Protein AF-A0A956ZBW5-F1 (afdb_monomer_lite)

Structure (mmCIF, N/CA/C/O backbone):
data_AF-A0A956ZBW5-F1
#
_entry.id   AF-A0A956ZBW5-F1
#
loop_
_atom_site.group_PDB
_atom_site.id
_atom_site.type_symbol
_atom_site.label_atom_id
_atom_site.label_alt_id
_atom_site.label_comp_id
_atom_site.label_asym_id
_atom_site.label_entity_id
_atom_site.label_seq_id
_atom_site.pdbx_PDB_ins_code
_atom_site.Cartn_x
_atom_site.Cartn_y
_atom_site.Cartn_z
_atom_site.occupancy
_atom_site.B_iso_or_equiv
_atom_site.auth_seq_id
_atom_site.auth_comp_id
_atom_site.auth_asym_id
_atom_site.auth_atom_id
_atom_site.pdbx_PDB_model_num
ATOM 1 N N . MET A 1 1 ? 26.670 -31.484 1.210 1.00 31.72 1 MET A N 1
ATOM 2 C CA . MET A 1 1 ? 26.572 -31.078 -0.207 1.00 31.72 1 MET A CA 1
ATOM 3 C C . MET A 1 1 ? 25.175 -30.527 -0.423 1.00 31.72 1 MET A C 1
ATOM 5 O O . MET A 1 1 ? 24.250 -31.304 -0.599 1.00 31.72 1 MET A O 1
ATOM 9 N N . ALA A 1 2 ? 25.010 -29.214 -0.272 1.00 27.59 2 ALA A N 1
ATOM 10 C CA . ALA A 1 2 ? 23.737 -28.534 -0.477 1.00 27.59 2 ALA A CA 1
ATOM 11 C C . ALA A 1 2 ? 23.769 -27.888 -1.865 1.00 27.59 2 ALA A C 1
ATOM 13 O O . ALA A 1 2 ? 24.636 -27.062 -2.145 1.00 27.59 2 ALA A O 1
ATOM 14 N N . VAL A 1 3 ? 22.869 -28.332 -2.737 1.00 31.06 3 VAL A N 1
ATOM 15 C CA . VAL A 1 3 ? 22.626 -27.739 -4.052 1.00 31.06 3 VAL A CA 1
ATOM 16 C C . VAL A 1 3 ? 21.717 -26.535 -3.823 1.00 31.06 3 VAL A C 1
ATOM 18 O O . VAL A 1 3 ? 20.558 -26.697 -3.455 1.00 31.06 3 VAL A O 1
ATOM 21 N N . ILE A 1 4 ? 22.268 -25.333 -3.975 1.00 30.58 4 ILE A N 1
ATOM 22 C CA . ILE A 1 4 ? 21.509 -24.076 -3.987 1.00 30.58 4 ILE A CA 1
ATOM 23 C C . ILE A 1 4 ? 20.982 -23.893 -5.423 1.00 30.58 4 ILE A C 1
ATOM 25 O O . ILE A 1 4 ? 21.770 -24.047 -6.360 1.00 30.58 4 ILE A O 1
ATOM 29 N N . PRO A 1 5 ? 19.683 -23.617 -5.643 1.00 34.41 5 PRO A N 1
ATOM 30 C CA . PRO A 1 5 ? 19.115 -23.563 -6.985 1.00 34.41 5 PRO A CA 1
ATOM 31 C C . PRO A 1 5 ? 19.502 -22.270 -7.723 1.00 34.41 5 PRO A C 1
ATOM 33 O O . PRO A 1 5 ? 19.447 -21.169 -7.179 1.00 34.41 5 PRO A O 1
ATOM 36 N N . ASN A 1 6 ? 19.853 -22.429 -9.001 1.00 27.58 6 ASN A N 1
ATOM 37 C CA . ASN A 1 6 ? 20.325 -21.429 -9.973 1.00 27.58 6 ASN A CA 1
ATOM 38 C C . ASN A 1 6 ? 19.293 -20.350 -10.392 1.00 27.58 6 ASN A C 1
ATOM 40 O O . ASN A 1 6 ? 19.412 -19.776 -11.470 1.00 27.58 6 ASN A O 1
ATOM 44 N N . VAL A 1 7 ? 18.288 -20.034 -9.572 1.00 31.61 7 VAL A N 1
ATOM 45 C CA . VAL A 1 7 ? 17.214 -19.090 -9.955 1.00 31.61 7 VAL A CA 1
ATOM 46 C C . VAL A 1 7 ? 17.592 -17.621 -9.688 1.00 31.61 7 VAL A C 1
ATOM 48 O O . VAL A 1 7 ? 17.029 -16.706 -10.276 1.00 31.61 7 VAL A O 1
ATOM 51 N N . VAL A 1 8 ? 18.640 -17.363 -8.899 1.00 34.22 8 VAL A N 1
ATOM 52 C CA . VAL A 1 8 ? 19.094 -15.995 -8.558 1.00 34.22 8 VAL A CA 1
ATOM 53 C C . VAL A 1 8 ? 19.852 -15.298 -9.709 1.00 34.22 8 VAL A C 1
ATOM 55 O O . VAL A 1 8 ? 20.066 -14.088 -9.678 1.00 34.22 8 VAL A O 1
ATOM 58 N N . LEU A 1 9 ? 20.238 -16.018 -10.769 1.00 31.41 9 LEU A N 1
ATOM 59 C CA . LEU A 1 9 ? 21.078 -15.458 -11.839 1.00 31.41 9 LEU A CA 1
ATOM 60 C C . LEU A 1 9 ? 20.335 -14.620 -12.892 1.00 31.41 9 LEU A C 1
ATOM 62 O O . LEU A 1 9 ? 20.998 -13.884 -13.617 1.00 31.41 9 LEU A O 1
ATOM 66 N N . LEU A 1 10 ? 18.998 -14.639 -12.938 1.00 34.16 10 LEU A N 1
ATOM 67 C CA . LEU A 1 10 ? 18.237 -13.749 -13.832 1.00 34.16 10 LEU A CA 1
ATOM 68 C C . LEU A 1 10 ? 18.110 -12.314 -13.288 1.00 34.16 10 LEU A C 1
ATOM 70 O O . LEU A 1 10 ? 17.959 -11.374 -14.062 1.00 34.16 10 LEU A O 1
ATOM 74 N N . PHE A 1 11 ? 18.278 -12.109 -11.978 1.00 40.00 11 PHE A N 1
ATOM 75 C CA . PHE A 1 11 ? 18.231 -10.777 -11.353 1.00 40.00 11 PHE A CA 1
ATOM 76 C C . PHE A 1 11 ? 19.571 -10.023 -11.391 1.00 40.00 11 PHE A C 1
ATOM 78 O O . PHE A 1 11 ? 19.632 -8.824 -11.114 1.00 40.00 11 PHE A O 1
ATOM 85 N N . LEU A 1 12 ? 20.653 -10.718 -11.749 1.00 38.28 12 LEU A N 1
ATOM 86 C CA . LEU A 1 12 ? 22.018 -10.190 -11.812 1.00 38.28 12 LEU A CA 1
ATOM 87 C C . LEU A 1 12 ? 22.591 -10.206 -13.230 1.00 38.28 12 LEU A C 1
ATOM 89 O O . LEU A 1 12 ? 23.811 -10.102 -13.381 1.00 38.28 12 LEU A O 1
ATOM 93 N N . ASP A 1 13 ? 21.759 -10.324 -14.267 1.00 36.88 13 ASP A N 1
ATOM 94 C CA . ASP A 1 13 ? 22.278 -10.286 -15.626 1.00 36.88 13 ASP A CA 1
ATOM 95 C C . ASP A 1 13 ? 22.845 -8.877 -15.919 1.00 36.88 13 ASP A C 1
ATOM 97 O O . ASP A 1 13 ? 22.106 -7.881 -15.898 1.00 36.88 13 ASP A O 1
ATOM 101 N N . PRO A 1 14 ? 24.161 -8.726 -16.178 1.00 41.59 14 PRO A N 1
ATOM 102 C CA . PRO A 1 14 ? 24.744 -7.448 -16.577 1.00 41.59 14 PRO A CA 1
ATOM 103 C C . PRO A 1 14 ? 24.106 -6.870 -17.848 1.00 41.59 14 PRO A C 1
ATOM 105 O O . PRO A 1 14 ? 24.294 -5.682 -18.110 1.00 41.59 14 PRO A O 1
ATOM 108 N N . VAL A 1 15 ? 23.348 -7.654 -18.624 1.00 41.38 15 VAL A N 1
ATOM 109 C CA . VAL A 1 15 ? 22.544 -7.162 -19.752 1.00 41.38 15 VAL A CA 1
ATOM 110 C C . VAL A 1 15 ? 21.391 -6.264 -19.281 1.00 41.38 15 VAL A C 1
ATOM 112 O O . VAL A 1 15 ? 21.185 -5.202 -19.866 1.00 41.38 15 VAL A O 1
ATOM 115 N N . PHE A 1 16 ? 20.722 -6.594 -18.171 1.00 43.84 16 PHE A N 1
ATOM 116 C CA . PHE A 1 16 ? 19.609 -5.799 -17.628 1.00 43.84 16 PHE A CA 1
ATOM 117 C C . PHE A 1 16 ? 20.096 -4.456 -17.052 1.00 43.84 16 PHE A C 1
ATOM 119 O O . PHE A 1 16 ? 19.507 -3.404 -17.294 1.00 43.84 16 PHE A O 1
ATOM 126 N N . TRP A 1 17 ? 21.261 -4.458 -16.392 1.00 41.31 17 TRP A N 1
ATOM 127 C CA . TRP A 1 17 ? 21.933 -3.228 -15.946 1.00 41.31 17 TRP A CA 1
ATOM 128 C C . TRP A 1 17 ? 22.534 -2.407 -17.099 1.00 41.31 17 TRP A C 1
ATOM 130 O O . TRP A 1 17 ? 22.640 -1.185 -16.988 1.00 41.31 17 TRP A O 1
ATOM 140 N N . ARG A 1 18 ? 22.923 -3.041 -18.216 1.00 40.78 18 ARG A N 1
ATOM 141 C CA . ARG A 1 18 ? 23.393 -2.334 -19.422 1.00 40.78 18 ARG A CA 1
ATOM 142 C C . ARG A 1 18 ? 22.251 -1.677 -20.193 1.00 40.78 18 ARG A C 1
ATOM 144 O O . ARG A 1 18 ? 22.465 -0.593 -20.729 1.00 40.78 18 ARG A O 1
ATOM 151 N N . LEU A 1 19 ? 21.067 -2.286 -20.215 1.00 41.19 19 LEU A N 1
ATOM 152 C CA . LEU A 1 19 ? 19.875 -1.714 -20.847 1.00 41.19 19 LEU A CA 1
ATOM 153 C C . LEU A 1 19 ? 19.264 -0.584 -20.004 1.00 41.19 19 LEU A C 1
ATOM 155 O O . LEU A 1 19 ? 18.918 0.452 -20.556 1.00 41.19 19 LEU A O 1
ATOM 159 N N . ALA A 1 20 ? 19.261 -0.696 -18.671 1.00 43.28 20 ALA A N 1
ATOM 160 C CA . ALA A 1 20 ? 18.710 0.337 -17.785 1.00 43.28 20 ALA A CA 1
ATOM 161 C C . ALA A 1 20 ? 19.544 1.640 -17.685 1.00 43.28 20 ALA A C 1
ATOM 163 O O . ALA A 1 20 ? 19.086 2.609 -17.084 1.00 43.28 20 ALA A O 1
ATOM 164 N N . ILE A 1 21 ? 20.778 1.686 -18.218 1.00 41.75 21 ILE A N 1
ATOM 165 C CA . ILE A 1 21 ? 21.708 2.828 -18.038 1.00 41.75 21 ILE A CA 1
ATOM 166 C C . ILE A 1 21 ? 22.239 3.393 -19.376 1.00 41.75 21 ILE A C 1
ATOM 168 O O . ILE A 1 21 ? 22.979 4.382 -19.386 1.00 41.75 21 ILE A O 1
ATOM 172 N N . SER A 1 22 ? 21.844 2.847 -20.533 1.00 33.03 22 SER A N 1
ATOM 173 C CA . SER A 1 22 ? 22.404 3.260 -21.830 1.00 33.03 22 SER A CA 1
ATOM 174 C C . SER A 1 22 ? 21.355 3.742 -22.842 1.00 33.03 22 SER A C 1
ATOM 176 O O . SER A 1 22 ? 20.855 2.942 -23.628 1.00 33.03 22 SER A O 1
ATOM 178 N N . PRO A 1 23 ? 21.083 5.059 -22.934 1.00 36.97 23 PRO A N 1
ATOM 179 C CA . PRO A 1 23 ? 20.472 5.633 -24.117 1.00 36.97 23 PRO A CA 1
ATOM 180 C C . PRO A 1 23 ? 21.599 6.137 -25.027 1.00 36.97 23 PRO A C 1
ATOM 182 O O . PRO A 1 23 ? 22.181 7.184 -24.762 1.00 36.97 23 PRO A O 1
ATOM 185 N N . HIS A 1 24 ? 21.978 5.365 -26.049 1.00 32.78 24 HIS A N 1
ATOM 186 C CA . HIS A 1 24 ? 22.360 5.892 -27.370 1.00 32.78 24 HIS A CA 1
ATOM 187 C C . HIS A 1 24 ? 22.832 4.780 -28.316 1.00 32.78 24 HIS A C 1
ATOM 189 O O . HIS A 1 24 ? 23.988 4.362 -28.294 1.00 32.78 24 HIS A O 1
ATOM 195 N N . ARG A 1 25 ? 21.961 4.430 -29.265 1.00 35.62 25 ARG A N 1
ATOM 196 C CA . ARG A 1 25 ? 22.317 4.305 -30.685 1.00 35.62 25 ARG A CA 1
ATOM 197 C C . ARG A 1 25 ? 21.061 4.514 -31.527 1.00 35.62 25 ARG A C 1
ATOM 199 O O . ARG A 1 25 ? 20.432 3.546 -31.905 1.00 35.62 25 ARG A O 1
ATOM 206 N N . TYR A 1 26 ? 20.748 5.765 -31.855 1.00 30.61 26 TYR A N 1
ATOM 207 C CA . TYR A 1 26 ? 20.156 6.094 -33.153 1.00 30.61 26 TYR A CA 1
ATOM 208 C C . TYR A 1 26 ? 20.670 7.457 -33.623 1.00 30.61 26 TYR A C 1
ATOM 210 O O . TYR A 1 26 ? 20.621 8.460 -32.913 1.00 30.61 26 TYR A O 1
ATOM 218 N N . LEU A 1 27 ? 21.254 7.420 -34.818 1.00 30.92 27 LEU A N 1
ATOM 219 C CA . LEU A 1 27 ? 21.670 8.542 -35.646 1.00 30.92 27 LEU A CA 1
ATOM 220 C C . LEU A 1 27 ? 20.452 9.127 -36.379 1.00 30.92 27 LEU A C 1
ATOM 222 O O . LEU A 1 27 ? 19.603 8.378 -36.845 1.00 30.92 27 LEU A O 1
ATOM 226 N N . CYS A 1 28 ? 20.498 10.448 -36.574 1.00 28.55 28 CYS A N 1
ATOM 227 C CA . CYS A 1 28 ? 19.874 11.238 -37.645 1.00 28.55 28 CYS A CA 1
ATOM 228 C C . CYS A 1 28 ? 18.339 11.273 -37.773 1.00 28.55 28 CYS A C 1
ATOM 230 O O . CYS A 1 28 ? 17.722 10.346 -38.275 1.00 28.55 28 CYS A O 1
ATOM 232 N N . SER A 1 29 ? 17.761 12.466 -37.582 1.00 26.94 29 SER A N 1
ATOM 233 C CA . SER A 1 29 ? 17.152 13.221 -38.693 1.00 26.94 29 SER A CA 1
ATOM 234 C C . SER A 1 29 ? 16.595 14.556 -38.199 1.00 26.94 29 SER A C 1
ATOM 236 O O . SER A 1 29 ? 15.594 14.616 -37.490 1.00 26.94 29 SER A O 1
ATOM 238 N N . ALA A 1 30 ? 17.209 15.644 -38.656 1.00 33.38 30 ALA A N 1
ATOM 239 C CA . ALA A 1 30 ? 16.630 16.974 -38.610 1.00 33.38 30 ALA A CA 1
ATOM 240 C C . ALA A 1 30 ? 15.285 17.005 -39.356 1.00 33.38 30 ALA A C 1
ATOM 242 O O . ALA A 1 30 ? 15.193 16.575 -40.507 1.00 33.38 30 ALA A O 1
ATOM 243 N N . ARG A 1 31 ? 14.248 17.577 -38.740 1.00 29.34 31 ARG A N 1
ATOM 244 C CA . ARG A 1 31 ? 13.097 18.100 -39.482 1.00 29.34 31 ARG A CA 1
ATOM 245 C C . ARG A 1 31 ? 12.501 19.299 -38.757 1.00 29.34 31 ARG A C 1
ATOM 247 O O . ARG A 1 31 ? 11.783 19.184 -37.774 1.00 29.34 31 ARG A O 1
ATOM 254 N N . THR A 1 32 ? 12.832 20.466 -39.286 1.00 35.66 32 THR A N 1
ATOM 255 C CA . THR A 1 32 ? 12.150 21.731 -39.047 1.00 35.66 32 THR A CA 1
ATOM 256 C C . THR A 1 32 ? 10.712 21.640 -39.556 1.00 35.66 32 THR A C 1
ATOM 258 O O . THR A 1 32 ? 10.483 21.316 -40.720 1.00 35.66 32 THR A O 1
ATOM 261 N N . LYS A 1 33 ? 9.731 21.977 -38.714 1.00 31.05 33 LYS A N 1
ATOM 262 C CA . LYS A 1 33 ? 8.396 22.384 -39.168 1.00 31.05 33 LYS A CA 1
ATOM 263 C C . LYS A 1 33 ? 7.834 23.481 -38.263 1.00 31.05 33 LYS A C 1
ATOM 265 O O . LYS A 1 33 ? 7.508 23.256 -37.106 1.00 31.05 33 LYS A O 1
ATOM 270 N N . LYS A 1 34 ? 7.749 24.679 -38.850 1.00 33.53 34 LYS A N 1
ATOM 271 C CA . LYS A 1 34 ? 6.852 25.777 -38.473 1.00 33.53 34 LYS A CA 1
ATOM 272 C C . LYS A 1 34 ? 5.403 25.346 -38.720 1.00 33.53 34 LYS A C 1
ATOM 274 O O . LYS A 1 34 ? 5.150 24.821 -39.801 1.00 33.53 34 LYS A O 1
ATOM 279 N N . MET A 1 35 ? 4.487 25.669 -37.806 1.00 27.80 35 MET A N 1
ATOM 280 C CA . MET A 1 35 ? 3.094 26.085 -38.075 1.00 27.80 35 MET A CA 1
ATOM 281 C C . MET A 1 35 ? 2.408 26.398 -36.730 1.00 27.80 35 MET A C 1
ATOM 283 O O . MET A 1 35 ? 2.438 25.571 -35.832 1.00 27.80 35 MET A O 1
ATOM 287 N N . THR A 1 36 ? 2.143 27.673 -36.428 1.00 28.86 36 THR A N 1
ATOM 288 C CA . THR A 1 36 ? 0.906 28.461 -36.662 1.00 28.86 36 THR A CA 1
ATOM 289 C C . THR A 1 36 ? -0.126 28.359 -35.539 1.00 28.86 36 THR A C 1
ATOM 291 O O . THR A 1 36 ? -0.705 27.313 -35.278 1.00 28.86 36 THR A O 1
ATOM 294 N N . SER A 1 37 ? -0.346 29.532 -34.949 1.00 34.88 37 SER A N 1
ATOM 295 C CA . SER A 1 37 ? -1.545 30.063 -34.302 1.00 34.88 37 SER A CA 1
ATOM 296 C C . SER A 1 37 ? -2.885 29.595 -34.879 1.00 34.88 37 SER A C 1
ATOM 298 O O . SER A 1 37 ? -3.051 29.600 -36.096 1.00 34.88 37 SER A O 1
ATOM 300 N N . HIS A 1 38 ? -3.848 29.311 -33.995 1.00 31.16 38 HIS A N 1
ATOM 301 C CA . HIS A 1 38 ? -5.179 29.942 -33.890 1.00 31.16 38 HIS A CA 1
ATOM 302 C C . HIS A 1 38 ? -6.105 29.050 -33.040 1.00 31.16 38 HIS A C 1
ATOM 304 O O . HIS A 1 38 ? -6.417 27.933 -33.433 1.00 31.16 38 HIS A O 1
ATOM 310 N N . LEU A 1 39 ? -6.564 29.562 -31.895 1.00 31.86 39 LEU A N 1
ATOM 311 C CA . LEU A 1 39 ? -7.714 29.041 -31.146 1.00 31.86 39 LEU A CA 1
ATOM 312 C C . LEU A 1 39 ? -8.834 30.090 -31.231 1.00 31.86 39 LEU A C 1
ATOM 314 O O . LEU A 1 39 ? -8.534 31.270 -31.025 1.00 31.86 39 LEU A O 1
ATOM 318 N N . PRO A 1 40 ? -10.091 29.717 -31.525 1.00 38.06 40 PRO A N 1
ATOM 319 C CA . PRO A 1 40 ? -11.233 30.587 -31.308 1.00 38.06 40 PRO A CA 1
ATOM 320 C C . PRO A 1 40 ? -11.855 30.346 -29.925 1.00 38.06 40 PRO A C 1
ATOM 322 O O . PRO A 1 40 ? -11.970 29.217 -29.455 1.00 38.06 40 PRO A O 1
ATOM 325 N N . ASN A 1 41 ? -12.253 31.454 -29.303 1.00 34.41 41 ASN A N 1
ATOM 326 C CA . ASN A 1 41 ? -13.089 31.523 -28.113 1.00 34.41 41 ASN A CA 1
ATOM 327 C C . ASN A 1 41 ? -14.526 31.108 -28.452 1.00 34.41 41 ASN A C 1
ATOM 329 O O . ASN A 1 41 ? -15.116 31.678 -29.369 1.00 34.41 41 ASN A O 1
ATOM 333 N N . GLU A 1 42 ? -15.121 30.232 -27.646 1.00 28.61 42 GLU A N 1
ATOM 334 C CA . GLU A 1 42 ? -16.576 30.105 -27.532 1.00 28.61 42 GLU A CA 1
ATOM 335 C C . GLU A 1 42 ? -16.986 30.504 -26.111 1.00 28.61 42 GLU A C 1
ATOM 337 O O . GLU A 1 42 ? -16.842 29.748 -25.154 1.00 28.61 42 GLU A O 1
ATOM 342 N N . ASN A 1 43 ? -17.464 31.745 -25.988 1.00 30.36 43 ASN A N 1
ATOM 343 C CA . ASN A 1 43 ? -18.178 32.235 -24.815 1.00 30.36 43 ASN A CA 1
ATOM 344 C C . ASN A 1 43 ? -19.644 31.815 -24.940 1.00 30.36 43 ASN A C 1
ATOM 346 O O . ASN A 1 43 ? -20.337 32.231 -25.869 1.00 30.36 43 ASN A O 1
ATOM 350 N N . ILE A 1 44 ? -20.117 31.021 -23.984 1.00 32.19 44 ILE A N 1
ATOM 351 C CA . ILE A 1 44 ? -21.536 30.722 -23.803 1.00 32.19 44 ILE A CA 1
ATOM 352 C C . ILE A 1 44 ? -22.149 31.853 -22.971 1.00 32.19 44 ILE A C 1
ATOM 354 O O . ILE A 1 44 ? -21.754 32.090 -21.831 1.00 32.19 44 ILE A O 1
ATOM 358 N N . CYS A 1 45 ? -23.113 32.556 -23.569 1.00 31.22 45 CYS A N 1
ATOM 359 C CA . CYS A 1 45 ? -23.951 33.566 -22.932 1.00 31.22 45 CYS A CA 1
ATOM 360 C C . CYS A 1 45 ? -24.801 32.962 -21.801 1.00 31.22 45 CYS A C 1
ATOM 362 O O . CYS A 1 45 ? -25.675 32.134 -22.057 1.00 31.22 45 CYS A O 1
ATOM 364 N N . LEU A 1 46 ? -24.619 33.463 -20.579 1.00 33.88 46 LEU A N 1
ATOM 365 C CA . LEU A 1 46 ? -25.585 33.377 -19.479 1.00 33.88 46 LEU A CA 1
ATOM 366 C C . LEU A 1 46 ? -26.206 34.761 -19.233 1.00 33.88 46 LEU A C 1
ATOM 368 O O . LEU A 1 46 ? -26.145 35.298 -18.136 1.00 33.88 46 LEU A O 1
ATOM 372 N N . ASP A 1 47 ? -26.827 35.334 -20.264 1.00 35.09 47 ASP A N 1
ATOM 373 C CA . ASP A 1 47 ? -27.643 36.545 -20.133 1.00 35.09 47 ASP A CA 1
ATOM 374 C C . ASP A 1 47 ? -29.116 36.155 -20.159 1.00 35.09 47 ASP A C 1
ATOM 376 O O . ASP A 1 47 ? -29.737 36.084 -21.222 1.00 35.09 47 ASP A O 1
ATOM 380 N N . LYS A 1 48 ? -29.650 35.846 -18.974 1.00 37.38 48 LYS A N 1
ATOM 381 C CA . LYS A 1 48 ? -31.061 36.004 -18.581 1.00 37.38 48 LYS A CA 1
ATOM 382 C C . LYS A 1 48 ? -31.256 35.351 -17.224 1.00 37.38 48 LYS A C 1
ATOM 384 O O . LYS A 1 48 ? -31.656 34.198 -17.152 1.00 37.38 48 LYS A O 1
ATOM 389 N N . LEU A 1 49 ? -30.986 36.103 -16.168 1.00 33.53 49 LEU A N 1
ATOM 390 C CA . LEU A 1 49 ? -31.699 36.089 -14.891 1.00 33.53 49 LEU A CA 1
ATOM 391 C C . LEU A 1 49 ? -31.117 37.252 -14.076 1.00 33.53 49 LEU A C 1
ATOM 393 O O . LEU A 1 49 ? -29.909 37.439 -14.073 1.00 33.53 49 LEU A O 1
ATOM 397 N N . PHE A 1 50 ? -31.989 38.015 -13.418 1.00 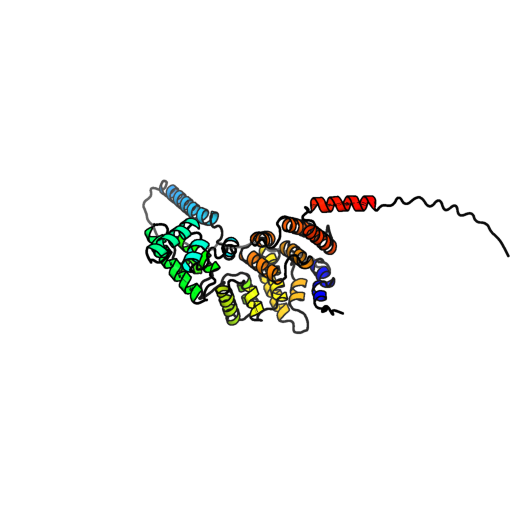37.56 50 PHE A N 1
ATOM 398 C CA . PHE A 1 50 ? -31.712 39.199 -12.587 1.00 37.56 50 PHE A CA 1
ATOM 399 C C . PHE A 1 50 ? -31.685 40.557 -13.303 1.00 37.56 50 PHE A C 1
ATOM 401 O O . PHE A 1 50 ? -30.657 41.185 -13.515 1.00 37.56 50 PHE A O 1
ATOM 408 N N . SER A 1 51 ? -32.887 41.078 -13.560 1.00 40.31 51 SER A N 1
ATOM 409 C CA . SER A 1 51 ? -33.141 42.516 -13.483 1.00 40.31 51 SER A CA 1
ATOM 410 C C . SER A 1 51 ? -33.360 42.891 -12.011 1.00 40.31 51 SER A C 1
ATOM 412 O O . SER A 1 51 ? -34.463 42.715 -11.489 1.00 40.31 51 SER A O 1
ATOM 414 N N . VAL A 1 52 ? -32.319 43.373 -11.333 1.00 41.81 52 VAL A N 1
ATOM 415 C CA . VAL A 1 52 ? -32.432 44.035 -10.024 1.00 41.81 52 VAL A CA 1
ATOM 416 C C . VAL A 1 52 ? -31.782 45.410 -10.131 1.00 41.81 52 VAL A C 1
ATOM 418 O O . VAL A 1 52 ? -30.786 45.597 -10.821 1.00 41.81 52 VAL A O 1
ATOM 421 N N . SER A 1 53 ? -32.457 46.376 -9.522 1.00 41.28 53 SER A N 1
ATOM 422 C CA . SER A 1 53 ? -32.238 47.816 -9.569 1.00 41.28 53 SER A CA 1
ATOM 423 C C . SER A 1 53 ? -30.808 48.258 -9.260 1.00 41.28 53 SER A C 1
ATOM 425 O O . SER A 1 53 ? -30.150 47.739 -8.365 1.00 41.28 53 SER A O 1
ATOM 427 N N . SER A 1 54 ? -30.402 49.286 -9.995 1.00 48.00 54 SER A N 1
ATOM 428 C CA . SER A 1 54 ? -29.154 50.034 -9.925 1.00 48.00 54 SER A CA 1
ATOM 429 C C . SER A 1 54 ? -28.914 50.696 -8.564 1.00 48.00 54 SER A C 1
ATOM 431 O O . SER A 1 54 ? -29.419 51.787 -8.329 1.00 48.00 54 SER A O 1
ATOM 433 N N . ASP A 1 55 ? -28.091 50.059 -7.736 1.00 50.25 55 ASP A N 1
ATOM 434 C CA . ASP A 1 55 ? -27.171 50.705 -6.792 1.00 50.25 55 ASP A CA 1
ATOM 435 C C . ASP A 1 55 ? -25.845 49.923 -6.877 1.00 50.25 55 ASP A C 1
ATOM 437 O O . ASP A 1 55 ? -25.651 48.888 -6.242 1.00 50.25 55 ASP A O 1
ATOM 441 N N . SER A 1 56 ? -24.987 50.362 -7.805 1.00 55.75 56 SER A N 1
ATOM 442 C CA . SER A 1 56 ? -23.967 49.541 -8.486 1.00 55.75 56 SER A CA 1
ATOM 443 C C . SER A 1 56 ? -22.670 49.300 -7.709 1.00 55.75 56 SER A C 1
ATOM 445 O O . SER A 1 56 ? -21.928 48.395 -8.071 1.00 55.75 56 SER A O 1
ATOM 447 N N . ASP A 1 57 ? -22.390 50.045 -6.641 1.00 53.69 57 ASP A N 1
ATOM 448 C CA . ASP A 1 57 ? -21.034 50.041 -6.060 1.00 53.69 57 ASP A CA 1
ATOM 449 C C . ASP A 1 57 ? -20.942 49.258 -4.735 1.00 53.69 57 ASP A C 1
ATOM 451 O O . ASP A 1 57 ? -19.853 48.944 -4.256 1.00 53.69 57 ASP A O 1
ATOM 455 N N . ALA A 1 58 ? -22.081 48.880 -4.142 1.00 54.66 58 ALA A N 1
ATOM 456 C CA . ALA A 1 58 ? -22.118 48.114 -2.891 1.00 54.66 58 ALA A CA 1
ATOM 457 C C . ALA A 1 58 ? -22.245 46.592 -3.101 1.00 54.66 58 ALA A C 1
ATOM 459 O O . ALA A 1 58 ? -21.900 45.821 -2.208 1.00 54.66 58 ALA A O 1
ATOM 460 N N . CYS A 1 59 ? -22.716 46.137 -4.268 1.00 53.22 59 CYS A N 1
ATOM 461 C CA . CYS A 1 59 ? -22.929 44.710 -4.536 1.00 53.22 59 CYS A CA 1
ATOM 462 C C . CYS A 1 59 ? -21.682 43.983 -5.061 1.00 53.22 59 CYS A C 1
ATOM 464 O O . CYS A 1 59 ? -21.511 42.806 -4.748 1.00 53.22 59 CYS A O 1
ATOM 466 N N . GLU A 1 60 ? -20.790 44.658 -5.794 1.00 57.84 60 GLU A N 1
ATOM 467 C CA . GLU A 1 60 ? -19.551 44.031 -6.287 1.00 57.84 60 GLU A CA 1
ATOM 468 C C . GLU A 1 60 ? -18.607 43.662 -5.133 1.00 57.84 60 GLU A C 1
ATOM 470 O O . GLU A 1 60 ? -18.106 42.539 -5.084 1.00 57.84 60 GLU A O 1
ATOM 475 N N . SER A 1 61 ? -18.483 44.533 -4.124 1.00 65.12 61 SER A N 1
ATOM 476 C CA . SER A 1 61 ? -17.679 44.238 -2.928 1.00 65.12 61 SER A CA 1
ATOM 477 C C . SER A 1 61 ? -18.235 43.067 -2.105 1.00 65.12 61 SER A C 1
ATOM 479 O O . SER A 1 61 ? -17.470 42.268 -1.569 1.00 65.12 61 SER A O 1
ATOM 481 N N . GLY A 1 62 ? -19.560 42.896 -2.044 1.00 72.56 62 GLY A N 1
ATOM 482 C CA . GLY A 1 62 ? -20.185 41.763 -1.353 1.00 72.56 62 GLY A CA 1
ATOM 483 C C . GLY A 1 62 ? -19.946 40.416 -2.046 1.00 72.56 62 GLY A C 1
ATOM 484 O O . GLY A 1 62 ? -19.753 39.404 -1.372 1.00 72.56 62 GLY A O 1
ATOM 485 N N . ILE A 1 63 ? -19.924 40.397 -3.383 1.00 75.25 63 ILE A N 1
ATOM 486 C CA . ILE A 1 63 ? -19.671 39.182 -4.173 1.00 75.25 63 ILE A CA 1
ATOM 487 C C . ILE A 1 63 ? -18.190 38.790 -4.114 1.00 75.25 63 ILE A C 1
ATOM 489 O O . ILE A 1 63 ? -17.888 37.602 -4.008 1.00 75.25 63 ILE A O 1
ATOM 493 N N . GLU A 1 64 ? -17.267 39.754 -4.120 1.00 76.88 64 GLU A N 1
ATOM 494 C CA . GLU A 1 64 ? -15.838 39.473 -3.935 1.00 76.88 64 GLU A CA 1
ATOM 495 C C . GLU A 1 64 ? -15.545 38.898 -2.545 1.00 76.88 64 GLU A C 1
ATOM 497 O O . GLU A 1 64 ? -14.877 37.871 -2.454 1.00 76.88 64 GLU A O 1
ATOM 502 N N . ILE A 1 65 ? -16.135 39.457 -1.482 1.00 79.62 65 ILE A N 1
ATOM 503 C CA . ILE A 1 65 ? -15.976 38.937 -0.113 1.00 79.62 65 ILE A CA 1
ATOM 504 C C . ILE A 1 65 ? -16.574 37.528 0.020 1.00 79.62 65 ILE A C 1
ATOM 506 O O . ILE A 1 65 ? -15.988 36.666 0.674 1.00 79.62 65 ILE A O 1
ATOM 510 N N . LEU A 1 66 ? -17.722 37.256 -0.612 1.00 76.19 66 LEU A N 1
ATOM 511 C CA . LEU A 1 66 ? -18.319 35.916 -0.614 1.00 76.19 66 LEU A CA 1
ATOM 512 C C . LEU A 1 66 ? -17.477 34.911 -1.405 1.00 76.19 66 LEU A C 1
ATOM 514 O O . LEU A 1 66 ? -17.293 33.788 -0.942 1.00 76.19 66 LEU A O 1
ATOM 518 N N . ASN A 1 67 ? -16.932 35.295 -2.559 1.00 75.50 67 ASN A N 1
ATOM 519 C CA . ASN A 1 67 ? -16.053 34.426 -3.340 1.00 75.50 67 ASN A CA 1
ATOM 520 C C . ASN A 1 67 ? -14.713 34.196 -2.640 1.00 75.50 67 ASN A C 1
ATOM 522 O O . ASN A 1 67 ? -14.200 33.084 -2.680 1.00 75.50 67 ASN A O 1
ATOM 526 N N . GLU A 1 68 ? -14.161 35.198 -1.960 1.00 77.69 68 GLU A N 1
ATOM 527 C CA . GLU A 1 68 ? -12.954 35.055 -1.148 1.00 77.69 68 GLU A CA 1
ATOM 528 C C . GLU A 1 68 ? -13.214 34.174 0.080 1.00 77.69 68 GLU A C 1
ATOM 530 O O . GLU A 1 68 ? -12.409 33.295 0.368 1.00 77.69 68 GLU A O 1
ATOM 535 N N . ALA A 1 69 ? -14.375 34.294 0.733 1.00 72.31 69 ALA A N 1
ATOM 536 C CA . ALA A 1 69 ? -14.778 33.410 1.826 1.00 72.31 69 ALA A CA 1
ATOM 537 C C . ALA A 1 69 ? -15.029 31.966 1.356 1.00 72.31 69 ALA A C 1
ATOM 539 O O . ALA A 1 69 ? -14.589 31.023 2.009 1.00 72.31 69 ALA A O 1
ATOM 540 N N . VAL A 1 70 ? -15.679 31.759 0.207 1.00 74.44 70 VAL A N 1
ATOM 541 C CA . VAL A 1 70 ? -15.875 30.424 -0.389 1.00 74.44 70 VAL A CA 1
ATOM 542 C C . VAL A 1 70 ? -14.541 29.835 -0.850 1.00 74.44 70 VAL A C 1
ATOM 544 O O . VAL A 1 70 ? -14.285 28.651 -0.631 1.00 74.44 70 VAL A O 1
ATOM 547 N N . ASN A 1 71 ? -13.651 30.644 -1.425 1.00 67.56 71 ASN A N 1
ATOM 548 C CA . ASN A 1 71 ? -12.302 30.222 -1.793 1.00 67.56 71 ASN A CA 1
ATOM 549 C C . ASN A 1 71 ? -11.437 29.942 -0.561 1.00 67.56 71 ASN A C 1
ATOM 551 O O . ASN A 1 71 ? -10.673 28.991 -0.592 1.00 67.56 71 ASN A O 1
ATOM 555 N N . ALA A 1 72 ? -11.598 30.675 0.540 1.00 60.50 72 ALA A N 1
ATOM 556 C CA . ALA A 1 72 ? -10.930 30.398 1.807 1.00 60.50 72 ALA A CA 1
ATOM 557 C C . ALA A 1 72 ? -11.465 29.111 2.453 1.00 60.50 72 ALA A C 1
ATOM 559 O O . ALA A 1 72 ? -10.672 28.267 2.845 1.00 60.50 72 ALA A O 1
ATOM 560 N N . ILE A 1 73 ? -12.783 28.883 2.470 1.00 57.19 73 ILE A N 1
ATOM 561 C CA . ILE A 1 73 ? -13.396 27.640 2.979 1.00 57.19 73 ILE A CA 1
ATOM 562 C C . ILE A 1 73 ? -13.006 26.433 2.111 1.00 57.19 73 ILE A C 1
ATOM 564 O O . ILE A 1 73 ? -12.763 25.340 2.622 1.00 57.19 73 ILE A O 1
ATOM 568 N N . THR A 1 74 ? -12.916 26.603 0.790 1.00 54.09 74 THR A N 1
ATOM 569 C CA . THR A 1 74 ? -12.476 25.531 -0.117 1.00 54.09 74 THR A CA 1
ATOM 570 C C . THR A 1 74 ? -10.956 25.347 -0.132 1.00 54.09 74 THR A C 1
ATOM 572 O O . THR A 1 74 ? -10.501 24.222 -0.324 1.00 54.09 74 THR A O 1
ATOM 575 N N . ALA A 1 75 ? -10.161 26.390 0.117 1.00 48.88 75 ALA A N 1
ATOM 576 C CA . ALA A 1 75 ? -8.708 26.303 0.261 1.00 48.88 75 ALA A CA 1
ATOM 577 C C . ALA A 1 75 ? -8.293 25.726 1.619 1.00 48.88 75 ALA A C 1
ATOM 579 O O . ALA A 1 75 ? -7.342 24.956 1.657 1.00 48.88 75 ALA A O 1
ATOM 580 N N . ASP A 1 76 ? -9.024 26.006 2.699 1.00 44.78 76 ASP A N 1
ATOM 581 C CA . ASP A 1 76 ? -8.797 25.408 4.022 1.00 44.78 76 ASP A CA 1
ATOM 582 C C . ASP A 1 76 ? -9.200 23.920 4.026 1.00 44.78 76 ASP A C 1
ATOM 584 O O . ASP A 1 76 ? -8.492 23.071 4.571 1.00 44.78 76 ASP A O 1
ATOM 588 N N . ARG A 1 77 ? -10.245 23.556 3.259 1.00 46.53 77 ARG A N 1
ATOM 589 C CA . ARG A 1 77 ? -10.540 22.149 2.923 1.00 46.53 77 ARG A CA 1
ATOM 590 C C . ARG A 1 77 ? -9.420 21.481 2.116 1.00 46.53 77 ARG A C 1
ATOM 592 O O . ARG A 1 77 ? -9.088 20.342 2.400 1.00 46.53 77 ARG A O 1
ATOM 599 N N . ARG A 1 78 ? -8.782 22.177 1.169 1.00 43.50 78 ARG A N 1
ATOM 600 C CA . ARG A 1 78 ? -7.657 21.628 0.375 1.00 43.50 78 ARG A CA 1
ATOM 601 C C . ARG A 1 78 ? -6.301 21.665 1.095 1.00 43.50 78 ARG A C 1
ATOM 603 O O . ARG A 1 78 ? -5.397 20.936 0.704 1.00 43.50 78 ARG A O 1
ATOM 610 N N . GLY A 1 79 ? -6.137 22.521 2.103 1.00 36.28 79 GLY A N 1
ATOM 611 C CA . GLY A 1 79 ? -4.880 22.745 2.827 1.00 36.28 79 GLY A CA 1
ATOM 612 C C . GLY A 1 79 ? -4.704 21.874 4.073 1.00 36.28 79 GLY A C 1
ATOM 613 O O . GLY A 1 79 ? -3.575 21.653 4.502 1.00 36.28 79 GLY A O 1
ATOM 614 N N . SER A 1 80 ? -5.802 21.341 4.620 1.00 40.66 80 SER A N 1
ATOM 615 C CA . SER A 1 80 ? -5.818 20.412 5.764 1.00 40.66 80 SER A CA 1
ATOM 616 C C . SER A 1 80 ? -6.455 19.056 5.421 1.00 40.66 80 SER A C 1
ATOM 618 O O . SER A 1 80 ? -6.705 18.223 6.295 1.00 40.66 80 SER A O 1
ATOM 620 N N . GLU A 1 81 ? -6.663 18.777 4.130 1.00 46.78 81 GLU A N 1
ATOM 621 C CA . GLU A 1 81 ? -6.685 17.408 3.619 1.00 46.78 81 GLU A CA 1
ATOM 622 C C . GLU A 1 81 ? -5.269 16.839 3.789 1.00 46.78 81 GLU A C 1
ATOM 624 O O . GLU A 1 81 ? -4.493 16.699 2.844 1.00 46.78 81 GLU A O 1
ATOM 629 N N . SER A 1 82 ? -4.906 16.484 5.024 1.00 51.06 82 SER A N 1
ATOM 630 C CA . SER A 1 82 ? -4.025 15.343 5.225 1.00 51.06 82 SER A CA 1
ATOM 631 C C . SER A 1 82 ? -4.722 14.197 4.505 1.00 51.06 82 SER A C 1
ATOM 633 O O . SER A 1 82 ? -5.653 13.607 5.054 1.00 51.06 82 SER A O 1
ATOM 635 N N . LYS A 1 83 ? -4.379 14.013 3.226 1.00 67.19 83 LYS A N 1
ATOM 636 C CA . LYS A 1 83 ? -4.961 13.024 2.330 1.00 67.19 83 LYS A CA 1
ATOM 637 C C . LYS A 1 83 ? -5.053 11.737 3.133 1.00 67.19 83 LYS A C 1
ATOM 639 O O . LYS A 1 83 ? -4.031 11.267 3.631 1.00 67.19 83 LYS A O 1
ATOM 644 N N . TYR A 1 84 ? -6.277 11.287 3.407 1.00 76.56 84 TYR A N 1
ATOM 645 C CA . TYR A 1 84 ? -6.505 10.140 4.275 1.00 76.56 84 TYR A CA 1
ATOM 646 C C . TYR A 1 84 ? -5.783 8.956 3.640 1.00 76.56 84 TYR A C 1
ATOM 648 O O . TYR A 1 84 ? -6.226 8.437 2.619 1.00 76.56 84 TYR A O 1
ATOM 656 N N . ARG A 1 85 ? -4.624 8.600 4.202 1.00 85.56 85 ARG A N 1
ATOM 657 C CA . ARG A 1 85 ? -3.793 7.522 3.680 1.00 85.56 85 ARG A CA 1
ATOM 658 C C . ARG A 1 85 ? -4.519 6.225 3.969 1.00 85.56 85 ARG A C 1
ATOM 660 O O . ARG A 1 85 ? -4.724 5.882 5.133 1.00 85.56 85 ARG A O 1
ATOM 667 N N . LEU A 1 86 ? -4.907 5.511 2.918 1.00 86.88 86 LEU A N 1
ATOM 668 C CA . LEU A 1 86 ? -5.562 4.209 3.069 1.00 86.88 86 LEU A CA 1
ATOM 669 C C . LEU A 1 86 ? -4.647 3.222 3.800 1.00 86.88 86 LEU A C 1
ATOM 671 O O . LEU A 1 86 ? -5.096 2.437 4.632 1.00 86.88 86 LEU A O 1
ATOM 675 N N . TYR A 1 87 ? -3.348 3.315 3.522 1.00 87.81 87 TYR A N 1
ATOM 676 C CA . TYR A 1 87 ? -2.313 2.487 4.121 1.00 87.81 87 TYR A CA 1
ATOM 677 C C . TYR A 1 87 ? -1.582 3.246 5.231 1.00 87.81 87 TYR A C 1
ATOM 679 O O . TYR A 1 87 ? -0.401 3.564 5.118 1.00 87.81 87 TYR A O 1
ATOM 687 N N . ASP A 1 88 ? -2.306 3.579 6.300 1.00 86.94 88 ASP A N 1
ATOM 688 C CA . ASP A 1 88 ? -1.734 4.250 7.466 1.00 86.94 88 ASP A CA 1
ATOM 689 C C . ASP A 1 88 ? -0.947 3.243 8.339 1.00 86.94 88 ASP A C 1
ATOM 691 O O . ASP A 1 88 ? -1.550 2.359 8.966 1.00 86.94 88 ASP A O 1
ATOM 695 N N . PRO A 1 89 ? 0.393 3.357 8.433 1.00 83.12 89 PRO A N 1
ATOM 696 C CA . PRO A 1 89 ? 1.202 2.461 9.255 1.00 83.12 89 PRO A CA 1
ATOM 697 C C . PRO A 1 89 ? 0.899 2.616 10.750 1.00 83.12 89 PRO A C 1
ATOM 699 O O . PRO A 1 89 ? 1.190 1.707 11.526 1.00 83.12 89 PRO A O 1
ATOM 702 N N . ALA A 1 90 ? 0.307 3.734 11.190 1.00 84.44 90 ALA A N 1
ATOM 703 C CA . ALA A 1 90 ? -0.141 3.871 12.572 1.00 84.44 90 ALA A CA 1
ATOM 704 C C . ALA A 1 90 ? -1.221 2.833 12.893 1.00 84.44 90 ALA A C 1
ATOM 706 O O . ALA A 1 90 ? -1.109 2.151 13.903 1.00 84.44 90 ALA A O 1
ATOM 707 N N . ILE A 1 91 ? -2.190 2.631 11.993 1.00 85.00 91 ILE A N 1
ATOM 708 C CA . ILE A 1 91 ? -3.276 1.652 12.165 1.00 85.00 91 ILE A CA 1
ATOM 709 C C . ILE A 1 91 ? -2.732 0.226 12.154 1.00 85.00 91 ILE A C 1
ATOM 711 O O . ILE A 1 91 ? -3.146 -0.596 12.967 1.00 85.00 91 ILE A O 1
ATOM 715 N N . ALA A 1 92 ? -1.774 -0.071 11.272 1.00 79.94 92 ALA A N 1
ATOM 716 C CA . ALA A 1 92 ? -1.124 -1.381 11.241 1.00 79.94 92 ALA A CA 1
ATOM 717 C C . ALA A 1 92 ? -0.375 -1.695 12.552 1.00 79.94 92 ALA A C 1
ATOM 719 O O . ALA A 1 92 ? -0.311 -2.854 12.958 1.00 79.94 92 ALA A O 1
ATOM 720 N N . ARG A 1 93 ? 0.147 -0.663 13.230 1.00 79.75 93 ARG A N 1
ATOM 721 C CA . ARG A 1 93 ? 0.829 -0.769 14.530 1.00 79.75 93 ARG A CA 1
ATOM 722 C C . ARG A 1 93 ? -0.112 -0.828 15.725 1.00 79.75 93 ARG A C 1
ATOM 724 O O . ARG A 1 93 ? 0.351 -1.139 16.824 1.00 79.75 93 ARG A O 1
ATOM 731 N N . VAL A 1 94 ? -1.407 -0.566 15.535 1.00 78.75 94 VAL A N 1
ATOM 732 C CA . VAL A 1 94 ? -2.426 -0.759 16.569 1.00 78.75 94 VAL A CA 1
ATOM 733 C C . VAL A 1 94 ? -2.589 -2.261 16.822 1.00 78.75 94 VAL A C 1
ATOM 735 O O . VAL A 1 94 ? -3.494 -2.933 16.320 1.00 78.75 94 VAL A O 1
ATOM 738 N N . ASN A 1 95 ? -1.663 -2.805 17.611 1.00 67.38 95 ASN A N 1
ATOM 739 C CA . ASN A 1 95 ? -1.722 -4.164 18.115 1.00 67.38 95 ASN A CA 1
ATOM 740 C C . ASN A 1 95 ? -2.994 -4.343 18.953 1.00 67.38 95 ASN A C 1
ATOM 742 O O . ASN A 1 95 ? -3.521 -3.384 19.532 1.00 67.38 95 ASN A O 1
ATOM 746 N N . ARG A 1 96 ? -3.478 -5.589 19.030 1.00 69.50 96 ARG A N 1
ATOM 747 C CA . ARG A 1 96 ? -4.461 -5.965 20.052 1.00 69.50 96 ARG A CA 1
ATOM 748 C C . ARG A 1 96 ? -3.815 -5.680 21.399 1.00 69.50 96 ARG A C 1
ATOM 750 O O . ARG A 1 96 ? -2.822 -6.321 21.736 1.00 69.50 96 ARG A O 1
ATOM 757 N N . LEU A 1 97 ? -4.321 -4.672 22.101 1.00 59.09 97 LEU A N 1
ATOM 758 C CA . LEU A 1 97 ? -3.738 -4.263 23.376 1.00 59.09 97 LEU A CA 1
ATOM 759 C C . LEU A 1 97 ? -4.123 -5.246 24.485 1.00 59.09 97 LEU A C 1
ATOM 761 O O . LEU A 1 97 ? -3.361 -5.416 25.433 1.00 59.09 97 LEU A O 1
ATOM 765 N N . PHE A 1 98 ? -5.266 -5.926 24.342 1.00 74.38 98 PHE A N 1
ATOM 766 C CA . PHE A 1 98 ? -5.834 -6.762 25.393 1.00 74.38 98 PHE A CA 1
ATOM 767 C C . PHE A 1 98 ? -6.311 -8.115 24.856 1.00 74.38 98 PHE A C 1
ATOM 769 O O . PHE A 1 98 ? -6.907 -8.215 23.779 1.00 74.38 98 PHE A O 1
ATOM 776 N N . GLU A 1 99 ? -6.057 -9.175 25.624 1.00 76.31 99 GLU A N 1
ATOM 777 C CA . GLU A 1 99 ? -6.673 -10.480 25.392 1.00 76.31 99 GLU A CA 1
ATOM 778 C C . GLU A 1 99 ? -8.190 -10.348 25.586 1.00 76.31 99 GLU A C 1
ATOM 780 O O . GLU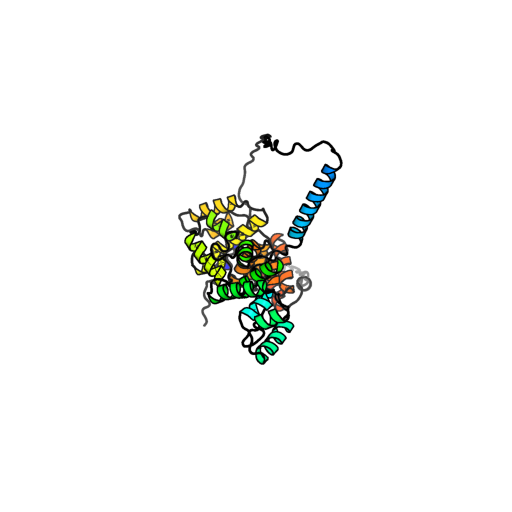 A 1 99 ? -8.657 -10.005 26.668 1.00 76.31 99 GLU A O 1
ATOM 785 N N . GLY A 1 100 ? -8.959 -10.592 24.522 1.00 82.56 100 GLY A N 1
ATOM 786 C CA . GLY A 1 100 ? -10.419 -10.464 24.546 1.00 82.56 100 GLY A CA 1
ATOM 787 C C . GLY A 1 100 ? -10.971 -9.111 24.088 1.00 82.56 100 GLY A C 1
ATOM 788 O O . GLY A 1 100 ? -12.182 -8.930 24.165 1.00 82.56 100 GLY A O 1
ATOM 789 N N . GLU A 1 101 ? -10.132 -8.194 23.582 1.00 90.12 101 GLU A N 1
ATOM 790 C CA . GLU A 1 101 ? -10.607 -6.963 22.927 1.00 90.12 101 GLU A CA 1
ATOM 791 C C . GLU A 1 101 ? -11.588 -7.314 21.793 1.00 90.12 101 GLU A C 1
ATOM 793 O O . GLU A 1 101 ? -11.263 -8.095 20.887 1.00 90.12 101 GLU A O 1
ATOM 798 N N . THR A 1 102 ? -12.795 -6.752 21.861 1.00 93.12 102 THR A N 1
ATOM 799 C CA . THR A 1 102 ? -13.835 -6.926 20.845 1.00 93.12 102 THR A CA 1
ATOM 800 C C . THR A 1 102 ? -13.527 -6.079 19.602 1.00 93.12 102 THR A C 1
ATOM 802 O O . THR A 1 102 ? -12.749 -5.121 19.646 1.00 93.12 102 THR A O 1
ATOM 805 N N . LEU A 1 103 ? -14.073 -6.470 18.445 1.00 94.00 103 LEU A N 1
ATOM 806 C CA . LEU A 1 103 ? -13.741 -5.844 17.158 1.00 94.00 103 LEU A CA 1
ATOM 807 C C . LEU A 1 103 ? -14.172 -4.372 17.100 1.00 94.00 103 LEU A C 1
ATOM 809 O O . LEU A 1 103 ? -13.411 -3.523 16.642 1.00 94.00 103 LEU A O 1
ATOM 813 N N . ASP A 1 104 ? -15.369 -4.087 17.589 1.00 94.88 104 ASP A N 1
ATOM 814 C CA . ASP A 1 104 ? -15.956 -2.760 17.758 1.00 94.88 104 ASP A CA 1
ATOM 815 C C . ASP A 1 104 ? -15.063 -1.815 18.593 1.00 94.88 104 ASP A C 1
ATOM 817 O O . ASP A 1 104 ? -14.754 -0.700 18.169 1.00 94.88 104 ASP A O 1
ATOM 821 N N . SER A 1 105 ? -14.549 -2.283 19.730 1.00 94.25 105 SER A N 1
ATOM 822 C CA . SER A 1 105 ? -13.625 -1.544 20.594 1.00 94.25 105 SER A CA 1
ATOM 823 C C . SER A 1 105 ? -12.287 -1.273 19.901 1.00 94.25 105 SER A C 1
ATOM 825 O O . SER A 1 105 ? -11.788 -0.144 19.955 1.00 94.25 105 SER A O 1
ATOM 827 N N . TRP A 1 106 ? -11.741 -2.268 19.193 1.00 95.00 106 TRP A N 1
ATOM 828 C CA . TRP A 1 106 ? -10.528 -2.086 18.395 1.00 95.00 106 TRP A CA 1
ATOM 829 C C . TRP A 1 106 ? -10.736 -1.047 17.285 1.00 95.00 106 TRP A C 1
ATOM 831 O O . TRP A 1 106 ? -9.866 -0.204 17.072 1.00 95.00 106 TRP A O 1
ATOM 841 N N . LEU A 1 107 ? -11.888 -1.064 16.600 1.00 95.81 107 LEU A N 1
ATOM 842 C CA . LEU A 1 107 ? -12.213 -0.118 15.526 1.00 95.81 107 LEU A CA 1
ATOM 843 C C . LEU A 1 107 ? -12.270 1.325 16.031 1.00 95.81 107 LEU A C 1
ATOM 845 O O . LEU A 1 107 ? -11.662 2.202 15.419 1.00 95.81 107 LEU A O 1
ATOM 849 N N . VAL A 1 108 ? -12.948 1.568 17.155 1.00 96.25 108 VAL A N 1
ATOM 850 C CA . VAL A 1 108 ? -13.062 2.902 17.773 1.00 96.25 108 VAL A CA 1
ATOM 851 C C . VAL A 1 108 ? -11.680 3.475 18.106 1.00 96.25 108 VAL A C 1
ATOM 853 O O . VAL A 1 108 ? -11.390 4.640 17.818 1.00 96.25 108 VAL A O 1
ATOM 856 N N . ARG A 1 109 ? -10.805 2.633 18.662 1.00 94.69 109 ARG A N 1
ATOM 857 C CA . ARG A 1 109 ? -9.437 2.990 19.047 1.00 94.69 109 ARG A CA 1
ATOM 858 C C . ARG A 1 109 ? -8.534 3.217 17.836 1.00 94.69 109 ARG A C 1
ATOM 860 O O . ARG A 1 109 ? -7.876 4.247 17.733 1.00 94.69 109 ARG A O 1
ATOM 867 N N . ALA A 1 110 ? -8.553 2.303 16.865 1.00 94.62 110 ALA A N 1
ATOM 868 C CA . ALA A 1 110 ? -7.765 2.400 15.634 1.00 94.62 110 ALA A CA 1
ATOM 869 C C . ALA A 1 110 ? -8.191 3.580 14.739 1.00 94.62 110 ALA A C 1
ATOM 871 O O . ALA A 1 110 ? -7.369 4.185 14.041 1.00 94.62 110 ALA A O 1
ATOM 872 N N . ALA A 1 111 ? -9.475 3.938 14.763 1.00 95.38 111 ALA A N 1
ATOM 873 C CA . ALA A 1 111 ? -9.978 5.139 14.111 1.00 95.38 111 ALA A CA 1
ATOM 874 C C . ALA A 1 111 ? -9.525 6.426 14.825 1.00 95.38 111 ALA A C 1
ATOM 876 O O . ALA A 1 111 ? -9.528 7.481 14.195 1.00 95.38 111 ALA A O 1
ATOM 877 N N . GLY A 1 112 ? -9.0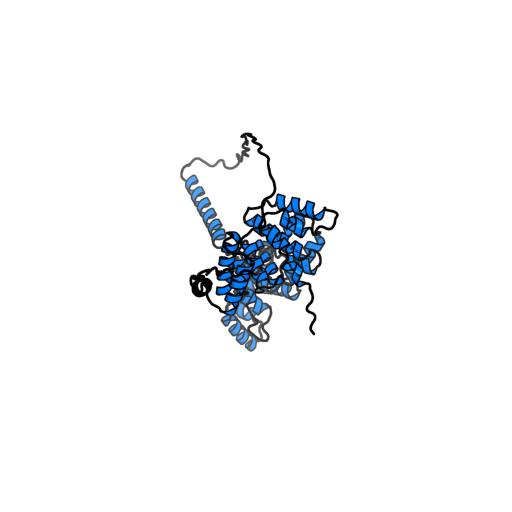69 6.345 16.081 1.00 94.81 112 GLY A N 1
ATOM 878 C CA . GLY A 1 112 ? -8.657 7.495 16.888 1.00 94.81 112 GLY A CA 1
ATOM 879 C C . GLY A 1 112 ? -9.840 8.312 17.406 1.00 94.81 112 GLY A C 1
ATOM 880 O O . GLY A 1 112 ? -9.705 9.518 17.589 1.00 94.81 112 GLY A O 1
ATOM 881 N N . LEU A 1 113 ? -11.007 7.680 17.582 1.00 95.88 113 LEU A N 1
ATOM 882 C CA . LEU A 1 113 ? -12.203 8.343 18.114 1.00 95.88 113 LEU A CA 1
ATOM 883 C C . LEU A 1 113 ? -12.148 8.491 19.636 1.00 95.88 113 LEU A C 1
ATOM 885 O O . LEU A 1 113 ? -12.695 9.440 20.186 1.00 95.88 113 LEU A O 1
ATOM 889 N N . VAL A 1 114 ? -11.509 7.533 20.306 1.00 96.00 114 VAL A N 1
ATOM 890 C CA . VAL A 1 114 ? -11.403 7.452 21.764 1.00 96.00 114 VAL A CA 1
ATOM 891 C C . VAL A 1 114 ? -9.961 7.105 22.125 1.00 96.00 114 VAL A C 1
ATOM 893 O O . VAL A 1 114 ? -9.312 6.335 21.415 1.00 96.00 114 VAL A O 1
ATOM 896 N N . GLU A 1 115 ? -9.458 7.687 23.212 1.00 94.62 115 GLU A N 1
ATOM 897 C CA . GLU A 1 115 ? -8.116 7.407 23.724 1.00 94.62 115 GLU A CA 1
ATOM 898 C C . GLU A 1 115 ? -8.033 6.009 24.354 1.00 94.62 115 GLU A C 1
ATOM 900 O O . GLU A 1 115 ? -9.010 5.496 24.900 1.00 94.62 115 GLU A O 1
ATOM 905 N N . ASP A 1 116 ? -6.842 5.405 24.343 1.00 92.50 116 ASP A N 1
ATOM 906 C CA . ASP A 1 116 ? -6.623 4.064 24.905 1.00 92.50 116 ASP A CA 1
ATOM 907 C C . ASP A 1 116 ? -7.072 3.967 26.377 1.00 92.50 116 ASP A C 1
ATOM 909 O O . ASP A 1 116 ? -7.645 2.959 26.787 1.00 92.50 116 ASP A O 1
ATOM 913 N N . GLN A 1 117 ? -6.865 5.032 27.160 1.00 94.00 117 GLN A N 1
ATOM 914 C CA . GLN A 1 117 ? -7.241 5.093 28.575 1.00 94.00 117 GLN A CA 1
ATOM 915 C C . GLN A 1 117 ? -8.762 5.043 28.781 1.00 94.00 117 GLN A C 1
ATOM 917 O O . GLN A 1 117 ? -9.250 4.291 29.622 1.00 94.00 117 GLN A O 1
ATOM 922 N N . ASP A 1 118 ? -9.513 5.789 27.970 1.00 95.81 118 ASP A N 1
ATOM 923 C CA . ASP A 1 118 ? -10.977 5.821 28.026 1.00 95.81 118 ASP A CA 1
ATOM 924 C C . ASP A 1 118 ? -11.580 4.452 27.660 1.00 95.81 118 ASP A C 1
ATOM 926 O O . ASP A 1 118 ? -12.601 4.047 28.217 1.00 95.81 118 ASP A O 1
ATOM 930 N N . VAL A 1 119 ? -10.946 3.715 26.738 1.00 94.19 119 VAL A N 1
ATOM 931 C CA . VAL A 1 119 ? -11.368 2.354 26.375 1.00 94.19 119 VAL A CA 1
ATOM 932 C C . VAL A 1 119 ? -11.161 1.391 27.546 1.00 94.19 119 VAL A C 1
ATOM 934 O O . VAL A 1 119 ? -12.063 0.611 27.849 1.00 94.19 119 VAL A O 1
ATOM 937 N N . ILE A 1 120 ? -10.016 1.458 28.235 1.00 93.62 120 ILE A N 1
ATOM 938 C CA . ILE A 1 120 ? -9.728 0.623 29.416 1.00 93.62 120 ILE A CA 1
ATOM 939 C C . ILE A 1 120 ? -10.759 0.882 30.521 1.00 93.62 120 ILE A C 1
ATOM 941 O O . ILE A 1 120 ? -11.362 -0.059 31.036 1.00 93.62 120 ILE A O 1
ATOM 945 N N . GLU A 1 121 ? -11.021 2.152 30.836 1.00 95.19 121 GLU A N 1
ATOM 946 C CA . GLU A 1 121 ? -12.027 2.540 31.833 1.00 95.19 121 GLU A CA 1
ATOM 947 C C . GLU A 1 121 ? -13.430 2.061 31.437 1.00 95.19 121 GLU A C 1
ATOM 949 O O . GLU A 1 121 ? -14.190 1.555 32.269 1.00 95.19 121 GLU A O 1
ATOM 954 N N . ALA A 1 122 ? -13.770 2.151 30.148 1.00 95.94 122 ALA A N 1
ATOM 955 C CA . ALA A 1 122 ? -15.036 1.648 29.639 1.00 95.94 122 ALA A CA 1
ATOM 956 C C . ALA A 1 122 ? -15.167 0.124 29.788 1.00 95.94 122 ALA A C 1
ATOM 958 O O . ALA A 1 122 ? -16.265 -0.338 30.094 1.00 95.94 122 ALA A O 1
ATOM 959 N N . TYR A 1 123 ? -14.089 -0.656 29.643 1.00 94.81 123 TYR A N 1
ATOM 960 C CA . TYR A 1 123 ? -14.104 -2.102 29.911 1.00 94.81 123 TYR A CA 1
ATOM 961 C C . TYR A 1 123 ? -14.346 -2.420 31.390 1.00 94.81 123 TYR A C 1
ATOM 963 O O . TYR A 1 123 ? -15.152 -3.299 31.709 1.00 94.81 123 TYR A O 1
ATOM 971 N N . GLU A 1 124 ? -13.694 -1.701 32.305 1.00 94.31 124 GLU A N 1
ATOM 972 C CA . GLU A 1 124 ? -13.893 -1.890 33.747 1.00 94.31 124 GLU A CA 1
ATOM 973 C C . GLU A 1 124 ? -15.351 -1.601 34.141 1.00 94.31 124 GLU A C 1
ATOM 975 O O . GLU A 1 124 ? -16.006 -2.401 34.820 1.00 94.31 124 GLU A O 1
ATOM 980 N N . LEU A 1 125 ? -15.910 -0.504 33.629 1.00 96.06 125 LEU A N 1
ATOM 981 C CA . LEU A 1 125 ? -17.309 -0.136 33.841 1.00 96.06 125 LEU A CA 1
ATOM 982 C C . LEU A 1 125 ? -18.286 -1.103 33.157 1.00 96.06 125 LEU A C 1
ATOM 984 O O . LEU A 1 125 ? -19.295 -1.480 33.753 1.00 96.06 125 LEU A O 1
ATOM 988 N N . ALA A 1 126 ? -17.986 -1.556 31.940 1.00 95.56 126 ALA A N 1
ATOM 989 C CA . ALA A 1 126 ? -18.784 -2.546 31.222 1.00 95.56 126 ALA A CA 1
ATOM 990 C C . ALA A 1 126 ? -18.864 -3.870 31.994 1.00 95.56 126 ALA A C 1
ATOM 992 O O . ALA A 1 126 ? -19.948 -4.443 32.118 1.00 95.56 126 ALA A O 1
ATOM 993 N N . SER A 1 127 ? -17.746 -4.311 32.585 1.00 94.62 127 SER A N 1
ATOM 994 C CA . SER A 1 127 ? -17.677 -5.553 33.365 1.00 94.62 127 SER A CA 1
ATOM 995 C C . SER A 1 127 ? -18.516 -5.502 34.647 1.00 94.62 127 SER A C 1
ATOM 997 O O . SER A 1 127 ? -19.160 -6.486 35.009 1.00 94.62 127 SER A O 1
ATOM 999 N N . THR A 1 128 ? -18.562 -4.345 35.314 1.00 96.69 128 THR A N 1
ATOM 1000 C CA . THR A 1 128 ? -19.328 -4.159 36.556 1.00 96.69 128 THR A CA 1
ATOM 1001 C C . THR A 1 128 ? -20.815 -3.932 36.293 1.00 96.69 128 THR A C 1
ATOM 1003 O O . THR A 1 128 ? -21.654 -4.413 37.056 1.00 96.69 128 THR A O 1
ATOM 1006 N N . ALA A 1 129 ? -21.155 -3.234 35.208 1.00 95.88 129 ALA A N 1
ATOM 1007 C CA . ALA A 1 129 ? -22.531 -2.915 34.836 1.00 95.88 129 ALA A CA 1
ATOM 1008 C C . ALA A 1 129 ? -23.202 -3.974 33.941 1.00 95.88 129 ALA A C 1
ATOM 1010 O O . ALA A 1 129 ? -24.413 -3.899 33.731 1.00 95.88 129 ALA A O 1
ATOM 1011 N N . ASN A 1 130 ? -22.440 -4.943 33.421 1.00 94.75 130 ASN A N 1
ATOM 1012 C CA . ASN A 1 130 ? -22.882 -5.930 32.433 1.00 94.75 130 ASN A CA 1
ATOM 1013 C C . ASN A 1 130 ? -23.498 -5.271 31.179 1.00 94.75 130 ASN A C 1
ATOM 1015 O O . ASN A 1 130 ? -24.596 -5.622 30.741 1.00 94.75 130 ASN A O 1
ATOM 1019 N N . LEU A 1 131 ? -22.801 -4.264 30.645 1.00 95.94 131 LEU A N 1
ATOM 1020 C CA . LEU A 1 131 ? -23.164 -3.508 29.439 1.00 95.94 131 LEU A CA 1
ATOM 1021 C C . LEU A 1 131 ? -22.089 -3.685 28.362 1.00 95.94 131 LEU A C 1
ATOM 1023 O O . LEU A 1 131 ? -20.965 -4.070 28.669 1.00 95.94 131 LEU A O 1
ATOM 1027 N N . PHE A 1 132 ? -22.410 -3.366 27.108 1.00 95.06 132 PHE A N 1
ATOM 1028 C CA . PHE A 1 132 ? -21.411 -3.326 26.039 1.00 95.06 132 PHE A CA 1
ATOM 1029 C C . PHE A 1 132 ? -20.498 -2.102 26.181 1.00 95.06 132 PHE A C 1
ATOM 1031 O O . PHE A 1 132 ? -20.930 -1.037 26.626 1.00 95.06 132 PHE A O 1
ATOM 1038 N N . VAL A 1 133 ? -19.239 -2.236 25.758 1.00 95.62 133 VAL A N 1
ATOM 1039 C CA . VAL A 1 133 ? -18.228 -1.168 25.864 1.00 95.62 133 VAL A CA 1
ATOM 1040 C C . VAL A 1 133 ? -18.674 0.092 25.116 1.00 95.62 133 VAL A C 1
ATOM 1042 O O . VAL A 1 133 ? -18.565 1.192 25.658 1.00 95.62 133 VAL A O 1
ATOM 1045 N N . LEU A 1 134 ? -19.266 -0.047 23.923 1.00 96.38 134 LEU A N 1
ATOM 1046 C CA . LEU A 1 134 ? -19.793 1.104 23.179 1.00 96.38 134 LEU A CA 1
ATOM 1047 C C . LEU A 1 134 ? -20.948 1.816 23.884 1.00 96.38 134 LEU A C 1
ATOM 1049 O O . LEU A 1 134 ? -21.015 3.042 23.828 1.00 96.38 134 LEU A O 1
ATOM 1053 N N . ASP A 1 135 ? -21.829 1.092 24.579 1.00 96.88 135 ASP A N 1
ATOM 1054 C CA . ASP A 1 135 ? -22.917 1.719 25.338 1.00 96.88 135 ASP A CA 1
ATOM 1055 C C . ASP A 1 135 ? -22.370 2.553 26.496 1.00 96.88 135 ASP A C 1
ATOM 1057 O O . ASP A 1 135 ? -22.894 3.629 26.791 1.00 96.88 135 ASP A O 1
ATOM 1061 N N . VAL A 1 136 ? -21.308 2.071 27.147 1.00 97.38 136 VAL A N 1
ATOM 1062 C CA . VAL A 1 136 ? -20.618 2.806 28.211 1.00 97.38 136 VAL A CA 1
ATOM 1063 C C . VAL A 1 136 ? -19.944 4.058 27.649 1.00 97.38 136 VAL A C 1
ATOM 1065 O O . VAL A 1 136 ? -20.146 5.135 28.206 1.00 97.38 136 VAL A O 1
ATOM 1068 N N . LEU A 1 137 ? -19.224 3.947 26.526 1.00 97.31 137 LEU A N 1
ATOM 1069 C CA . LEU A 1 137 ? -18.576 5.082 25.849 1.00 97.31 137 LEU A CA 1
ATOM 1070 C C . LEU A 1 137 ? -19.579 6.134 25.345 1.00 97.31 137 LEU A C 1
ATOM 1072 O O . LEU A 1 137 ? -19.312 7.335 25.385 1.00 97.31 137 LEU A O 1
ATOM 1076 N N . ASN A 1 138 ? -20.754 5.699 24.898 1.00 97.62 138 ASN A N 1
ATOM 1077 C CA . ASN A 1 138 ? -21.836 6.594 24.502 1.00 97.62 138 ASN A CA 1
ATOM 1078 C C . ASN A 1 138 ? -22.453 7.301 25.722 1.00 97.62 138 ASN A C 1
ATOM 1080 O O . ASN A 1 138 ? -22.610 8.519 25.739 1.00 97.62 138 ASN A O 1
ATOM 1084 N N . ARG A 1 139 ? -22.744 6.559 26.802 1.00 97.50 139 ARG A N 1
ATOM 1085 C CA . ARG A 1 139 ? -23.302 7.129 28.044 1.00 97.50 139 ARG A CA 1
ATOM 1086 C C . ARG A 1 139 ? -22.332 8.059 28.770 1.00 97.50 139 ARG A C 1
ATOM 1088 O O . ARG A 1 139 ? -22.791 8.977 29.446 1.00 97.50 139 ARG A O 1
ATOM 1095 N N . SER A 1 140 ? -21.024 7.841 28.641 1.00 96.56 140 SER A N 1
ATOM 1096 C CA . SER A 1 140 ? -19.996 8.747 29.164 1.00 96.56 140 SER A CA 1
ATOM 1097 C C . SER A 1 140 ? -19.800 9.997 28.297 1.00 96.56 140 SER A C 1
ATOM 1099 O O . SER A 1 140 ? -19.063 10.900 28.692 1.00 96.56 140 SER A O 1
ATOM 1101 N N . GLY A 1 141 ? -20.474 10.080 27.142 1.00 97.06 141 GLY A N 1
ATOM 1102 C CA . GLY A 1 141 ? -20.399 11.208 26.216 1.00 97.06 141 GLY A CA 1
ATOM 1103 C C . GLY A 1 141 ? -19.114 11.250 25.390 1.00 97.06 141 GLY A C 1
ATOM 1104 O O . GLY A 1 141 ? -18.809 12.291 24.811 1.00 97.06 141 GLY A O 1
ATOM 1105 N N . LYS A 1 142 ? -18.350 10.151 25.344 1.00 97.38 142 LYS A N 1
ATOM 1106 C CA . LYS A 1 142 ? -17.118 10.036 24.546 1.00 97.38 142 LYS A CA 1
ATOM 1107 C C . LYS A 1 142 ? -17.408 9.731 23.078 1.00 97.38 142 LYS A C 1
ATOM 1109 O O . LYS A 1 142 ? -16.661 10.164 22.211 1.00 97.38 142 LYS A O 1
ATOM 1114 N N . LEU A 1 143 ? -18.499 9.016 22.808 1.00 97.31 143 LEU A N 1
ATOM 1115 C CA . LEU A 1 143 ? -19.003 8.747 21.462 1.00 97.31 143 LEU A CA 1
ATOM 1116 C C . LEU A 1 143 ? -20.407 9.319 21.297 1.00 97.31 143 LEU A C 1
ATOM 1118 O O . LEU A 1 143 ? -21.211 9.272 22.226 1.00 97.31 143 LEU A O 1
ATOM 1122 N N . SER A 1 144 ? -20.722 9.819 20.102 1.00 97.19 144 SER A N 1
ATOM 1123 C CA . SER A 1 144 ? -22.094 10.186 19.758 1.00 97.19 144 SER A CA 1
ATOM 1124 C C . SER A 1 144 ? -22.895 8.969 19.278 1.00 97.19 144 SER A C 1
ATOM 1126 O O . SER A 1 144 ? -22.340 7.977 18.802 1.00 97.19 144 SER A O 1
ATOM 1128 N N . HIS A 1 145 ? -24.228 9.049 19.332 1.00 96.38 145 HIS A N 1
ATOM 1129 C CA . HIS A 1 145 ? -25.097 7.994 18.795 1.00 96.38 145 HIS A CA 1
ATOM 1130 C C . HIS A 1 145 ? -24.874 7.726 17.296 1.00 96.38 145 HIS A C 1
ATOM 1132 O O . HIS A 1 145 ? -25.022 6.585 16.857 1.00 96.38 145 HIS A O 1
ATOM 1138 N N . SER A 1 146 ? -24.526 8.754 16.513 1.00 96.75 146 SER A N 1
ATOM 1139 C CA . SER A 1 146 ? -24.172 8.592 15.098 1.00 96.75 146 SER A CA 1
ATOM 1140 C C . SER A 1 146 ? -22.865 7.821 14.925 1.00 96.75 146 SER A C 1
ATOM 1142 O O . SER A 1 146 ? -22.811 6.931 14.080 1.00 96.75 146 SER A O 1
ATOM 1144 N N . ASP A 1 147 ? -21.856 8.087 15.760 1.00 97.56 147 ASP A N 1
ATOM 1145 C CA . ASP A 1 147 ? -20.568 7.383 15.693 1.00 97.56 147 ASP A CA 1
ATOM 1146 C C . ASP A 1 147 ? -20.737 5.905 16.041 1.00 97.56 147 ASP A C 1
ATOM 1148 O O . ASP A 1 147 ? -20.236 5.039 15.332 1.00 97.56 147 ASP A O 1
ATOM 1152 N N . VAL A 1 148 ? -21.513 5.602 17.088 1.00 97.50 148 VAL A N 1
ATOM 1153 C CA . VAL A 1 148 ? -21.825 4.221 17.488 1.00 97.50 148 VAL A CA 1
ATOM 1154 C C . VAL A 1 148 ? -22.503 3.459 16.348 1.00 97.50 148 VAL A C 1
ATOM 1156 O O . VAL A 1 148 ? -22.152 2.314 16.070 1.00 97.50 148 VAL A O 1
ATOM 1159 N N . ARG A 1 149 ? -23.447 4.097 15.644 1.00 97.50 149 ARG A N 1
ATOM 1160 C CA . ARG A 1 149 ? -24.090 3.491 14.473 1.00 97.50 149 ARG A CA 1
ATOM 1161 C C . ARG A 1 149 ? -23.079 3.207 13.358 1.00 97.50 149 ARG A C 1
ATOM 1163 O O . ARG A 1 149 ? -23.096 2.111 12.807 1.00 97.50 149 ARG A O 1
ATOM 1170 N N . ALA A 1 150 ? -22.194 4.156 13.057 1.00 98.06 150 ALA A N 1
ATOM 1171 C CA . ALA A 1 150 ? -21.151 3.968 12.052 1.00 98.06 150 ALA A CA 1
ATOM 1172 C C . ALA A 1 150 ? -20.168 2.847 12.438 1.00 98.06 150 ALA A C 1
ATOM 1174 O O . ALA A 1 150 ? -19.747 2.084 11.571 1.00 98.06 150 ALA A O 1
ATOM 1175 N N . VAL A 1 151 ? -19.845 2.691 13.729 1.00 98.00 151 VAL A N 1
ATOM 1176 C CA . VAL A 1 151 ? -19.017 1.575 14.218 1.00 98.00 151 VAL A CA 1
ATOM 1177 C C . VAL A 1 151 ? -19.703 0.236 13.965 1.00 98.00 151 VAL A C 1
ATOM 1179 O O . VAL A 1 151 ? -19.057 -0.659 13.433 1.00 98.00 151 VAL A O 1
ATOM 1182 N N . PHE A 1 152 ? -20.994 0.097 14.282 1.00 97.75 152 PHE A N 1
ATOM 1183 C CA . PHE A 1 152 ? -21.725 -1.151 14.028 1.00 97.75 152 PHE A CA 1
ATOM 1184 C C . PHE A 1 152 ? -21.816 -1.485 12.535 1.00 97.75 152 PHE A C 1
ATOM 1186 O O . PHE A 1 152 ? -21.662 -2.642 12.149 1.00 97.75 152 PHE A O 1
ATOM 1193 N N . GLU A 1 153 ? -22.032 -0.482 11.681 1.00 97.88 153 GLU A N 1
ATOM 1194 C CA . GLU A 1 153 ? -22.028 -0.671 10.225 1.00 97.88 153 GLU A CA 1
ATOM 1195 C C . GLU A 1 153 ? -20.638 -1.118 9.726 1.00 97.88 153 GLU A C 1
ATOM 1197 O O . GLU A 1 153 ? -20.534 -2.046 8.922 1.00 97.88 153 GLU A O 1
ATOM 1202 N N . ALA A 1 154 ? -19.558 -0.527 10.247 1.00 97.94 154 ALA A N 1
ATOM 1203 C CA . ALA A 1 154 ? -18.188 -0.926 9.924 1.00 97.94 154 ALA A CA 1
ATOM 1204 C C . ALA A 1 154 ? -17.849 -2.334 10.445 1.00 97.94 154 ALA A C 1
ATOM 1206 O O . ALA A 1 154 ? -17.228 -3.123 9.732 1.00 97.94 154 ALA A O 1
ATOM 1207 N N . GLU A 1 155 ? -18.266 -2.666 11.667 1.00 97.00 155 GLU A N 1
ATOM 1208 C CA . GLU A 1 155 ? -18.077 -3.982 12.277 1.00 97.00 155 GLU A CA 1
ATOM 1209 C C . GLU A 1 155 ? -18.770 -5.072 11.457 1.00 97.00 155 GLU A C 1
ATOM 1211 O O . GLU A 1 155 ? -18.151 -6.098 11.172 1.00 97.00 155 GLU A O 1
ATOM 1216 N N . ALA A 1 156 ? -20.008 -4.830 11.014 1.00 97.75 156 ALA A N 1
ATOM 1217 C CA . ALA A 1 156 ? -20.741 -5.750 10.151 1.00 97.75 156 ALA A CA 1
ATOM 1218 C C . ALA A 1 156 ? -19.938 -6.067 8.878 1.00 97.75 156 ALA A C 1
ATOM 1220 O O . ALA A 1 156 ? -19.638 -7.233 8.625 1.00 97.75 156 ALA A O 1
ATOM 1221 N N . LEU A 1 157 ? -19.464 -5.044 8.157 1.00 97.94 157 LEU A N 1
ATOM 1222 C CA . LEU A 1 157 ? -18.671 -5.220 6.930 1.00 97.94 157 LEU A CA 1
ATOM 1223 C C . LEU A 1 157 ? -17.359 -5.990 7.154 1.00 97.94 157 LEU A C 1
ATOM 1225 O O . LEU A 1 157 ? -16.935 -6.771 6.297 1.00 97.94 157 LEU A O 1
ATOM 1229 N N . VAL A 1 158 ? -16.701 -5.776 8.296 1.00 97.19 158 VAL A N 1
ATOM 1230 C CA . VAL A 1 158 ? -15.461 -6.485 8.649 1.00 97.19 158 VAL A CA 1
ATOM 1231 C C . VAL A 1 158 ? -15.747 -7.929 9.063 1.00 97.19 158 VAL A C 1
ATOM 1233 O O . VAL A 1 158 ? -15.015 -8.836 8.669 1.00 97.19 158 VAL A O 1
ATOM 1236 N N . SER A 1 159 ? -16.813 -8.164 9.831 1.00 96.81 159 SER A N 1
ATOM 1237 C CA . SER A 1 159 ? -17.212 -9.500 10.290 1.00 96.81 159 SER A CA 1
ATOM 1238 C C . SER A 1 159 ? -17.690 -10.401 9.148 1.00 96.81 159 SER A C 1
ATOM 1240 O O . SER A 1 159 ? -17.401 -11.597 9.147 1.00 96.81 159 SER A O 1
ATOM 1242 N N . GLU A 1 160 ? -18.329 -9.819 8.131 1.00 97.50 160 GLU A N 1
ATOM 1243 C CA . GLU A 1 160 ? -18.688 -10.489 6.876 1.00 97.50 160 GLU A CA 1
ATOM 1244 C C . GLU A 1 160 ? -17.469 -10.756 5.974 1.00 97.50 160 GLU A C 1
ATOM 1246 O O . GLU A 1 160 ? -17.569 -11.496 4.996 1.00 97.50 160 GLU A O 1
ATOM 1251 N N . GLY A 1 161 ? -16.305 -10.176 6.291 1.00 96.19 161 GLY A N 1
ATOM 1252 C CA . GLY A 1 161 ? -15.084 -10.311 5.497 1.00 96.19 161 GLY A CA 1
ATOM 1253 C C . GLY A 1 161 ? -15.109 -9.525 4.185 1.00 96.19 161 GLY A C 1
ATOM 1254 O O . GLY A 1 161 ? -14.310 -9.809 3.296 1.00 96.19 161 GLY A O 1
ATOM 1255 N N . VAL A 1 162 ? -16.013 -8.550 4.050 1.00 97.69 162 VAL A N 1
ATOM 1256 C CA . VAL A 1 162 ? -16.126 -7.685 2.865 1.00 97.69 162 VAL A CA 1
ATOM 1257 C C . VAL A 1 162 ? -15.062 -6.590 2.890 1.00 97.69 162 VAL A C 1
ATOM 1259 O O . VAL A 1 162 ? -14.514 -6.229 1.850 1.00 97.69 162 VAL A O 1
ATOM 1262 N N . LEU A 1 163 ? -14.756 -6.067 4.080 1.00 97.06 163 LEU A N 1
ATOM 1263 C CA . LEU A 1 163 ? -13.846 -4.943 4.269 1.00 97.06 163 LEU A CA 1
ATOM 1264 C C . LEU A 1 163 ? -12.733 -5.290 5.258 1.00 97.06 163 LEU A C 1
ATOM 1266 O O . LEU A 1 163 ? -12.982 -5.774 6.361 1.00 97.06 163 LEU A O 1
ATOM 1270 N N . TYR A 1 164 ? -11.490 -4.980 4.900 1.00 96.94 164 TYR A N 1
ATOM 1271 C CA . TYR A 1 164 ? -10.372 -5.110 5.821 1.00 96.94 164 TYR A CA 1
ATOM 1272 C C . TYR A 1 164 ? -10.507 -4.139 6.997 1.00 96.94 164 TYR A C 1
ATOM 1274 O O . TYR A 1 164 ? -10.716 -2.937 6.821 1.00 96.94 164 TYR A O 1
ATOM 1282 N N . ARG A 1 165 ? -10.290 -4.648 8.214 1.00 95.81 165 ARG A N 1
ATOM 1283 C CA . ARG A 1 165 ? -10.412 -3.886 9.469 1.00 95.81 165 ARG A CA 1
ATOM 1284 C C . ARG A 1 165 ? -9.640 -2.557 9.480 1.00 95.81 165 ARG A C 1
ATOM 1286 O O . ARG A 1 165 ? -10.118 -1.580 10.041 1.00 95.81 165 ARG A O 1
ATOM 1293 N N . GLY A 1 166 ? -8.465 -2.497 8.845 1.00 94.75 166 GLY A N 1
ATOM 1294 C CA . GLY A 1 166 ? -7.674 -1.266 8.767 1.00 94.75 166 GLY A CA 1
ATOM 1295 C C . GLY A 1 166 ? -8.341 -0.198 7.898 1.00 94.75 166 GLY A C 1
ATOM 1296 O O . GLY A 1 166 ? -8.428 0.955 8.307 1.00 94.75 166 GLY A O 1
ATOM 1297 N N . PHE A 1 167 ? -8.890 -0.595 6.747 1.00 96.12 167 PHE A N 1
ATOM 1298 C CA . PHE A 1 167 ? -9.645 0.306 5.872 1.00 96.12 167 PHE A CA 1
ATOM 1299 C C . PHE A 1 167 ? -10.948 0.764 6.527 1.00 96.12 167 PHE A C 1
ATOM 1301 O O . PHE A 1 167 ? -11.301 1.936 6.418 1.00 96.12 167 PHE A O 1
ATOM 1308 N N . ALA A 1 168 ? -11.610 -0.120 7.280 1.00 97.25 168 ALA A N 1
ATOM 1309 C CA . ALA A 1 168 ? -12.772 0.240 8.086 1.00 97.25 168 ALA A CA 1
ATOM 1310 C C . ALA A 1 168 ? -12.438 1.328 9.122 1.00 97.25 168 ALA A C 1
ATOM 1312 O O . ALA A 1 168 ? -13.178 2.299 9.239 1.00 97.25 168 ALA A O 1
ATOM 1313 N N . ALA A 1 169 ? -11.295 1.228 9.812 1.00 96.75 169 ALA A N 1
ATOM 1314 C CA . ALA A 1 169 ? -10.853 2.247 10.767 1.00 96.75 169 ALA A CA 1
ATOM 1315 C C . ALA A 1 169 ? -10.557 3.608 10.101 1.00 96.75 169 ALA A C 1
ATOM 1317 O O . ALA A 1 169 ? -10.929 4.648 10.647 1.00 96.75 169 ALA A O 1
ATOM 1318 N N . VAL A 1 170 ? -9.935 3.625 8.911 1.00 96.25 170 VAL A N 1
ATOM 1319 C CA . VAL A 1 170 ? -9.716 4.869 8.136 1.00 96.25 170 VAL A CA 1
ATOM 1320 C C . VAL A 1 170 ? -11.047 5.486 7.702 1.00 96.25 170 VAL A C 1
ATOM 1322 O O . VAL A 1 170 ? -11.250 6.689 7.869 1.00 96.25 170 VAL A O 1
ATOM 1325 N N . ALA A 1 171 ? -11.963 4.670 7.170 1.00 97.12 171 ALA A N 1
ATOM 1326 C CA . ALA A 1 171 ? -13.284 5.117 6.735 1.00 97.12 171 ALA A CA 1
ATOM 1327 C C . ALA A 1 171 ? -14.101 5.685 7.894 1.00 97.12 171 ALA A C 1
ATOM 1329 O O . ALA A 1 171 ? -14.686 6.758 7.767 1.00 97.12 171 ALA A O 1
ATOM 1330 N N . LEU A 1 172 ? -14.075 5.007 9.040 1.00 97.44 172 LEU A N 1
ATOM 1331 C CA . LEU A 1 172 ? -14.749 5.441 10.253 1.00 97.44 172 LEU A CA 1
ATOM 1332 C C . LEU A 1 172 ? -14.176 6.769 10.771 1.00 97.44 172 LEU A C 1
ATOM 1334 O O . LEU A 1 172 ? -14.932 7.685 11.084 1.00 97.44 172 LEU A O 1
ATOM 1338 N N . ARG A 1 173 ? -12.844 6.922 10.779 1.00 96.62 173 ARG A N 1
ATOM 1339 C CA . ARG A 1 173 ? -12.176 8.186 11.131 1.00 96.62 173 ARG A CA 1
ATOM 1340 C C . ARG A 1 173 ? -12.641 9.336 10.239 1.00 96.62 173 ARG A C 1
ATOM 1342 O O . ARG A 1 173 ? -12.925 10.422 10.741 1.00 96.62 173 ARG A O 1
ATOM 1349 N N . LEU A 1 174 ? -12.714 9.107 8.926 1.00 96.25 174 LEU A N 1
ATOM 1350 C CA . LEU A 1 174 ? -13.192 10.103 7.965 1.00 96.25 174 LEU A CA 1
ATOM 1351 C C . LEU A 1 174 ? -14.671 10.447 8.198 1.00 96.25 174 LEU A C 1
ATOM 1353 O O . LEU A 1 174 ? -15.012 11.633 8.208 1.00 96.25 174 LEU A O 1
ATOM 1357 N N . ALA A 1 175 ? -15.516 9.431 8.401 1.00 97.31 175 ALA A N 1
ATOM 1358 C CA . ALA A 1 175 ? -16.952 9.574 8.626 1.00 97.31 175 ALA A CA 1
ATOM 1359 C C . ALA A 1 175 ? -17.246 10.440 9.858 1.00 97.31 175 ALA A C 1
ATOM 1361 O O . ALA A 1 175 ? -17.901 11.477 9.747 1.00 97.31 175 ALA A O 1
ATOM 1362 N N . CYS A 1 176 ? -16.662 10.085 11.005 1.00 96.12 176 CYS A N 1
ATOM 1363 C CA . CYS A 1 176 ? -16.857 10.804 12.263 1.00 96.12 176 CYS A CA 1
ATOM 1364 C C . CYS A 1 176 ? -16.261 12.218 12.226 1.00 96.12 176 CYS A C 1
ATOM 1366 O O . CYS A 1 176 ? -16.897 13.170 12.670 1.00 96.12 176 CYS A O 1
ATOM 1368 N N . ARG A 1 177 ? -15.060 12.398 11.652 1.00 95.44 177 ARG A N 1
ATOM 1369 C CA . ARG A 1 177 ? -14.413 13.723 11.582 1.00 95.44 177 ARG A CA 1
ATOM 1370 C C . ARG A 1 177 ? -15.135 14.688 10.643 1.00 95.44 177 ARG A C 1
ATOM 1372 O O . ARG A 1 177 ? -15.097 15.896 10.868 1.00 95.44 177 ARG A O 1
ATOM 1379 N N . SER A 1 178 ? -15.756 14.167 9.587 1.00 95.12 178 SER A N 1
ATOM 1380 C CA . SER A 1 178 ? -16.443 14.978 8.574 1.00 95.12 178 SER A CA 1
ATOM 1381 C C . SER A 1 178 ? -17.955 15.058 8.789 1.00 95.12 178 SER A C 1
ATOM 1383 O O . SER A 1 178 ? -18.616 15.775 8.042 1.00 95.12 178 SER A O 1
ATOM 1385 N N . TYR A 1 179 ? -18.493 14.362 9.798 1.00 95.31 179 TYR A N 1
ATOM 1386 C CA . TYR A 1 179 ? -19.929 14.229 10.064 1.00 95.31 179 TYR A CA 1
ATOM 1387 C C . TYR A 1 179 ? -20.726 13.726 8.848 1.00 95.31 179 TYR A C 1
ATOM 1389 O O . TYR A 1 179 ? -21.784 14.265 8.523 1.00 95.31 179 TYR A O 1
ATOM 1397 N N . ILE A 1 180 ? -20.200 12.706 8.166 1.00 97.00 180 ILE A N 1
ATOM 1398 C CA . ILE A 1 180 ? -20.837 12.055 7.011 1.00 97.00 180 ILE A CA 1
ATOM 1399 C C . ILE A 1 180 ? -21.138 10.588 7.320 1.00 97.00 180 ILE A C 1
ATOM 1401 O O . ILE A 1 180 ? -20.534 9.997 8.217 1.00 97.00 180 ILE A O 1
ATOM 1405 N N . ASP A 1 181 ? -22.039 9.985 6.549 1.00 97.50 181 ASP A N 1
ATOM 1406 C CA . ASP A 1 181 ? -22.346 8.562 6.681 1.00 97.50 181 ASP A CA 1
ATOM 1407 C C . ASP A 1 181 ? -21.149 7.690 6.266 1.00 97.50 181 ASP A C 1
ATOM 1409 O O . ASP A 1 181 ? -20.376 8.034 5.364 1.00 97.50 181 ASP A O 1
ATOM 1413 N N . LEU A 1 182 ? -21.027 6.502 6.871 1.00 97.56 182 LEU A N 1
ATOM 1414 C CA . LEU A 1 182 ? -19.935 5.568 6.575 1.00 97.56 182 LEU A CA 1
ATOM 1415 C C . LEU A 1 182 ? -19.885 5.193 5.084 1.00 97.56 182 LEU A C 1
ATOM 1417 O O . LEU A 1 182 ? -18.810 5.157 4.491 1.00 97.56 182 LEU A O 1
ATOM 1421 N N . ASN A 1 183 ? -21.040 4.969 4.451 1.00 97.12 183 ASN A N 1
ATOM 1422 C CA . ASN A 1 183 ? -21.120 4.647 3.021 1.00 97.12 183 ASN A CA 1
ATOM 1423 C C . ASN A 1 183 ? -20.589 5.777 2.122 1.00 97.12 183 ASN A C 1
ATOM 1425 O O . ASN A 1 183 ? -19.959 5.518 1.090 1.00 97.12 183 ASN A O 1
ATOM 1429 N N . GLU A 1 184 ? -20.817 7.032 2.512 1.00 96.81 184 GLU A N 1
ATOM 1430 C CA . GLU A 1 184 ? -20.274 8.189 1.803 1.00 96.81 184 GLU A CA 1
ATOM 1431 C C . GLU A 1 184 ? -18.755 8.263 1.995 1.00 96.81 184 GLU A C 1
ATOM 1433 O O . GLU A 1 184 ? -18.021 8.399 1.015 1.00 96.81 184 GLU A O 1
ATOM 1438 N N . ALA A 1 185 ? -18.267 8.049 3.221 1.00 97.19 185 ALA A N 1
ATOM 1439 C CA . ALA A 1 185 ? -16.837 7.980 3.514 1.00 97.19 185 ALA A CA 1
ATOM 1440 C C . ALA A 1 185 ? -16.123 6.879 2.701 1.00 97.19 185 ALA A C 1
ATOM 1442 O O . ALA A 1 185 ? -15.076 7.139 2.104 1.00 97.19 185 ALA A O 1
ATOM 1443 N N . LEU A 1 186 ? -16.712 5.680 2.596 1.00 97.00 186 LEU A N 1
ATOM 1444 C CA . LEU A 1 186 ? -16.197 4.585 1.761 1.00 97.00 186 LEU A CA 1
ATOM 1445 C C . LEU A 1 186 ? -16.127 4.970 0.275 1.00 97.00 186 LEU A C 1
ATOM 1447 O O . LEU A 1 186 ? -15.190 4.583 -0.424 1.00 97.00 186 LEU A O 1
ATOM 1451 N N . SER A 1 187 ? -17.098 5.747 -0.210 1.00 96.00 187 SER A N 1
ATOM 1452 C CA . SER A 1 187 ? -17.142 6.224 -1.598 1.00 96.00 187 SER A CA 1
ATOM 1453 C C . SER A 1 187 ? -16.099 7.311 -1.879 1.00 96.00 187 SER A C 1
ATOM 1455 O O . SER A 1 187 ? -15.508 7.335 -2.960 1.00 96.00 187 SER A O 1
ATOM 1457 N N . ILE A 1 188 ? -15.841 8.200 -0.914 1.00 94.69 188 ILE A N 1
ATOM 1458 C CA . ILE A 1 188 ? -14.795 9.233 -1.006 1.00 94.69 188 ILE A CA 1
ATOM 1459 C C . ILE A 1 188 ? -13.408 8.588 -1.058 1.00 94.69 188 ILE A C 1
ATOM 1461 O O . ILE A 1 188 ? -12.582 8.976 -1.884 1.00 94.69 188 ILE A O 1
ATOM 1465 N N . LEU A 1 189 ? -13.186 7.579 -0.217 1.00 94.44 189 LEU A N 1
ATOM 1466 C CA . LEU A 1 189 ? -11.944 6.813 -0.141 1.00 94.44 189 LEU A CA 1
ATOM 1467 C C . LEU A 1 189 ? -11.771 5.790 -1.276 1.00 94.44 189 LEU A C 1
ATOM 1469 O O . LEU A 1 189 ? -10.737 5.135 -1.334 1.00 94.44 189 LEU A O 1
ATOM 1473 N N . ASP A 1 190 ? -12.759 5.651 -2.167 1.00 95.62 190 ASP A N 1
ATOM 1474 C CA . ASP A 1 190 ? -12.754 4.687 -3.276 1.00 95.62 190 ASP A CA 1
ATOM 1475 C C . ASP A 1 190 ? -12.576 3.224 -2.810 1.00 95.62 190 ASP A C 1
ATOM 1477 O O . ASP A 1 190 ? -11.999 2.395 -3.504 1.00 95.62 190 ASP A O 1
ATOM 1481 N N . ILE A 1 191 ? -13.101 2.886 -1.629 1.00 96.50 191 ILE A N 1
ATOM 1482 C CA . ILE A 1 191 ? -13.076 1.537 -1.024 1.00 96.50 191 ILE A CA 1
ATOM 1483 C C . ILE A 1 191 ? -14.491 0.972 -0.832 1.00 96.50 191 ILE A C 1
ATOM 1485 O O . ILE A 1 191 ? -14.737 0.102 0.001 1.00 96.50 191 ILE A O 1
ATOM 1489 N N . HIS A 1 192 ? -15.456 1.481 -1.595 1.00 96.69 192 HIS A N 1
ATOM 1490 C CA . HIS A 1 192 ? -16.833 1.012 -1.531 1.00 96.69 192 HIS A CA 1
ATOM 1491 C C . HIS A 1 192 ? -16.959 -0.403 -2.144 1.00 96.69 192 HIS A C 1
ATOM 1493 O O . HIS A 1 192 ? -16.518 -0.590 -3.279 1.00 96.69 192 HIS A O 1
ATOM 1499 N N . PRO A 1 193 ? -17.633 -1.377 -1.494 1.00 95.19 193 PRO A N 1
ATOM 1500 C CA . PRO A 1 193 ? -17.711 -2.773 -1.961 1.00 95.19 193 PRO A CA 1
ATOM 1501 C C . PRO A 1 193 ? -18.225 -2.961 -3.396 1.00 95.19 193 PRO A C 1
ATOM 1503 O O . PRO A 1 193 ? -17.772 -3.843 -4.115 1.00 95.19 193 PRO A O 1
ATOM 1506 N N . ASN A 1 194 ? -19.148 -2.104 -3.840 1.00 95.62 194 ASN A N 1
ATOM 1507 C CA . ASN A 1 194 ? -19.669 -2.142 -5.213 1.00 95.62 194 ASN A CA 1
ATOM 1508 C C . ASN A 1 194 ? -18.625 -1.804 -6.289 1.00 95.62 194 ASN A C 1
ATOM 1510 O O . ASN A 1 194 ? -18.771 -2.242 -7.428 1.00 95.62 194 ASN A O 1
ATOM 1514 N N . LYS A 1 195 ? -17.627 -0.968 -5.972 1.00 94.31 195 LYS A N 1
ATOM 1515 C CA . LYS A 1 195 ? -16.626 -0.513 -6.945 1.00 94.31 195 LYS A CA 1
ATOM 1516 C C . LYS A 1 195 ? -15.299 -0.109 -6.268 1.00 94.31 195 LYS A C 1
ATOM 1518 O O . LYS A 1 195 ? -14.924 1.062 -6.334 1.00 94.31 195 LYS A O 1
ATOM 1523 N N . PRO A 1 196 ? -14.601 -1.043 -5.602 1.00 94.88 196 PRO A N 1
ATOM 1524 C CA . PRO A 1 196 ? -13.378 -0.730 -4.875 1.00 94.88 196 PRO A CA 1
ATOM 1525 C C . PRO A 1 196 ? -12.232 -0.400 -5.832 1.00 94.88 196 PRO A C 1
ATOM 1527 O O . PRO A 1 196 ? -12.108 -1.007 -6.893 1.00 94.88 196 PRO A O 1
ATOM 1530 N N . PHE A 1 197 ? -11.387 0.556 -5.451 1.00 94.94 197 PHE A N 1
ATOM 1531 C CA . PHE A 1 197 ? -10.192 0.994 -6.178 1.00 94.94 197 PHE A CA 1
ATOM 1532 C C . PHE A 1 197 ? -10.462 1.346 -7.650 1.00 94.94 197 PHE A C 1
ATOM 1534 O O . PHE A 1 197 ? -9.646 1.092 -8.541 1.00 94.94 197 PHE A O 1
ATOM 1541 N N . SER A 1 198 ? -11.635 1.917 -7.927 1.00 91.62 198 SER A N 1
ATOM 1542 C CA . SER A 1 198 ? -12.067 2.276 -9.276 1.00 91.62 198 SER A CA 1
ATOM 1543 C C . SER A 1 198 ? -11.281 3.439 -9.883 1.00 91.62 198 SER A C 1
ATOM 1545 O O . SER A 1 198 ? -11.213 3.579 -11.102 1.00 91.62 198 SER A O 1
ATOM 1547 N N . ARG A 1 199 ? -10.692 4.279 -9.032 1.00 92.06 199 ARG A N 1
ATOM 1548 C CA . ARG A 1 199 ? -9.878 5.444 -9.380 1.00 92.06 199 ARG A CA 1
ATOM 1549 C C . ARG A 1 199 ? -8.382 5.172 -9.240 1.00 92.06 199 ARG A C 1
ATOM 1551 O O . ARG A 1 199 ? -7.600 6.062 -9.576 1.00 92.06 199 ARG A O 1
ATOM 1558 N N . ALA A 1 200 ? -7.986 3.978 -8.791 1.00 93.44 200 ALA A N 1
ATOM 1559 C CA . ALA A 1 200 ? -6.582 3.612 -8.659 1.00 93.44 200 ALA A CA 1
ATOM 1560 C C . ALA A 1 200 ? -5.854 3.759 -10.003 1.00 93.44 200 ALA A C 1
ATOM 1562 O O . ALA A 1 200 ? -6.352 3.347 -11.059 1.00 93.44 200 ALA A O 1
ATOM 1563 N N . ARG A 1 201 ? -4.674 4.377 -9.979 1.00 94.25 201 ARG A N 1
ATOM 1564 C CA . ARG A 1 201 ? -3.881 4.667 -11.183 1.00 94.25 201 ARG A CA 1
ATOM 1565 C C . ARG A 1 201 ? -3.467 3.391 -11.890 1.00 94.25 201 ARG A C 1
ATOM 1567 O O . ARG A 1 201 ? -3.625 3.304 -13.107 1.00 94.25 201 ARG A O 1
ATOM 1574 N N . LEU A 1 202 ? -2.996 2.404 -11.128 1.00 94.81 202 LEU A N 1
ATOM 1575 C CA . LEU A 1 202 ? -2.617 1.105 -11.674 1.00 94.81 202 LEU A CA 1
ATOM 1576 C C . LEU A 1 202 ? -3.814 0.430 -12.351 1.00 94.81 202 LEU A C 1
ATOM 1578 O O . LEU A 1 202 ? -3.697 -0.077 -13.463 1.00 94.81 202 LEU A O 1
ATOM 1582 N N . SER A 1 203 ? -4.983 0.489 -11.713 1.00 94.81 203 SER A N 1
ATOM 1583 C CA . SER A 1 203 ? -6.201 -0.104 -12.255 1.00 94.81 203 SER A CA 1
ATOM 1584 C C . SER A 1 203 ? -6.616 0.534 -13.580 1.00 94.81 203 SER A C 1
ATOM 1586 O O . SER A 1 203 ? -6.902 -0.178 -14.536 1.00 94.81 203 SER A O 1
ATOM 1588 N N . ASN A 1 204 ? -6.599 1.866 -13.651 1.00 94.81 204 ASN A N 1
ATOM 1589 C CA . ASN A 1 204 ? -6.914 2.599 -14.874 1.00 94.81 204 ASN A CA 1
ATOM 1590 C C . ASN A 1 204 ? -5.923 2.290 -16.002 1.00 94.81 204 ASN A C 1
ATOM 1592 O O . ASN A 1 204 ? -6.326 2.184 -17.160 1.00 94.81 204 ASN A O 1
ATOM 1596 N N . LEU A 1 205 ? -4.638 2.138 -15.673 1.00 96.06 205 LEU A N 1
ATOM 1597 C CA . LEU A 1 205 ? -3.608 1.785 -16.644 1.00 96.06 205 LEU A CA 1
ATOM 1598 C C . LEU A 1 205 ? -3.836 0.373 -17.206 1.00 96.06 205 LEU A C 1
ATOM 1600 O O . LEU A 1 205 ? -3.807 0.196 -18.420 1.00 96.06 205 LEU A O 1
ATOM 1604 N N . LEU A 1 206 ? -4.131 -0.606 -16.346 1.00 96.19 206 LEU A N 1
ATOM 1605 C CA . LEU A 1 206 ? -4.408 -1.990 -16.747 1.00 96.19 206 LEU A CA 1
ATOM 1606 C C . LEU A 1 206 ? -5.635 -2.102 -17.658 1.00 96.19 206 LEU A C 1
ATOM 1608 O O . LEU A 1 206 ? -5.558 -2.769 -18.689 1.00 96.19 206 LEU A O 1
ATOM 1612 N N . THR A 1 207 ? -6.726 -1.403 -17.327 1.00 95.94 207 THR A N 1
ATOM 1613 C CA . THR A 1 207 ? -7.935 -1.370 -18.164 1.00 95.94 207 THR A CA 1
ATOM 1614 C C . THR A 1 207 ? -7.654 -0.740 -19.531 1.00 95.94 207 THR A C 1
ATOM 1616 O O . THR A 1 207 ? -8.135 -1.238 -20.541 1.00 95.94 207 THR A O 1
ATOM 1619 N N . LYS A 1 208 ? -6.848 0.330 -19.600 1.00 96.44 208 LYS A N 1
ATOM 1620 C CA . LYS A 1 208 ? -6.500 0.990 -20.876 1.00 96.44 208 LYS A CA 1
ATOM 1621 C C . LYS A 1 208 ? -5.567 0.164 -21.762 1.00 96.44 208 LYS A C 1
ATOM 1623 O O . LYS A 1 208 ? -5.591 0.338 -22.976 1.00 96.44 208 LYS A O 1
ATOM 1628 N N . ILE A 1 209 ? -4.718 -0.669 -21.163 1.00 96.00 209 ILE A N 1
ATOM 1629 C CA . ILE A 1 209 ? -3.822 -1.584 -21.887 1.00 96.00 209 ILE A CA 1
ATOM 1630 C C . ILE A 1 209 ? -4.579 -2.838 -22.355 1.00 96.00 209 ILE A C 1
ATOM 1632 O O . ILE A 1 209 ? -4.071 -3.556 -23.209 1.00 96.00 209 ILE A O 1
ATOM 1636 N N . GLU A 1 210 ? -5.783 -3.087 -21.824 1.00 95.50 210 GLU A N 1
ATOM 1637 C CA . GLU A 1 210 ? -6.548 -4.324 -22.038 1.00 95.50 210 GLU A CA 1
ATOM 1638 C C . GLU A 1 210 ? -5.755 -5.572 -21.597 1.00 95.50 210 GLU A C 1
ATOM 1640 O O . GLU A 1 210 ? -5.869 -6.643 -22.185 1.00 95.50 210 GLU A O 1
ATOM 1645 N N . LEU A 1 211 ? -4.923 -5.436 -20.549 1.00 94.69 211 LEU A N 1
ATOM 1646 C CA . LEU A 1 211 ? -4.117 -6.552 -20.030 1.00 94.69 211 LEU A CA 1
ATOM 1647 C C . LEU A 1 211 ? -4.954 -7.541 -19.205 1.00 94.69 211 LEU A C 1
ATOM 1649 O O . LEU A 1 211 ? -4.641 -8.726 -19.162 1.00 94.69 211 LEU A O 1
ATOM 1653 N N . VAL A 1 212 ? -5.984 -7.043 -18.518 1.00 96.06 212 VAL A N 1
ATOM 1654 C CA . VAL A 1 212 ? -6.838 -7.816 -17.608 1.00 96.06 212 VAL A CA 1
ATOM 1655 C C . VAL A 1 212 ? -8.293 -7.455 -17.881 1.00 96.06 212 VAL A C 1
ATOM 1657 O O . VAL A 1 212 ? -8.626 -6.271 -17.966 1.00 96.06 212 VAL A O 1
ATOM 1660 N N . ASP A 1 213 ? -9.161 -8.462 -17.982 1.00 96.12 213 ASP A N 1
ATOM 1661 C CA . ASP A 1 213 ? -10.602 -8.247 -18.138 1.00 96.12 213 ASP A CA 1
ATOM 1662 C C . ASP A 1 213 ? -11.203 -7.557 -16.906 1.00 96.12 213 ASP A C 1
ATOM 1664 O O . ASP A 1 213 ? -10.781 -7.796 -15.771 1.00 96.12 213 ASP A O 1
ATOM 1668 N N . GLU A 1 214 ? -12.258 -6.763 -17.101 1.00 95.19 214 GLU A N 1
ATOM 1669 C CA . GLU A 1 214 ? -12.907 -6.037 -15.998 1.00 95.19 214 GLU A CA 1
ATOM 1670 C C . GLU A 1 214 ? -13.468 -6.984 -14.918 1.00 95.19 214 GLU A C 1
ATOM 1672 O O . GLU A 1 214 ? -13.470 -6.636 -13.739 1.00 95.19 214 GLU A O 1
ATOM 1677 N N . GLU A 1 215 ? -13.890 -8.201 -15.287 1.00 96.19 215 GLU A N 1
ATOM 1678 C CA . GLU A 1 215 ? -14.362 -9.217 -14.335 1.00 96.19 215 GLU A CA 1
ATOM 1679 C C . GLU A 1 215 ? -13.235 -9.690 -13.403 1.00 96.19 215 GLU A C 1
ATOM 1681 O O . GLU A 1 215 ? -13.380 -9.658 -12.179 1.00 96.19 215 GLU A O 1
ATOM 1686 N N . HIS A 1 216 ? -12.083 -10.060 -13.972 1.00 96.56 216 HIS A N 1
ATOM 1687 C CA . HIS A 1 216 ? -10.897 -10.475 -13.219 1.00 96.56 216 HIS A CA 1
ATOM 1688 C C . HIS A 1 216 ? -10.341 -9.327 -12.366 1.00 96.56 216 HIS A C 1
ATOM 1690 O O . HIS A 1 216 ? -9.976 -9.520 -11.203 1.00 96.56 216 HIS A O 1
ATOM 1696 N N . LEU A 1 217 ? -10.346 -8.109 -12.912 1.00 96.75 217 LEU A N 1
ATOM 1697 C CA . LEU A 1 217 ? -9.929 -6.909 -12.198 1.00 96.75 217 LEU A CA 1
ATOM 1698 C C . LEU A 1 217 ? -10.852 -6.611 -11.010 1.00 96.75 217 LEU A C 1
ATOM 1700 O O . LEU A 1 217 ? -10.372 -6.255 -9.935 1.00 96.75 217 LEU A O 1
ATOM 1704 N N . MET A 1 218 ? -12.166 -6.787 -11.166 1.00 96.88 218 MET A N 1
ATOM 1705 C CA . MET A 1 218 ? -13.119 -6.603 -10.074 1.00 96.88 218 MET A CA 1
ATOM 1706 C C . MET A 1 218 ? -12.943 -7.650 -8.965 1.00 96.88 218 MET A C 1
ATOM 1708 O O . MET A 1 218 ? -12.954 -7.295 -7.785 1.00 96.88 218 MET A O 1
ATOM 1712 N N . LEU A 1 219 ? -12.701 -8.917 -9.316 1.00 96.88 219 LEU A N 1
ATOM 1713 C CA . LEU A 1 219 ? -12.378 -9.957 -8.331 1.00 96.88 219 LEU A CA 1
ATOM 1714 C C . LEU A 1 219 ? -11.110 -9.614 -7.535 1.00 96.88 219 LEU A C 1
ATOM 1716 O O . LEU A 1 219 ? -11.118 -9.704 -6.307 1.00 96.88 219 LEU A O 1
ATOM 1720 N N . ALA A 1 220 ? -10.057 -9.144 -8.211 1.00 97.62 220 ALA A N 1
ATOM 1721 C CA . ALA A 1 220 ? -8.828 -8.709 -7.551 1.00 97.62 220 ALA A CA 1
ATOM 1722 C C . ALA A 1 220 ? -9.050 -7.485 -6.643 1.00 97.62 220 ALA A C 1
ATOM 1724 O O . ALA A 1 220 ? -8.528 -7.431 -5.532 1.00 97.62 220 ALA A O 1
ATOM 1725 N N . ARG A 1 221 ? -9.874 -6.514 -7.059 1.00 97.06 221 ARG A N 1
ATOM 1726 C CA . ARG A 1 221 ? -10.217 -5.350 -6.220 1.00 97.06 221 ARG A CA 1
ATOM 1727 C C . ARG A 1 221 ? -10.991 -5.757 -4.960 1.00 97.06 221 ARG A C 1
ATOM 1729 O O . ARG A 1 221 ? -10.708 -5.228 -3.887 1.00 97.06 221 ARG A O 1
ATOM 1736 N N . LEU A 1 222 ? -11.939 -6.692 -5.065 1.00 97.38 222 LEU A N 1
ATOM 1737 C CA . LEU A 1 222 ? -12.670 -7.225 -3.908 1.00 97.38 222 LEU A CA 1
ATOM 1738 C C . LEU A 1 222 ? -11.755 -7.993 -2.955 1.00 97.38 222 LEU A C 1
ATOM 1740 O O . LEU A 1 222 ? -11.843 -7.816 -1.742 1.00 97.38 222 LEU A O 1
ATOM 1744 N N . GLU A 1 223 ? -10.862 -8.832 -3.483 1.00 97.31 223 GLU A N 1
ATOM 1745 C CA . GLU A 1 223 ? -9.906 -9.554 -2.645 1.00 97.31 223 GLU A CA 1
ATOM 1746 C C . GLU A 1 223 ? -8.937 -8.589 -1.943 1.00 97.31 223 GLU A C 1
ATOM 1748 O O . GLU A 1 223 ? -8.680 -8.753 -0.746 1.00 97.31 223 GLU A O 1
ATOM 1753 N N . ALA A 1 224 ? -8.452 -7.564 -2.650 1.00 97.00 224 ALA A N 1
ATOM 1754 C CA . ALA A 1 224 ? -7.646 -6.493 -2.073 1.00 97.00 224 ALA A CA 1
ATOM 1755 C C . ALA A 1 224 ? -8.386 -5.773 -0.936 1.00 97.00 224 ALA A C 1
ATOM 1757 O O . ALA A 1 224 ? -7.830 -5.600 0.152 1.00 97.00 224 ALA A O 1
ATOM 1758 N N . LEU A 1 225 ? -9.664 -5.440 -1.151 1.00 97.12 225 LEU A N 1
ATOM 1759 C CA . LEU A 1 225 ? -10.520 -4.781 -0.164 1.00 97.12 225 LEU A CA 1
ATOM 1760 C C . LEU A 1 225 ? -10.717 -5.635 1.094 1.00 97.12 225 LEU A C 1
ATOM 1762 O O . LEU A 1 225 ? -10.570 -5.129 2.206 1.00 97.12 225 LEU A O 1
ATOM 1766 N N . ALA A 1 226 ? -11.016 -6.922 0.919 1.00 96.94 226 ALA A N 1
ATOM 1767 C CA . ALA A 1 226 ? -11.274 -7.856 2.009 1.00 96.94 226 ALA A CA 1
ATOM 1768 C C . ALA A 1 226 ? -10.012 -8.152 2.838 1.00 96.94 226 ALA A C 1
ATOM 1770 O O . ALA A 1 226 ? -10.066 -8.242 4.066 1.00 96.94 226 ALA A O 1
ATOM 1771 N N . LYS A 1 227 ? -8.858 -8.310 2.175 1.00 96.00 227 LYS A N 1
ATOM 1772 C CA . LYS A 1 227 ? -7.602 -8.735 2.821 1.00 96.00 227 LYS A CA 1
ATOM 1773 C C . LYS A 1 227 ? -6.713 -7.580 3.265 1.00 96.00 227 LYS A C 1
ATOM 1775 O O . LYS A 1 227 ? -5.794 -7.815 4.045 1.00 96.00 227 LYS A O 1
ATOM 1780 N N . GLY A 1 228 ? -6.967 -6.362 2.791 1.00 94.25 228 GLY A N 1
ATOM 1781 C CA . GLY A 1 228 ? -6.118 -5.209 3.088 1.00 94.25 228 GLY A CA 1
ATOM 1782 C C . GLY A 1 228 ? -4.768 -5.274 2.383 1.00 94.25 228 GLY A C 1
ATOM 1783 O O . GLY A 1 228 ? -3.777 -4.775 2.911 1.00 94.25 228 GLY A O 1
ATOM 1784 N N . ILE A 1 229 ? -4.718 -5.940 1.230 1.00 94.81 229 ILE A N 1
ATOM 1785 C CA . ILE A 1 229 ? -3.531 -6.027 0.374 1.00 94.81 229 ILE A CA 1
ATOM 1786 C C . ILE A 1 229 ? -3.663 -5.031 -0.777 1.00 94.81 229 ILE A C 1
ATOM 1788 O O . ILE A 1 229 ? -4.757 -4.539 -1.052 1.00 94.81 229 ILE A O 1
ATOM 1792 N N . THR A 1 230 ? -2.561 -4.740 -1.460 1.00 96.12 230 THR A N 1
ATOM 1793 C CA . THR A 1 230 ? -2.605 -3.870 -2.636 1.00 96.12 230 THR A CA 1
ATOM 1794 C C . THR A 1 230 ? -3.229 -4.584 -3.837 1.00 96.12 230 THR A C 1
ATOM 1796 O O . THR A 1 230 ? -3.291 -5.819 -3.893 1.00 96.12 230 THR A O 1
ATOM 1799 N N . LEU A 1 231 ? -3.710 -3.807 -4.810 1.00 96.75 231 LEU A N 1
ATOM 1800 C CA . LEU A 1 231 ? -4.376 -4.336 -5.996 1.00 96.75 231 LEU A CA 1
ATOM 1801 C C . LEU A 1 231 ? -3.410 -5.177 -6.838 1.00 96.75 231 LEU A C 1
ATOM 1803 O O . LEU A 1 231 ? -3.764 -6.271 -7.271 1.00 96.75 231 LEU A O 1
ATOM 1807 N N . GLY A 1 232 ? -2.179 -4.704 -7.021 1.00 96.62 232 GLY A N 1
ATOM 1808 C CA . GLY A 1 232 ? -1.126 -5.414 -7.739 1.00 96.62 232 GLY A CA 1
ATOM 1809 C C . GLY A 1 232 ? -0.810 -6.775 -7.121 1.00 96.62 232 GLY A C 1
ATOM 1810 O O . GLY A 1 232 ? -0.726 -7.770 -7.840 1.00 96.62 232 GLY A O 1
ATOM 1811 N N . TRP A 1 233 ? -0.734 -6.860 -5.789 1.00 95.88 233 TRP A N 1
ATOM 1812 C CA . TRP A 1 233 ? -0.517 -8.138 -5.104 1.00 95.88 233 TRP A CA 1
ATOM 1813 C C . TRP A 1 233 ? -1.684 -9.110 -5.303 1.00 95.88 233 TRP A C 1
ATOM 1815 O O . TRP A 1 233 ? -1.482 -10.301 -5.548 1.00 95.88 233 TRP A O 1
ATOM 1825 N N . SER A 1 234 ? -2.919 -8.604 -5.252 1.00 97.06 234 SER A N 1
ATOM 1826 C CA . SER A 1 234 ? -4.097 -9.425 -5.529 1.00 97.06 234 SER A CA 1
ATOM 1827 C C . SER A 1 234 ? -4.131 -9.930 -6.976 1.00 97.06 234 SER A C 1
ATOM 1829 O O . SER A 1 234 ? -4.554 -11.059 -7.208 1.00 97.06 234 SER A O 1
ATOM 1831 N N . LEU A 1 235 ? -3.660 -9.136 -7.942 1.00 97.19 235 LEU A N 1
ATOM 1832 C CA . LEU A 1 235 ? -3.576 -9.536 -9.351 1.00 97.19 235 LEU A CA 1
ATOM 1833 C C . LEU A 1 235 ? -2.543 -10.642 -9.589 1.00 97.19 235 LEU A C 1
ATOM 1835 O O . LEU A 1 235 ? -2.832 -11.575 -10.336 1.00 97.19 235 LEU A O 1
ATOM 1839 N N . ILE A 1 236 ? -1.378 -10.566 -8.935 1.00 96.38 236 ILE A N 1
ATOM 1840 C CA . ILE A 1 236 ? -0.362 -11.631 -8.987 1.00 96.38 236 ILE A CA 1
ATOM 1841 C C . ILE A 1 236 ? -0.933 -12.924 -8.409 1.00 96.38 236 ILE A C 1
ATOM 1843 O O . ILE A 1 236 ? -0.813 -13.992 -9.002 1.00 96.38 236 ILE A O 1
ATOM 1847 N N . LYS A 1 237 ? -1.595 -12.830 -7.254 1.00 96.12 237 LYS A N 1
ATOM 1848 C CA . LYS A 1 237 ? -2.154 -13.994 -6.567 1.00 96.12 237 LYS A CA 1
ATOM 1849 C C . LYS A 1 237 ? -3.270 -14.688 -7.350 1.00 96.12 237 LYS A C 1
ATOM 1851 O O . LYS A 1 237 ? -3.395 -15.905 -7.263 1.00 96.12 237 LYS A O 1
ATOM 1856 N N . ASN A 1 238 ? -4.056 -13.922 -8.101 1.00 96.25 238 ASN A N 1
ATOM 1857 C CA . ASN A 1 238 ? -5.077 -14.446 -9.005 1.00 96.25 238 ASN A CA 1
ATOM 1858 C C . ASN A 1 238 ? -4.509 -14.844 -10.378 1.00 96.25 238 ASN A C 1
ATOM 1860 O O . ASN A 1 238 ? -5.284 -15.079 -11.300 1.00 96.25 238 ASN A O 1
ATOM 1864 N N . GLU A 1 239 ? -3.178 -14.888 -10.527 1.00 96.25 239 GLU A N 1
ATOM 1865 C CA . GLU A 1 239 ? -2.460 -15.269 -11.753 1.00 96.25 239 GLU A CA 1
ATOM 1866 C C . GLU A 1 239 ? -2.864 -14.435 -12.987 1.00 96.25 239 GLU A C 1
ATOM 1868 O O . GLU A 1 239 ? -2.705 -14.862 -14.128 1.00 96.25 239 GLU A O 1
ATOM 1873 N N . CYS A 1 240 ? -3.381 -13.220 -12.770 1.00 96.00 240 CYS A N 1
ATOM 1874 C CA . CYS A 1 240 ? -3.836 -12.329 -13.841 1.00 96.00 240 CYS A CA 1
ATOM 1875 C C . CYS A 1 240 ? -2.676 -11.549 -14.469 1.00 96.00 240 CYS A C 1
ATOM 1877 O O . CYS A 1 240 ? -2.724 -11.191 -15.643 1.00 96.00 240 CYS A O 1
ATOM 1879 N N . VAL A 1 241 ? -1.649 -11.239 -13.673 1.00 95.50 241 VAL A N 1
ATOM 1880 C CA . VAL A 1 241 ? -0.483 -10.456 -14.095 1.00 95.50 241 VAL A CA 1
ATOM 1881 C C . VAL A 1 241 ? 0.771 -11.081 -13.498 1.00 95.50 241 VAL A C 1
ATOM 1883 O O . VAL A 1 241 ? 0.802 -11.398 -12.312 1.00 95.50 241 VAL A O 1
ATOM 1886 N N . ASP A 1 242 ? 1.813 -11.228 -14.315 1.00 94.69 242 ASP A N 1
ATOM 1887 C CA . ASP A 1 242 ? 3.120 -11.679 -13.839 1.00 94.69 242 ASP A CA 1
ATOM 1888 C C . ASP A 1 242 ? 3.817 -10.610 -12.983 1.00 94.69 242 ASP A C 1
ATOM 1890 O O . ASP A 1 242 ? 3.683 -9.403 -13.206 1.00 94.69 242 ASP A O 1
ATOM 1894 N N . GLU A 1 243 ? 4.622 -11.058 -12.025 1.00 94.75 243 GLU A N 1
ATOM 1895 C CA . GLU A 1 243 ? 5.346 -10.191 -11.098 1.00 94.75 243 GLU A CA 1
ATOM 1896 C C . GLU A 1 243 ? 6.271 -9.199 -11.822 1.00 94.75 243 GLU A C 1
ATOM 1898 O O . GLU A 1 243 ? 6.336 -8.018 -11.457 1.00 94.75 243 GLU A O 1
ATOM 1903 N N . GLN A 1 244 ? 6.958 -9.637 -12.887 1.00 93.94 244 GLN A N 1
ATOM 1904 C CA . GLN A 1 244 ? 7.852 -8.759 -13.643 1.00 93.94 244 GLN A CA 1
ATOM 1905 C C . GLN A 1 244 ? 7.071 -7.706 -14.428 1.00 93.94 244 GLN A C 1
ATOM 1907 O O . GLN A 1 244 ? 7.475 -6.542 -14.473 1.00 93.94 244 GLN A O 1
ATOM 1912 N N . MET A 1 245 ? 5.930 -8.087 -15.006 1.00 95.25 245 MET A N 1
ATOM 1913 C CA . MET A 1 245 ? 5.056 -7.150 -15.707 1.00 95.25 245 MET A CA 1
ATOM 1914 C C . MET A 1 245 ? 4.517 -6.084 -14.750 1.00 95.25 245 MET A C 1
ATOM 1916 O O . MET A 1 245 ? 4.613 -4.890 -15.043 1.00 95.25 245 MET A O 1
ATOM 1920 N N . LEU A 1 246 ? 4.024 -6.489 -13.573 1.00 96.31 246 LEU A N 1
ATOM 1921 C CA . LEU A 1 246 ? 3.547 -5.548 -12.559 1.00 96.31 246 LEU A CA 1
ATOM 1922 C C . LEU A 1 246 ? 4.650 -4.562 -12.154 1.00 96.31 246 LEU A C 1
ATOM 1924 O O . LEU A 1 246 ? 4.409 -3.354 -12.114 1.00 96.31 246 LEU A O 1
ATOM 1928 N N . LYS A 1 247 ? 5.869 -5.059 -11.906 1.00 95.50 247 LYS A N 1
ATOM 1929 C CA . LYS A 1 247 ? 7.024 -4.215 -11.578 1.00 95.50 247 LYS A CA 1
ATOM 1930 C C . LYS A 1 247 ? 7.242 -3.130 -12.635 1.00 95.50 247 LYS A C 1
ATOM 1932 O O . LYS A 1 247 ? 7.375 -1.957 -12.286 1.00 95.50 247 LYS A O 1
ATOM 1937 N N . VAL A 1 248 ? 7.251 -3.504 -13.915 1.00 95.50 248 VAL A N 1
ATOM 1938 C CA . VAL A 1 248 ? 7.479 -2.563 -15.021 1.00 95.50 248 VAL A CA 1
ATOM 1939 C C . VAL A 1 248 ? 6.342 -1.549 -15.148 1.00 95.50 248 VAL A C 1
ATOM 1941 O O . VAL A 1 248 ? 6.605 -0.370 -15.381 1.00 95.50 248 VAL A O 1
ATOM 1944 N N . LEU A 1 249 ? 5.089 -1.960 -14.936 1.00 96.56 249 LEU A N 1
ATOM 1945 C CA . LEU A 1 249 ? 3.934 -1.054 -14.961 1.00 96.56 249 LEU A CA 1
ATOM 1946 C C . LEU A 1 249 ? 3.951 -0.044 -13.803 1.00 96.56 249 LEU A C 1
ATOM 1948 O O . LEU A 1 249 ? 3.640 1.135 -14.003 1.00 96.56 249 LEU A O 1
ATOM 1952 N N . ILE A 1 250 ? 4.363 -0.464 -12.605 1.00 96.56 250 ILE A N 1
ATOM 1953 C CA . ILE A 1 250 ? 4.554 0.438 -11.460 1.00 96.56 250 ILE A CA 1
ATOM 1954 C C . ILE A 1 250 ? 5.705 1.418 -11.743 1.00 96.56 250 ILE A C 1
ATOM 1956 O O . ILE A 1 250 ? 5.563 2.623 -11.531 1.00 96.56 250 ILE A O 1
ATOM 1960 N N . GLU A 1 251 ? 6.824 0.939 -12.293 1.00 95.38 251 GLU A N 1
ATOM 1961 C CA . GLU A 1 251 ? 7.950 1.788 -12.709 1.00 95.38 251 GLU A CA 1
ATOM 1962 C C . GLU A 1 251 ? 7.535 2.811 -13.782 1.00 95.38 251 GLU A C 1
ATOM 1964 O O . GLU A 1 251 ? 7.890 3.988 -13.684 1.00 95.38 251 GLU A O 1
ATOM 1969 N N . ALA A 1 252 ? 6.727 2.403 -14.764 1.00 96.31 252 ALA A N 1
ATOM 1970 C CA . ALA A 1 252 ? 6.161 3.306 -15.764 1.00 96.31 252 ALA A CA 1
ATOM 1971 C C . ALA A 1 252 ? 5.222 4.343 -15.130 1.00 96.31 252 ALA A C 1
ATOM 1973 O O . ALA A 1 252 ? 5.259 5.519 -15.496 1.00 96.31 252 ALA A O 1
ATOM 1974 N N . SER A 1 253 ? 4.440 3.946 -14.125 1.00 95.62 253 SER A N 1
ATOM 1975 C CA . SER A 1 253 ? 3.560 4.851 -13.377 1.00 95.62 253 SER A CA 1
ATOM 1976 C C . SER A 1 253 ? 4.343 5.919 -12.602 1.00 95.62 253 SER A C 1
ATOM 1978 O O . SER A 1 253 ? 3.929 7.082 -12.567 1.00 95.62 253 SER A O 1
ATOM 1980 N N . PHE A 1 254 ? 5.519 5.582 -12.057 1.00 95.56 254 PHE A N 1
ATOM 1981 C CA . PHE A 1 254 ? 6.443 6.581 -11.507 1.00 95.56 254 PHE A CA 1
ATOM 1982 C C . PHE A 1 254 ? 6.943 7.559 -12.579 1.00 95.56 254 PHE A C 1
ATOM 1984 O O . PHE A 1 254 ? 6.936 8.770 -12.348 1.00 95.56 254 PHE A O 1
ATOM 1991 N N . SER A 1 255 ? 7.320 7.074 -13.767 1.00 95.81 255 SER A N 1
ATOM 1992 C CA . SER A 1 255 ? 7.743 7.942 -14.878 1.00 95.81 255 SER A CA 1
ATOM 1993 C C . SER A 1 255 ? 6.625 8.867 -15.379 1.00 95.81 255 SER A C 1
ATOM 1995 O O . SER A 1 255 ? 6.896 10.029 -15.698 1.00 95.81 255 SER A O 1
ATOM 1997 N N . ILE A 1 256 ? 5.371 8.394 -15.406 1.00 96.06 256 ILE A N 1
ATOM 1998 C CA . ILE A 1 256 ? 4.189 9.213 -15.725 1.00 96.06 256 ILE A CA 1
ATOM 1999 C C . ILE A 1 256 ? 4.014 10.313 -14.672 1.00 96.06 256 ILE A C 1
ATOM 2001 O O . ILE A 1 256 ? 3.815 11.481 -15.012 1.00 96.06 256 ILE A O 1
ATOM 2005 N N . ARG A 1 257 ? 4.145 9.970 -13.384 1.00 94.12 257 ARG A N 1
ATOM 2006 C CA . ARG A 1 257 ? 4.050 10.931 -12.276 1.00 94.12 257 ARG A CA 1
ATOM 2007 C C . ARG A 1 257 ? 5.113 12.026 -12.362 1.00 94.12 257 ARG A C 1
ATOM 2009 O O . ARG A 1 257 ? 4.797 13.197 -12.162 1.00 94.12 257 ARG A O 1
ATOM 2016 N N . GLU A 1 258 ? 6.350 11.661 -12.691 1.00 93.75 258 GLU A N 1
ATOM 2017 C CA . GLU A 1 258 ? 7.455 12.605 -12.913 1.00 93.75 258 GLU A CA 1
ATOM 2018 C C . GLU A 1 258 ? 7.340 13.378 -14.244 1.00 93.75 258 GLU A C 1
ATOM 2020 O O . GLU A 1 258 ? 8.185 14.226 -14.532 1.00 93.75 258 GLU A O 1
ATOM 2025 N N . ARG A 1 259 ? 6.295 13.123 -15.050 1.00 95.19 259 ARG A N 1
ATOM 2026 C CA . ARG A 1 259 ? 6.050 13.722 -16.376 1.00 95.19 259 ARG A CA 1
ATOM 2027 C C . ARG A 1 259 ? 7.179 13.485 -17.383 1.00 95.19 259 ARG A C 1
ATOM 2029 O O . ARG A 1 259 ? 7.369 14.291 -18.293 1.00 95.19 259 ARG A O 1
ATOM 2036 N N . ARG A 1 260 ? 7.929 12.391 -17.231 1.00 95.12 260 ARG A N 1
ATOM 2037 C CA . ARG A 1 260 ? 8.975 12.003 -18.191 1.00 95.12 260 ARG A CA 1
ATOM 2038 C C . ARG A 1 260 ? 8.396 11.320 -19.419 1.00 95.12 260 ARG A C 1
ATOM 2040 O O . ARG A 1 260 ? 8.891 11.532 -20.518 1.00 95.12 260 ARG A O 1
ATOM 2047 N N . ILE A 1 261 ? 7.347 10.528 -19.209 1.00 96.12 261 ILE A N 1
ATOM 2048 C CA . ILE A 1 261 ? 6.661 9.763 -20.248 1.00 96.12 261 ILE A CA 1
ATOM 2049 C C . ILE A 1 261 ? 5.182 10.146 -20.234 1.00 96.12 261 ILE A C 1
ATOM 2051 O O . ILE A 1 261 ? 4.586 10.314 -19.167 1.00 96.12 261 ILE A O 1
ATOM 2055 N N . ALA A 1 262 ? 4.587 10.290 -21.416 1.00 96.94 262 ALA A N 1
ATOM 2056 C CA . ALA A 1 262 ? 3.148 10.480 -21.542 1.00 96.94 262 ALA A CA 1
ATOM 2057 C C . ALA A 1 262 ? 2.407 9.151 -21.316 1.00 96.94 262 ALA A C 1
ATOM 2059 O O . ALA A 1 262 ? 2.821 8.108 -21.812 1.00 96.94 262 ALA A O 1
ATOM 2060 N N . GLU A 1 263 ? 1.262 9.181 -20.632 1.00 96.31 263 GLU A N 1
ATOM 2061 C CA . GLU A 1 263 ? 0.458 7.972 -20.384 1.00 96.31 263 GLU A CA 1
ATOM 2062 C C . GLU A 1 263 ? 0.085 7.246 -21.692 1.00 96.31 263 GLU A C 1
ATOM 2064 O O . GLU A 1 263 ? 0.162 6.023 -21.774 1.00 96.31 263 GLU A O 1
ATOM 2069 N N . SER A 1 264 ? -0.234 8.000 -22.751 1.00 97.00 264 SER A N 1
ATOM 2070 C CA . SER A 1 264 ? -0.549 7.450 -24.075 1.00 97.00 264 SER A CA 1
ATOM 2071 C C . SER A 1 264 ? 0.608 6.674 -24.702 1.00 97.00 264 SER A C 1
ATOM 2073 O O . SER A 1 264 ? 0.375 5.708 -25.423 1.00 97.00 264 SER A O 1
ATOM 2075 N N . GLU A 1 265 ? 1.846 7.104 -24.445 1.00 96.56 265 GLU A N 1
ATOM 2076 C CA . GLU A 1 265 ? 3.045 6.435 -24.948 1.00 96.56 265 GLU A CA 1
ATOM 2077 C C . GLU A 1 265 ? 3.189 5.074 -24.269 1.00 96.56 265 GLU A C 1
ATOM 2079 O O . GLU A 1 265 ? 3.251 4.067 -24.966 1.00 96.56 265 GLU A O 1
ATOM 2084 N N . VAL A 1 266 ? 3.085 5.028 -22.934 1.00 96.75 266 VAL A N 1
ATOM 2085 C CA . VAL A 1 266 ? 3.111 3.775 -22.156 1.00 96.75 266 VAL A CA 1
ATOM 2086 C C . VAL A 1 266 ? 2.047 2.794 -22.645 1.00 96.75 266 VAL A C 1
ATOM 2088 O O . VAL A 1 266 ? 2.366 1.632 -22.887 1.00 96.75 266 VAL A O 1
ATOM 2091 N N . ILE A 1 267 ? 0.809 3.259 -22.847 1.00 97.06 267 ILE A N 1
ATOM 2092 C CA . ILE A 1 267 ? -0.293 2.416 -23.334 1.00 97.06 267 ILE A CA 1
ATOM 2093 C C . ILE A 1 267 ? 0.029 1.857 -24.724 1.00 97.06 267 ILE A C 1
ATOM 2095 O O . ILE A 1 267 ? -0.076 0.653 -24.944 1.00 97.06 267 ILE A O 1
ATOM 2099 N N . SER A 1 268 ? 0.465 2.708 -25.659 1.00 96.19 268 SER A N 1
ATOM 2100 C CA . SER A 1 268 ? 0.775 2.271 -27.025 1.00 96.19 268 SER A CA 1
ATOM 2101 C C . SER A 1 268 ? 1.917 1.252 -27.071 1.00 96.19 268 SER A C 1
ATOM 2103 O O . SER A 1 268 ? 1.800 0.225 -27.738 1.00 96.19 268 SER A O 1
ATOM 2105 N N . THR A 1 269 ? 2.985 1.491 -26.309 1.00 95.06 269 THR A N 1
ATOM 2106 C CA . THR A 1 269 ? 4.148 0.606 -26.208 1.00 95.06 269 THR A CA 1
ATOM 2107 C C . THR A 1 269 ? 3.764 -0.725 -25.564 1.00 95.06 269 THR A C 1
ATOM 2109 O O . THR A 1 269 ? 4.176 -1.777 -26.048 1.00 95.06 269 THR A O 1
ATOM 2112 N N . ALA A 1 270 ? 2.918 -0.709 -24.528 1.00 94.81 270 ALA A N 1
ATOM 2113 C CA . ALA A 1 270 ? 2.423 -1.922 -23.882 1.00 94.81 270 ALA A CA 1
ATOM 2114 C C . ALA A 1 270 ? 1.567 -2.775 -24.823 1.00 94.81 270 ALA A C 1
ATOM 2116 O O . ALA A 1 270 ? 1.827 -3.968 -24.954 1.00 94.81 270 ALA A O 1
ATOM 2117 N N . ILE A 1 271 ? 0.622 -2.173 -25.549 1.00 94.81 271 ILE A N 1
ATOM 2118 C CA . ILE A 1 271 ? -0.213 -2.894 -26.525 1.00 94.81 271 ILE A CA 1
ATOM 2119 C C . ILE A 1 271 ? 0.656 -3.521 -27.625 1.00 94.81 271 ILE A C 1
ATOM 2121 O O . ILE A 1 271 ? 0.464 -4.684 -27.990 1.00 94.81 271 ILE A O 1
ATOM 2125 N N . ILE A 1 272 ? 1.650 -2.784 -28.132 1.00 93.12 272 ILE A N 1
ATOM 2126 C CA . ILE A 1 272 ? 2.590 -3.290 -29.143 1.00 93.12 272 ILE A CA 1
ATOM 2127 C C . ILE A 1 272 ? 3.451 -4.430 -28.577 1.00 93.12 272 ILE A C 1
ATOM 2129 O O . ILE A 1 272 ? 3.710 -5.408 -29.284 1.00 93.12 272 ILE A O 1
ATOM 2133 N N . ALA A 1 273 ? 3.898 -4.322 -27.322 1.00 92.38 273 ALA A N 1
ATOM 2134 C CA . ALA A 1 273 ? 4.685 -5.357 -26.661 1.00 92.38 273 ALA A CA 1
ATOM 2135 C C . ALA A 1 273 ? 3.877 -6.646 -26.452 1.00 92.38 273 ALA A C 1
ATOM 2137 O O . ALA A 1 273 ? 4.395 -7.723 -26.737 1.00 92.38 273 ALA A O 1
ATOM 2138 N N . LEU A 1 274 ? 2.609 -6.533 -26.044 1.00 91.56 274 LEU A N 1
ATOM 2139 C CA . LEU A 1 274 ? 1.696 -7.663 -25.834 1.00 91.56 274 LEU A CA 1
ATOM 2140 C C . LEU A 1 274 ? 1.253 -8.328 -27.144 1.00 91.56 274 LEU A C 1
ATOM 2142 O O . LEU A 1 274 ? 1.091 -9.542 -27.197 1.00 91.56 274 LEU A O 1
ATOM 2146 N N . SER A 1 275 ? 1.101 -7.551 -28.220 1.00 91.62 275 SER A N 1
ATOM 2147 C CA . SER A 1 275 ? 0.686 -8.068 -29.535 1.00 91.62 275 SER A CA 1
ATOM 2148 C C . SER A 1 275 ? 1.809 -8.787 -30.296 1.00 91.62 275 SER A C 1
ATOM 2150 O O . SER A 1 275 ? 1.574 -9.327 -31.377 1.00 91.62 275 SER A O 1
ATOM 2152 N N . SER A 1 276 ? 3.046 -8.752 -29.793 1.00 87.56 276 SER A N 1
ATOM 2153 C CA . SER A 1 276 ? 4.218 -9.283 -30.488 1.00 87.56 276 SER A CA 1
ATOM 2154 C C . SER A 1 276 ? 4.256 -10.820 -30.410 1.00 87.56 276 SER A C 1
ATOM 2156 O O . SER A 1 276 ? 4.417 -11.360 -29.319 1.00 87.56 276 SER A O 1
ATOM 2158 N N . PRO A 1 277 ? 4.166 -11.551 -31.538 1.00 68.25 277 PRO A N 1
ATOM 2159 C CA . PRO A 1 277 ? 3.854 -12.984 -31.524 1.00 68.25 277 PRO A CA 1
ATOM 2160 C C . PRO A 1 277 ? 5.011 -13.947 -31.189 1.00 68.25 277 PRO A C 1
ATOM 2162 O O . PRO A 1 277 ? 4.791 -15.154 -31.210 1.00 68.25 277 PRO A O 1
ATOM 2165 N N . GLU A 1 278 ? 6.234 -13.496 -30.881 1.00 60.44 278 GLU A N 1
ATOM 2166 C CA . GLU A 1 278 ? 7.378 -14.420 -30.748 1.00 60.44 278 GLU A CA 1
ATOM 2167 C C . GLU A 1 278 ? 8.347 -14.071 -29.612 1.00 60.44 278 GLU A C 1
ATOM 2169 O O . GLU A 1 278 ? 9.106 -13.108 -29.707 1.00 60.44 278 GLU A O 1
ATOM 2174 N N . GLY A 1 279 ? 8.358 -14.917 -28.570 1.00 63.62 279 GLY A N 1
ATOM 2175 C CA . GLY A 1 279 ? 9.498 -15.205 -27.679 1.00 63.62 279 GLY A CA 1
ATOM 2176 C C . GLY A 1 279 ? 10.079 -14.062 -26.840 1.00 63.62 279 GLY A C 1
ATOM 2177 O O . GLY A 1 279 ? 10.966 -14.302 -26.023 1.00 63.62 279 GLY A O 1
ATOM 2178 N N . ALA A 1 280 ? 9.610 -12.834 -27.031 1.00 66.06 280 ALA A N 1
ATOM 2179 C CA . ALA A 1 280 ? 10.032 -11.674 -26.278 1.00 66.06 280 ALA A CA 1
ATOM 2180 C C . ALA A 1 280 ? 9.140 -11.525 -25.049 1.00 66.06 280 ALA A C 1
ATOM 2182 O O . ALA A 1 280 ? 7.944 -11.281 -25.161 1.00 66.06 280 ALA A O 1
ATOM 2183 N N . TYR A 1 281 ? 9.764 -11.645 -23.885 1.00 88.50 281 TYR A N 1
ATOM 2184 C CA . TYR A 1 281 ? 9.258 -11.168 -22.608 1.00 88.50 281 TYR A CA 1
ATOM 2185 C C . TYR A 1 281 ? 8.747 -9.718 -22.764 1.00 88.50 281 TYR A C 1
ATOM 2187 O O . TYR A 1 281 ? 9.573 -8.815 -22.975 1.00 88.50 281 TYR A O 1
ATOM 2195 N N . PRO A 1 282 ? 7.421 -9.467 -22.759 1.00 89.94 282 PRO A N 1
ATOM 2196 C CA . PRO A 1 282 ? 6.858 -8.142 -23.035 1.00 89.94 282 PRO A CA 1
ATOM 2197 C C . PRO A 1 282 ? 7.383 -7.078 -22.060 1.00 89.94 282 PRO A C 1
ATOM 2199 O O . PRO A 1 282 ? 7.611 -5.931 -22.445 1.00 89.94 282 PRO A O 1
ATOM 2202 N N . GLU A 1 283 ? 7.685 -7.474 -20.825 1.00 91.94 283 GLU A N 1
ATOM 2203 C CA . GLU A 1 283 ? 8.316 -6.649 -19.803 1.00 91.94 283 GLU A CA 1
ATOM 2204 C C . GLU A 1 283 ? 9.709 -6.149 -20.220 1.00 91.94 283 GLU A C 1
ATOM 2206 O O . GLU A 1 283 ? 10.033 -4.976 -20.033 1.00 91.94 283 GLU A O 1
ATOM 2211 N N . ALA A 1 284 ? 10.529 -6.993 -20.855 1.00 91.19 284 ALA A N 1
ATOM 2212 C CA . ALA A 1 284 ? 11.873 -6.614 -21.285 1.00 91.19 284 ALA A CA 1
ATOM 2213 C C . ALA A 1 284 ? 11.814 -5.569 -22.404 1.00 91.19 284 ALA A C 1
ATOM 2215 O O . ALA A 1 284 ? 12.632 -4.645 -22.456 1.00 91.19 284 ALA A O 1
ATOM 2216 N N . ARG A 1 285 ? 10.809 -5.691 -23.275 1.00 90.62 285 ARG A N 1
ATOM 2217 C CA . ARG A 1 285 ? 10.566 -4.737 -24.352 1.00 90.62 285 ARG A CA 1
ATOM 2218 C C . ARG A 1 285 ? 10.124 -3.384 -23.807 1.00 90.62 285 ARG A C 1
ATOM 2220 O O . ARG A 1 285 ? 10.728 -2.375 -24.168 1.00 90.62 285 ARG A O 1
ATOM 2227 N N . LEU A 1 286 ? 9.167 -3.371 -22.880 1.00 91.50 286 LEU A N 1
ATOM 2228 C CA . LEU A 1 286 ? 8.734 -2.157 -22.184 1.00 91.50 286 LEU A CA 1
ATOM 2229 C C . LEU A 1 286 ? 9.906 -1.434 -21.511 1.00 91.50 286 LEU A C 1
ATOM 2231 O O . LEU A 1 286 ? 10.062 -0.229 -21.681 1.00 91.50 286 LEU A O 1
ATOM 2235 N N . VAL A 1 287 ? 10.777 -2.169 -20.814 1.00 92.50 287 VAL A N 1
ATOM 2236 C CA . VAL A 1 287 ? 11.972 -1.595 -20.170 1.00 92.50 287 VAL A CA 1
ATOM 2237 C C . VAL A 1 287 ? 12.952 -1.003 -21.186 1.00 92.50 287 VAL A C 1
ATOM 2239 O O . VAL A 1 287 ? 13.643 -0.040 -20.868 1.00 92.50 287 VAL A O 1
ATOM 2242 N N . SER A 1 288 ? 13.035 -1.567 -22.393 1.00 91.56 288 SER A N 1
ATOM 2243 C CA . SER A 1 288 ? 13.942 -1.079 -23.439 1.00 91.56 288 SER A CA 1
ATOM 2244 C C . SER A 1 288 ? 13.411 0.128 -24.217 1.00 91.56 288 SER A C 1
ATOM 2246 O O . SER A 1 288 ? 14.206 0.940 -24.689 1.00 91.56 288 SER A O 1
ATOM 2248 N N . GLU A 1 289 ? 12.089 0.238 -24.366 1.00 92.00 289 GLU A N 1
ATOM 2249 C CA . GLU A 1 289 ? 11.438 1.283 -25.166 1.00 92.00 289 GLU A CA 1
ATOM 2250 C C . GLU A 1 289 ? 11.054 2.512 -24.320 1.00 92.00 289 GLU A C 1
ATOM 2252 O O . GLU A 1 289 ? 10.976 3.613 -24.860 1.00 92.00 289 GLU A O 1
ATOM 2257 N N . LEU A 1 290 ? 10.865 2.357 -23.003 1.00 94.00 290 LEU A N 1
ATOM 2258 C CA . LEU A 1 290 ? 10.451 3.432 -22.094 1.00 94.00 290 LEU A CA 1
ATOM 2259 C C . LEU A 1 290 ? 11.622 4.019 -21.284 1.00 94.00 290 LEU A C 1
ATOM 2261 O O . LEU A 1 290 ? 12.472 3.294 -20.767 1.00 94.00 290 LEU A O 1
ATOM 2265 N N . ASP A 1 291 ? 11.623 5.342 -21.077 1.00 93.44 291 ASP A N 1
ATOM 2266 C CA . ASP A 1 291 ? 12.571 6.014 -20.170 1.00 93.44 291 ASP A CA 1
ATOM 2267 C C . ASP A 1 291 ? 12.169 5.847 -18.692 1.00 93.44 291 ASP A C 1
ATOM 2269 O O . ASP A 1 291 ? 11.567 6.716 -18.048 1.00 93.44 291 ASP A O 1
ATOM 2273 N N . LEU A 1 292 ? 12.495 4.682 -18.138 1.00 92.69 292 LEU A N 1
ATOM 2274 C CA . LEU A 1 292 ? 12.169 4.325 -16.757 1.00 92.69 292 LEU A CA 1
ATOM 2275 C C . LEU A 1 292 ? 13.223 4.795 -15.738 1.00 92.69 292 LEU A C 1
ATOM 2277 O O . LEU A 1 292 ? 13.205 4.340 -14.598 1.00 92.69 292 LEU A O 1
ATOM 2281 N N . ALA A 1 293 ? 14.165 5.675 -16.102 1.00 91.69 293 ALA A N 1
ATOM 2282 C CA . ALA A 1 293 ? 15.310 6.046 -15.261 1.00 91.69 293 ALA A CA 1
ATOM 2283 C C . ALA A 1 293 ? 14.963 7.003 -14.091 1.00 91.69 293 ALA A C 1
ATOM 2285 O O . ALA A 1 293 ? 15.552 8.079 -13.951 1.00 91.69 293 ALA A O 1
ATOM 2286 N N . THR A 1 294 ? 14.008 6.638 -13.234 1.00 94.62 294 THR A N 1
ATOM 2287 C CA . THR A 1 294 ? 13.551 7.440 -12.084 1.00 94.62 294 THR A CA 1
ATOM 2288 C C . THR A 1 294 ? 14.407 7.229 -10.831 1.00 94.62 294 THR A C 1
ATOM 2290 O O . THR A 1 294 ? 15.126 6.232 -10.692 1.00 94.62 294 THR A O 1
ATOM 2293 N N . LEU A 1 295 ? 14.338 8.183 -9.892 1.00 95.25 295 LEU A N 1
ATOM 2294 C CA . LEU A 1 295 ? 15.005 8.052 -8.589 1.00 95.25 295 LEU A CA 1
ATOM 2295 C C . LEU A 1 295 ? 14.418 6.894 -7.787 1.00 95.25 295 LEU A C 1
ATOM 2297 O O . LEU A 1 295 ? 15.184 6.101 -7.242 1.00 95.25 295 LEU A O 1
ATOM 2301 N N . ASP A 1 296 ? 13.091 6.764 -7.782 1.00 96.12 296 ASP A N 1
ATOM 2302 C CA . ASP A 1 296 ? 12.386 5.683 -7.094 1.00 96.12 296 ASP A CA 1
ATOM 2303 C C . ASP A 1 296 ? 12.805 4.306 -7.644 1.00 96.12 296 ASP A C 1
ATOM 2305 O O . ASP A 1 296 ? 13.100 3.398 -6.866 1.00 96.12 296 ASP A O 1
ATOM 2309 N N . ARG A 1 297 ? 12.971 4.164 -8.971 1.00 94.75 297 ARG A N 1
ATOM 2310 C CA . ARG A 1 297 ? 13.498 2.932 -9.587 1.00 94.75 297 ARG A CA 1
ATOM 2311 C C . ARG A 1 297 ? 14.928 2.631 -9.146 1.00 94.75 297 ARG A C 1
ATOM 2313 O O . ARG A 1 297 ? 15.248 1.486 -8.818 1.00 94.75 297 ARG A O 1
ATOM 2320 N N . ALA A 1 298 ? 15.819 3.622 -9.192 1.00 95.69 298 ALA A N 1
ATOM 2321 C CA . ALA A 1 298 ? 17.219 3.432 -8.808 1.00 95.69 298 ALA A CA 1
ATOM 2322 C C . ALA A 1 298 ? 17.340 3.040 -7.327 1.00 95.69 298 ALA A C 1
ATOM 2324 O O . ALA A 1 298 ? 18.103 2.138 -6.981 1.00 95.69 298 ALA A O 1
ATOM 2325 N N . PHE A 1 299 ? 16.547 3.689 -6.476 1.00 97.00 299 PHE A N 1
ATOM 2326 C CA . PHE A 1 299 ? 16.452 3.419 -5.049 1.00 97.00 299 PHE A CA 1
ATOM 2327 C C . PHE A 1 299 ? 15.906 2.013 -4.762 1.00 97.00 299 PHE A C 1
ATOM 2329 O O . PHE A 1 299 ? 16.569 1.235 -4.077 1.00 97.00 299 PHE A O 1
ATOM 2336 N N . GLY A 1 300 ? 14.766 1.640 -5.352 1.00 96.12 300 GLY A N 1
ATOM 2337 C CA . GLY A 1 300 ? 14.163 0.318 -5.165 1.00 96.12 300 GLY A CA 1
ATOM 2338 C C . GLY A 1 300 ? 15.072 -0.823 -5.628 1.00 96.12 300 GLY A C 1
ATOM 2339 O O . GLY A 1 300 ? 15.296 -1.783 -4.892 1.00 96.12 300 GLY A O 1
ATOM 2340 N N . ASN A 1 301 ? 15.697 -0.692 -6.805 1.00 95.19 301 ASN A N 1
ATOM 2341 C CA . ASN A 1 301 ? 16.632 -1.706 -7.303 1.00 95.19 301 ASN A CA 1
ATOM 2342 C C . ASN A 1 301 ? 17.887 -1.833 -6.423 1.00 95.19 301 ASN A C 1
ATOM 2344 O O . ASN A 1 301 ? 18.421 -2.932 -6.283 1.00 95.19 301 ASN A O 1
ATOM 2348 N N . LEU A 1 302 ? 18.352 -0.741 -5.806 1.00 96.62 302 LEU A N 1
ATOM 2349 C CA . LEU A 1 302 ? 19.482 -0.783 -4.878 1.00 96.62 302 LEU A CA 1
ATOM 2350 C C . LEU A 1 302 ? 19.135 -1.541 -3.583 1.00 96.62 302 LEU A C 1
ATOM 2352 O O . LEU A 1 302 ? 19.956 -2.321 -3.089 1.00 96.62 302 LEU A O 1
ATOM 2356 N N . LEU A 1 303 ? 17.925 -1.353 -3.053 1.00 96.88 303 LEU A N 1
ATOM 2357 C CA . LEU A 1 303 ? 17.438 -2.072 -1.871 1.00 96.88 303 LEU A CA 1
ATOM 2358 C C . LEU A 1 303 ? 17.265 -3.573 -2.135 1.00 96.88 303 LEU A C 1
ATOM 2360 O O . LEU A 1 303 ? 17.685 -4.385 -1.308 1.00 96.88 303 LEU A O 1
ATOM 2364 N N . LEU A 1 304 ? 16.748 -3.943 -3.312 1.00 95.50 304 LEU A N 1
ATOM 2365 C CA . LEU A 1 304 ? 16.659 -5.348 -3.730 1.00 95.50 304 LEU A CA 1
ATOM 2366 C C . LEU A 1 304 ? 18.041 -5.978 -3.899 1.00 95.50 304 LEU A C 1
ATOM 2368 O O . LEU A 1 304 ? 18.314 -7.049 -3.361 1.00 95.50 304 LEU A O 1
ATOM 2372 N N . ALA A 1 305 ? 18.941 -5.303 -4.619 1.00 95.50 305 ALA A N 1
ATOM 2373 C CA . ALA A 1 305 ? 20.269 -5.833 -4.922 1.00 95.50 305 ALA A CA 1
ATOM 2374 C C . ALA A 1 305 ? 21.161 -5.980 -3.678 1.00 95.50 305 ALA A C 1
ATOM 2376 O O . ALA A 1 305 ? 22.105 -6.767 -3.682 1.00 95.50 305 ALA A O 1
ATOM 2377 N N . SER A 1 306 ? 20.872 -5.230 -2.613 1.00 95.75 306 SER A N 1
ATOM 2378 C CA . SER A 1 306 ? 21.538 -5.354 -1.311 1.00 95.75 306 SER A CA 1
ATOM 2379 C C . SER A 1 306 ? 20.834 -6.321 -0.348 1.00 95.75 306 SER A C 1
ATOM 2381 O O . SER A 1 306 ? 21.302 -6.491 0.780 1.00 95.75 306 SER A O 1
ATOM 2383 N N . SER A 1 307 ? 19.734 -6.955 -0.775 1.00 95.62 307 SER A N 1
ATOM 2384 C CA . SER A 1 307 ? 18.900 -7.841 0.050 1.00 95.62 307 SER A CA 1
ATOM 2385 C C . SER A 1 307 ? 18.481 -7.180 1.372 1.00 95.62 307 SER A C 1
ATOM 2387 O O . SER A 1 307 ? 18.553 -7.778 2.452 1.00 95.62 307 SER A O 1
ATOM 2389 N N . ILE A 1 308 ? 18.124 -5.893 1.310 1.00 95.88 308 ILE A N 1
ATOM 2390 C CA . ILE A 1 308 ? 17.560 -5.162 2.452 1.00 95.88 308 ILE A CA 1
ATOM 2391 C C . ILE A 1 308 ? 16.054 -5.376 2.525 1.00 95.88 308 ILE A C 1
ATOM 2393 O O . ILE A 1 308 ? 15.563 -5.656 3.610 1.00 95.88 308 ILE A O 1
ATOM 2397 N N . ILE A 1 309 ? 15.374 -5.274 1.383 1.00 96.56 309 ILE A N 1
ATOM 2398 C CA . ILE A 1 309 ? 13.928 -5.469 1.239 1.00 96.56 309 ILE A CA 1
ATOM 2399 C C . ILE A 1 309 ? 13.693 -6.624 0.259 1.00 96.56 309 ILE A C 1
ATOM 2401 O O . ILE A 1 309 ? 14.472 -6.796 -0.687 1.00 96.56 309 ILE A O 1
ATOM 2405 N N . GLY A 1 310 ? 12.643 -7.416 0.488 1.00 95.56 310 GLY A N 1
ATOM 2406 C CA . GLY A 1 310 ? 12.163 -8.410 -0.475 1.00 95.56 310 GLY A CA 1
ATOM 2407 C C . GLY A 1 310 ? 11.484 -7.780 -1.700 1.00 95.56 310 GLY A C 1
ATOM 2408 O O . GLY A 1 310 ? 11.135 -6.603 -1.711 1.00 95.56 310 GLY A O 1
ATOM 2409 N N . ILE A 1 311 ? 11.270 -8.558 -2.760 1.00 93.81 311 ILE A N 1
ATOM 2410 C CA . ILE A 1 311 ? 10.548 -8.054 -3.939 1.00 93.81 311 ILE A CA 1
ATOM 2411 C C . ILE A 1 311 ? 9.070 -7.777 -3.638 1.00 93.81 311 ILE A C 1
ATOM 2413 O O . ILE A 1 311 ? 8.559 -6.738 -4.044 1.00 93.81 311 ILE A O 1
ATOM 2417 N N . GLU A 1 312 ? 8.436 -8.631 -2.835 1.00 94.12 312 GLU A N 1
ATOM 2418 C CA . GLU A 1 312 ? 7.032 -8.505 -2.428 1.00 94.12 312 GLU A CA 1
ATOM 2419 C C . GLU A 1 312 ? 6.790 -7.206 -1.642 1.00 94.12 312 GLU A C 1
ATOM 2421 O O . GLU A 1 312 ? 5.928 -6.401 -1.991 1.00 94.12 312 GLU A O 1
ATOM 2426 N N . GLU A 1 313 ? 7.622 -6.953 -0.626 1.00 95.44 313 GLU A N 1
ATOM 2427 C CA . GLU A 1 313 ? 7.592 -5.732 0.187 1.00 95.44 313 GLU A CA 1
ATOM 2428 C C . GLU A 1 313 ? 7.869 -4.480 -0.655 1.00 95.44 313 GLU A C 1
ATOM 2430 O O . GLU A 1 313 ? 7.218 -3.449 -0.474 1.00 95.44 313 GLU A O 1
ATOM 2435 N N . LEU A 1 314 ? 8.810 -4.559 -1.607 1.00 95.81 314 LEU A N 1
ATOM 2436 C CA . LEU A 1 314 ? 9.087 -3.439 -2.500 1.00 95.81 314 LEU A CA 1
ATOM 2437 C C . LEU A 1 314 ? 7.887 -3.139 -3.399 1.00 95.81 314 LEU A C 1
ATOM 2439 O 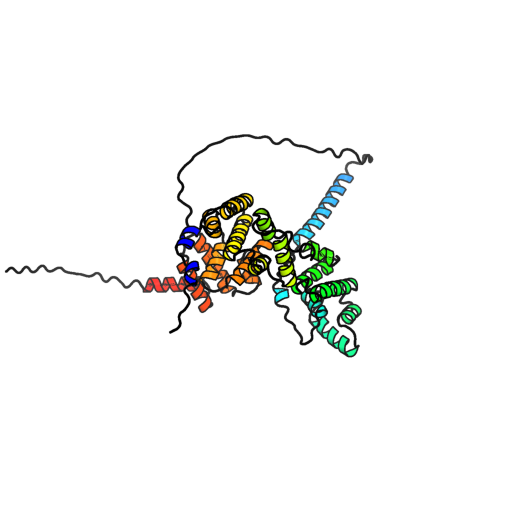O . LEU A 1 314 ? 7.540 -1.969 -3.540 1.00 95.81 314 LEU A O 1
ATOM 2443 N N . LEU A 1 315 ? 7.280 -4.155 -4.018 1.00 95.81 315 LEU A N 1
ATOM 2444 C CA . LEU A 1 315 ? 6.119 -3.979 -4.893 1.00 95.81 315 LEU A CA 1
ATOM 2445 C C . LEU A 1 315 ? 4.946 -3.374 -4.123 1.00 95.81 315 LEU A C 1
ATOM 2447 O O . LEU A 1 315 ? 4.351 -2.411 -4.602 1.00 95.81 315 LEU A O 1
ATOM 2451 N N . PHE A 1 316 ? 4.696 -3.857 -2.902 1.00 95.88 316 PHE A N 1
ATOM 2452 C CA . PHE A 1 316 ? 3.717 -3.272 -1.991 1.00 95.88 316 PHE A CA 1
ATOM 2453 C C . PHE A 1 316 ? 3.992 -1.779 -1.751 1.00 95.88 316 PHE A C 1
ATOM 2455 O O . PHE A 1 316 ? 3.138 -0.936 -2.029 1.00 95.88 316 PHE A O 1
ATOM 2462 N N . CYS A 1 317 ? 5.199 -1.412 -1.302 1.00 97.00 317 CYS A N 1
ATOM 2463 C CA . CYS A 1 317 ? 5.536 -0.009 -1.043 1.00 97.00 317 CYS A CA 1
ATOM 2464 C C . CYS A 1 317 ? 5.508 0.857 -2.307 1.00 97.00 317 CYS A C 1
ATOM 2466 O O . CYS A 1 317 ? 5.127 2.025 -2.247 1.00 97.00 317 CYS A O 1
ATOM 2468 N N . ALA A 1 318 ? 5.923 0.305 -3.444 1.00 96.88 318 ALA A N 1
ATOM 2469 C CA . ALA A 1 318 ? 5.951 0.996 -4.722 1.00 96.88 318 ALA A CA 1
ATOM 2470 C C . ALA A 1 318 ? 4.542 1.308 -5.227 1.00 96.88 318 ALA A C 1
ATOM 2472 O O . ALA A 1 318 ? 4.287 2.429 -5.663 1.00 96.88 318 ALA A O 1
ATOM 2473 N N . GLU A 1 319 ? 3.615 0.363 -5.101 1.00 96.50 319 GLU A N 1
ATOM 2474 C CA . GLU A 1 319 ? 2.215 0.574 -5.451 1.00 96.50 319 GLU A CA 1
ATOM 2475 C C . GLU A 1 319 ? 1.569 1.637 -4.555 1.00 96.50 319 GLU A C 1
ATOM 2477 O O . GLU A 1 319 ? 0.997 2.605 -5.059 1.00 96.50 319 GLU A O 1
ATOM 2482 N N . VAL A 1 320 ? 1.759 1.535 -3.233 1.00 95.56 320 VAL A N 1
ATOM 2483 C CA . VAL A 1 320 ? 1.284 2.541 -2.267 1.00 95.56 320 VAL A CA 1
ATOM 2484 C C . VAL A 1 320 ? 1.849 3.926 -2.599 1.00 95.56 320 VAL A C 1
ATOM 2486 O O . VAL A 1 320 ? 1.116 4.913 -2.606 1.00 95.56 320 VAL A O 1
ATOM 2489 N N . ALA A 1 321 ? 3.135 4.020 -2.943 1.00 96.00 321 ALA A N 1
ATOM 2490 C CA . ALA A 1 321 ? 3.773 5.276 -3.331 1.00 96.00 321 ALA A CA 1
ATOM 2491 C C . ALA A 1 321 ? 3.193 5.871 -4.626 1.00 96.00 321 ALA A C 1
ATOM 2493 O O . ALA A 1 321 ? 3.026 7.092 -4.722 1.00 96.00 321 ALA A O 1
ATOM 2494 N N . VAL A 1 322 ? 2.861 5.044 -5.623 1.00 94.94 322 VAL A N 1
ATOM 2495 C CA . VAL A 1 322 ? 2.235 5.499 -6.876 1.00 94.94 322 VAL A CA 1
ATOM 2496 C C . VAL A 1 322 ? 0.823 6.030 -6.635 1.00 94.94 322 VAL A C 1
ATOM 2498 O O . VAL A 1 322 ? 0.500 7.112 -7.145 1.00 94.94 322 VAL A O 1
ATOM 2501 N N . GLU A 1 323 ? 0.014 5.306 -5.860 1.00 93.50 323 GLU A N 1
ATOM 2502 C CA . GLU A 1 323 ? -1.370 5.681 -5.549 1.00 93.50 323 GLU A CA 1
ATOM 2503 C C . GLU A 1 323 ? -1.432 6.914 -4.641 1.00 93.50 323 GLU A C 1
ATOM 2505 O O . GLU A 1 323 ? -2.189 7.860 -4.896 1.00 93.50 323 GLU A O 1
ATOM 2510 N N . GLU A 1 324 ? -0.561 6.984 -3.630 1.00 91.44 324 GLU A N 1
ATOM 2511 C CA . GLU A 1 324 ? -0.525 8.143 -2.745 1.00 91.44 324 GLU A CA 1
ATOM 2512 C C . GLU A 1 324 ? 0.131 9.369 -3.387 1.00 91.44 324 GLU A C 1
ATOM 2514 O O . GLU A 1 324 ? -0.208 10.508 -3.056 1.00 91.44 324 GLU A O 1
ATOM 2519 N N . GLY A 1 325 ? 0.985 9.155 -4.391 1.00 92.44 325 GLY A N 1
ATOM 2520 C CA . GLY A 1 325 ? 1.752 10.216 -5.035 1.00 92.44 325 GLY A CA 1
ATOM 2521 C C . GLY A 1 325 ? 2.982 10.642 -4.232 1.00 92.44 325 GLY A C 1
ATOM 2522 O O . GLY A 1 325 ? 3.481 11.745 -4.439 1.00 92.44 325 GLY A O 1
ATOM 2523 N N . GLU A 1 326 ? 3.482 9.778 -3.349 1.00 94.38 326 GLU A N 1
ATOM 2524 C CA . GLU A 1 326 ? 4.645 10.028 -2.491 1.00 94.38 326 GLU A CA 1
ATOM 2525 C C . GLU A 1 326 ? 5.922 9.377 -3.034 1.00 94.38 326 GLU A C 1
ATOM 2527 O O . GLU A 1 326 ? 5.875 8.449 -3.843 1.00 94.38 326 GLU A O 1
ATOM 2532 N N . SER A 1 327 ? 7.096 9.844 -2.608 1.00 95.31 327 SER A N 1
ATOM 2533 C CA . SER A 1 327 ? 8.347 9.161 -2.956 1.00 95.31 327 SER A CA 1
ATOM 2534 C C . SER A 1 327 ? 8.397 7.771 -2.322 1.00 95.31 327 SER A C 1
ATOM 2536 O O . SER A 1 327 ? 7.895 7.558 -1.215 1.00 95.31 327 SER A O 1
ATOM 2538 N N . LEU A 1 328 ? 9.050 6.826 -3.001 1.00 96.69 328 LEU A N 1
ATOM 2539 C CA . LEU A 1 328 ? 9.211 5.469 -2.482 1.00 96.69 328 LEU A CA 1
ATOM 2540 C C . LEU A 1 328 ? 9.979 5.466 -1.149 1.00 96.69 328 LEU A C 1
ATOM 2542 O O . LEU A 1 328 ? 9.674 4.687 -0.253 1.00 96.69 328 LEU A O 1
ATOM 2546 N N . GLU A 1 329 ? 10.923 6.397 -0.990 1.00 96.38 329 GLU A N 1
ATOM 2547 C CA . GLU A 1 329 ? 11.651 6.646 0.260 1.00 96.38 329 GLU A CA 1
ATOM 2548 C C . GLU A 1 329 ? 10.713 6.973 1.435 1.00 96.38 329 GLU A C 1
ATOM 2550 O O . GLU A 1 329 ? 10.846 6.370 2.499 1.00 96.38 329 GLU A O 1
ATOM 2555 N N . SER A 1 330 ? 9.755 7.892 1.241 1.00 95.19 330 SER A N 1
ATOM 2556 C CA . SER A 1 330 ? 8.787 8.293 2.277 1.00 95.19 330 SER A CA 1
ATOM 2557 C C . SER A 1 330 ? 7.959 7.099 2.738 1.00 95.19 330 SER A C 1
ATOM 2559 O O . SER A 1 330 ? 7.821 6.848 3.935 1.00 95.19 330 SER A O 1
ATOM 2561 N N . VAL A 1 331 ? 7.461 6.321 1.775 1.00 96.06 331 VAL A N 1
ATOM 2562 C CA . VAL A 1 331 ? 6.585 5.183 2.048 1.00 96.06 331 VAL A CA 1
ATOM 2563 C C . VAL A 1 331 ? 7.337 4.073 2.778 1.00 96.06 331 VAL A C 1
ATOM 2565 O O . VAL A 1 331 ? 6.882 3.633 3.833 1.00 96.06 331 VAL A O 1
ATOM 2568 N N . VAL A 1 332 ? 8.521 3.679 2.300 1.00 96.44 332 VAL A N 1
ATOM 2569 C CA . VAL A 1 332 ? 9.357 2.664 2.971 1.00 96.44 332 VAL A CA 1
ATOM 2570 C C . VAL A 1 332 ? 9.727 3.093 4.394 1.00 96.44 332 VAL A C 1
ATOM 2572 O O . VAL A 1 332 ? 9.698 2.269 5.307 1.00 96.44 332 VAL A O 1
ATOM 2575 N N . GLY A 1 333 ? 10.036 4.379 4.600 1.00 95.38 333 GLY A N 1
ATOM 2576 C CA . GLY A 1 333 ? 10.295 4.922 5.932 1.00 95.38 333 GLY A CA 1
ATOM 2577 C C . GLY A 1 333 ? 9.064 4.886 6.839 1.00 95.38 333 GLY A C 1
ATOM 2578 O O . GLY A 1 333 ? 9.186 4.567 8.017 1.00 95.38 333 GLY A O 1
ATOM 2579 N N . SER A 1 334 ? 7.874 5.155 6.294 1.00 93.25 334 SER A N 1
ATOM 2580 C CA . SER A 1 334 ? 6.625 5.173 7.063 1.00 93.25 334 SER A CA 1
ATOM 2581 C C . SER A 1 334 ? 6.215 3.794 7.588 1.00 93.25 334 SER A C 1
ATOM 2583 O O . SER A 1 334 ? 5.698 3.696 8.698 1.00 93.25 334 SER A O 1
ATOM 2585 N N . PHE A 1 335 ? 6.498 2.731 6.829 1.00 92.81 335 PHE A N 1
ATOM 2586 C CA . PHE A 1 335 ? 6.267 1.349 7.256 1.00 92.81 335 PHE A CA 1
ATOM 2587 C C . PHE A 1 335 ? 7.376 0.792 8.156 1.00 92.81 335 PHE A C 1
ATOM 2589 O O . PHE A 1 335 ? 7.271 -0.351 8.588 1.00 92.81 335 PHE A O 1
ATOM 2596 N N . GLU A 1 336 ? 8.433 1.568 8.430 1.00 93.25 336 GLU A N 1
ATOM 2597 C CA . GLU A 1 336 ? 9.563 1.165 9.283 1.00 93.25 336 GLU A CA 1
ATOM 2598 C C . GLU A 1 336 ? 10.241 -0.146 8.825 1.00 93.25 336 GLU A C 1
ATOM 2600 O O . GLU A 1 336 ? 10.880 -0.839 9.613 1.00 93.25 336 GLU A O 1
ATOM 2605 N N . ILE A 1 337 ? 10.148 -0.473 7.527 1.00 93.19 337 ILE A N 1
ATOM 2606 C CA . ILE A 1 337 ? 10.743 -1.688 6.934 1.00 93.19 337 ILE A CA 1
ATOM 2607 C C . ILE A 1 337 ? 12.273 -1.613 6.982 1.00 93.19 337 ILE A C 1
ATOM 2609 O O . ILE A 1 337 ? 12.965 -2.621 7.125 1.00 93.19 337 ILE A O 1
ATOM 2613 N N . VAL A 1 338 ? 12.817 -0.400 6.855 1.00 95.00 338 VAL A N 1
ATOM 2614 C CA . VAL A 1 338 ? 14.257 -0.139 6.821 1.00 95.00 338 VAL A CA 1
ATOM 2615 C C . VAL A 1 338 ? 14.618 0.920 7.850 1.00 95.00 338 VAL A C 1
ATOM 2617 O O . VAL A 1 338 ? 13.930 1.929 7.991 1.00 95.00 338 VAL A O 1
ATOM 2620 N N . GLU A 1 339 ? 15.744 0.712 8.533 1.00 95.12 339 GLU A N 1
ATOM 2621 C CA . GLU A 1 339 ? 16.287 1.677 9.485 1.00 95.12 339 GLU A CA 1
ATOM 2622 C C . GLU A 1 339 ? 16.536 3.047 8.809 1.00 95.12 339 GLU A C 1
ATOM 2624 O O . GLU A 1 339 ? 17.123 3.094 7.720 1.00 95.12 339 GLU A O 1
ATOM 2629 N N . PRO A 1 340 ? 16.173 4.181 9.442 1.00 94.50 340 PRO A N 1
ATOM 2630 C CA . PRO A 1 340 ? 16.303 5.512 8.837 1.00 94.50 340 PRO A CA 1
ATOM 2631 C C . PRO A 1 340 ? 17.725 5.874 8.376 1.00 94.50 340 PRO A C 1
ATOM 2633 O O . PRO A 1 340 ? 17.904 6.593 7.389 1.00 94.50 340 PRO A O 1
ATOM 2636 N N . SER A 1 341 ? 18.749 5.368 9.071 1.00 94.25 341 SER A N 1
ATOM 2637 C CA . SER A 1 341 ? 20.164 5.564 8.728 1.00 94.25 341 SER A CA 1
ATOM 2638 C C . SER A 1 341 ? 20.514 4.913 7.380 1.00 94.25 341 SER A C 1
ATOM 2640 O O . SER A 1 341 ? 21.117 5.547 6.506 1.00 94.25 341 SER A O 1
ATOM 2642 N N . VAL A 1 342 ? 20.063 3.671 7.185 1.00 96.19 342 VAL A N 1
ATOM 2643 C CA . VAL A 1 342 ? 20.219 2.880 5.961 1.00 96.19 342 VAL A CA 1
ATOM 2644 C C . VAL A 1 342 ? 19.397 3.476 4.824 1.00 96.19 342 VAL A C 1
ATOM 2646 O O . VAL A 1 342 ? 19.900 3.588 3.706 1.00 96.19 342 VAL A O 1
ATOM 2649 N N . LEU A 1 343 ? 18.176 3.924 5.117 1.00 96.44 343 LEU A N 1
ATOM 2650 C CA . LEU A 1 343 ? 17.271 4.551 4.156 1.00 96.44 343 LEU A CA 1
ATOM 2651 C C . LEU A 1 343 ? 17.883 5.819 3.537 1.00 96.44 343 LEU A C 1
ATOM 2653 O O . LEU A 1 343 ? 17.975 5.939 2.313 1.00 96.44 343 LEU A O 1
ATOM 2657 N N . ASN A 1 344 ? 18.389 6.726 4.378 1.00 96.06 344 ASN A N 1
ATOM 2658 C CA . ASN A 1 344 ? 19.038 7.960 3.930 1.00 96.06 344 ASN A CA 1
ATOM 2659 C C . ASN A 1 344 ? 20.314 7.661 3.120 1.00 96.06 344 ASN A C 1
ATOM 2661 O O . ASN A 1 344 ? 20.543 8.240 2.055 1.00 96.06 344 ASN A O 1
ATOM 2665 N N . GLY A 1 345 ? 21.121 6.694 3.572 1.00 96.31 345 GLY A N 1
ATOM 2666 C CA . GLY A 1 345 ? 22.292 6.226 2.829 1.00 96.31 345 GLY A CA 1
ATOM 2667 C C . GLY A 1 345 ? 21.936 5.666 1.446 1.00 96.31 345 GLY A C 1
ATOM 2668 O O . GLY A 1 345 ? 22.571 6.030 0.454 1.00 96.31 345 GLY A O 1
ATOM 2669 N N . ALA A 1 346 ? 20.893 4.837 1.356 1.00 97.19 346 ALA A N 1
ATOM 2670 C CA . ALA A 1 346 ? 20.399 4.281 0.098 1.00 97.19 346 ALA A CA 1
ATOM 2671 C C . ALA A 1 346 ? 19.899 5.375 -0.858 1.00 97.19 346 ALA A C 1
ATOM 2673 O O . ALA A 1 346 ? 20.228 5.341 -2.044 1.00 97.19 346 ALA A O 1
ATOM 2674 N N . CYS A 1 347 ? 19.179 6.382 -0.355 1.00 96.62 347 CYS A N 1
ATOM 2675 C CA . CYS A 1 347 ? 18.718 7.513 -1.162 1.00 96.62 347 CYS A CA 1
ATOM 2676 C C . CYS A 1 347 ? 19.892 8.332 -1.729 1.00 96.62 347 CYS A C 1
ATOM 2678 O O . CYS A 1 347 ? 19.938 8.635 -2.927 1.00 96.62 347 CYS A O 1
ATOM 2680 N N . GLN A 1 348 ? 20.899 8.636 -0.904 1.00 97.00 348 GLN A N 1
ATOM 2681 C CA . GLN A 1 348 ? 22.105 9.335 -1.360 1.00 97.00 348 GLN A CA 1
ATOM 2682 C C . GLN A 1 348 ? 22.863 8.530 -2.425 1.00 97.00 348 GLN A C 1
ATOM 2684 O O . GLN A 1 348 ? 23.219 9.078 -3.471 1.00 97.00 348 GLN A O 1
ATOM 2689 N N . LEU A 1 349 ? 23.049 7.224 -2.210 1.00 97.00 349 LEU A N 1
ATOM 2690 C CA . LEU A 1 349 ? 23.688 6.332 -3.181 1.00 97.00 349 LEU A CA 1
ATOM 2691 C C . LEU A 1 349 ? 22.888 6.225 -4.486 1.00 97.00 349 LEU A C 1
ATOM 2693 O O . LEU A 1 349 ? 23.486 6.256 -5.560 1.00 97.00 349 LEU A O 1
ATOM 2697 N N . ALA A 1 350 ? 21.555 6.174 -4.426 1.00 96.88 350 ALA A N 1
ATOM 2698 C CA . ALA A 1 350 ? 20.695 6.170 -5.610 1.00 96.88 350 ALA A CA 1
ATOM 2699 C C . ALA A 1 350 ? 20.851 7.461 -6.435 1.00 96.88 350 ALA A C 1
ATOM 2701 O O . ALA A 1 350 ? 20.976 7.409 -7.660 1.00 96.88 350 ALA A O 1
ATOM 2702 N N . ARG A 1 351 ? 20.957 8.625 -5.777 1.00 96.88 351 ARG A N 1
ATOM 2703 C CA . ARG A 1 351 ? 21.264 9.900 -6.452 1.00 96.88 351 ARG A CA 1
ATOM 2704 C C . ARG A 1 351 ? 22.662 9.899 -7.076 1.00 96.88 351 ARG A C 1
ATOM 2706 O O . ARG A 1 351 ? 22.846 10.433 -8.169 1.00 96.88 351 ARG A O 1
ATOM 2713 N N . MET A 1 352 ? 23.664 9.320 -6.413 1.00 96.62 352 MET A N 1
ATOM 2714 C CA . MET A 1 352 ? 25.020 9.194 -6.973 1.00 96.62 352 MET A CA 1
ATOM 2715 C C . MET A 1 352 ? 25.063 8.240 -8.173 1.00 96.62 352 MET A C 1
ATOM 2717 O O . MET A 1 352 ? 25.776 8.519 -9.141 1.00 96.62 352 MET A O 1
ATOM 2721 N N . LEU A 1 353 ? 24.271 7.167 -8.127 1.00 95.69 353 LEU A N 1
ATOM 2722 C CA . LEU A 1 353 ? 24.111 6.188 -9.198 1.00 95.69 353 LEU A CA 1
ATOM 2723 C C . LEU A 1 353 ? 23.462 6.818 -10.437 1.00 95.69 353 LEU A C 1
ATOM 2725 O O . LEU A 1 353 ? 24.004 6.695 -11.534 1.00 95.69 353 LEU A O 1
ATOM 2729 N N . LEU A 1 354 ? 22.364 7.563 -10.265 1.00 94.50 354 LEU A N 1
ATOM 2730 C CA . LEU A 1 354 ? 21.717 8.294 -11.364 1.00 94.50 354 LEU A CA 1
ATOM 2731 C C . LEU A 1 354 ? 22.649 9.327 -12.008 1.00 94.50 354 LEU A C 1
ATOM 2733 O O . LEU A 1 354 ? 22.693 9.453 -13.229 1.00 94.50 354 LEU A O 1
ATOM 2737 N N . ASN A 1 355 ? 23.459 10.012 -11.197 1.00 95.75 355 ASN A N 1
ATOM 2738 C CA . ASN A 1 355 ? 24.474 10.954 -11.677 1.00 95.75 355 ASN A CA 1
ATOM 2739 C C . ASN A 1 355 ? 25.728 10.273 -12.260 1.00 95.75 355 ASN A C 1
ATOM 2741 O O . ASN A 1 355 ? 26.682 10.967 -12.611 1.00 95.75 355 ASN A O 1
ATOM 2745 N N . ARG A 1 356 ? 25.756 8.933 -12.344 1.00 94.44 356 ARG A N 1
ATOM 2746 C CA . ARG A 1 356 ? 26.869 8.121 -12.868 1.00 94.44 356 ARG A CA 1
ATOM 2747 C C . ARG A 1 356 ? 28.209 8.356 -12.157 1.00 94.44 356 ARG A C 1
ATOM 2749 O O . ARG A 1 356 ? 29.265 8.169 -12.754 1.00 94.44 356 ARG A O 1
ATOM 2756 N N . LYS A 1 357 ? 28.179 8.768 -10.884 1.00 95.56 357 LYS A N 1
ATOM 2757 C CA . LYS A 1 357 ? 29.391 8.995 -10.074 1.00 95.56 357 LYS A CA 1
ATOM 2758 C C . LYS A 1 357 ? 29.954 7.706 -9.480 1.00 95.56 357 LYS A C 1
ATOM 2760 O O . LYS A 1 357 ? 31.152 7.634 -9.239 1.00 95.56 357 LYS A O 1
ATOM 2765 N N . ILE A 1 358 ? 29.088 6.729 -9.214 1.00 95.50 358 ILE A N 1
ATOM 2766 C CA . ILE A 1 358 ? 29.424 5.445 -8.587 1.00 95.50 358 ILE A CA 1
ATOM 2767 C C . ILE A 1 358 ? 28.743 4.329 -9.382 1.00 95.50 358 ILE A C 1
ATOM 2769 O O . ILE A 1 358 ? 27.650 4.521 -9.923 1.00 95.50 358 ILE A O 1
ATOM 2773 N N . SER A 1 359 ? 29.391 3.167 -9.475 1.00 96.00 359 SER A N 1
ATOM 2774 C CA . SER A 1 359 ? 28.808 1.989 -10.115 1.00 96.00 359 SER A CA 1
ATOM 2775 C C . SER A 1 359 ? 27.790 1.281 -9.213 1.00 96.00 359 SER A C 1
ATOM 2777 O O . SER A 1 359 ? 27.896 1.274 -7.990 1.00 96.00 359 SER A O 1
ATOM 2779 N N . ALA A 1 360 ? 26.817 0.596 -9.817 1.00 94.00 360 ALA A N 1
ATOM 2780 C CA . ALA A 1 360 ? 25.799 -0.158 -9.081 1.00 94.00 360 ALA A CA 1
ATOM 2781 C C . ALA A 1 360 ? 26.390 -1.171 -8.087 1.00 94.00 360 ALA A C 1
ATOM 2783 O O . ALA A 1 360 ? 25.933 -1.285 -6.951 1.00 94.00 360 ALA A O 1
ATOM 2784 N N . ARG A 1 361 ? 27.453 -1.872 -8.503 1.00 95.62 361 ARG A N 1
ATOM 2785 C CA . ARG A 1 361 ? 28.147 -2.863 -7.671 1.00 95.62 361 ARG A CA 1
ATOM 2786 C C . ARG A 1 361 ? 28.762 -2.210 -6.435 1.00 95.62 361 ARG A C 1
ATOM 2788 O O . ARG A 1 361 ? 28.568 -2.708 -5.331 1.00 95.62 361 ARG A O 1
ATOM 2795 N N . GLU A 1 362 ? 29.437 -1.076 -6.599 1.00 95.69 362 GLU A N 1
ATOM 2796 C CA . GLU A 1 362 ? 29.992 -0.319 -5.471 1.00 95.69 362 GLU A CA 1
ATOM 2797 C C . GLU A 1 362 ? 28.887 0.147 -4.520 1.00 95.69 362 GLU A C 1
ATOM 2799 O O . GLU A 1 362 ? 29.014 -0.057 -3.314 1.00 95.69 362 GLU A O 1
ATOM 2804 N N . CYS A 1 363 ? 27.765 0.664 -5.038 1.00 96.56 363 CYS A N 1
ATOM 2805 C CA . CYS A 1 363 ? 26.626 1.053 -4.203 1.00 96.56 363 CYS A CA 1
ATOM 2806 C C . CYS A 1 363 ? 26.093 -0.124 -3.367 1.00 96.56 363 CYS A C 1
ATOM 2808 O O . CYS A 1 363 ? 25.852 0.046 -2.176 1.00 96.56 363 CYS A O 1
ATOM 2810 N N . THR A 1 364 ? 25.952 -1.325 -3.943 1.00 96.12 364 THR A N 1
ATOM 2811 C CA . THR A 1 364 ? 25.474 -2.509 -3.194 1.00 96.12 364 THR A CA 1
ATOM 2812 C C . THR A 1 364 ? 26.445 -2.948 -2.093 1.00 96.12 364 THR A C 1
ATOM 2814 O O . THR A 1 364 ? 26.028 -3.303 -0.988 1.00 96.12 364 THR A O 1
ATOM 2817 N N . VAL A 1 365 ? 27.754 -2.869 -2.352 1.00 95.44 365 VAL A N 1
ATOM 2818 C CA . VAL A 1 365 ? 28.792 -3.182 -1.359 1.00 95.44 365 VAL A CA 1
ATOM 2819 C C . VAL A 1 365 ? 28.811 -2.136 -0.242 1.00 95.44 365 VAL A C 1
ATOM 2821 O O . VAL A 1 365 ? 28.921 -2.487 0.930 1.00 95.44 365 VAL A O 1
ATOM 2824 N N . LEU A 1 366 ? 28.676 -0.852 -0.574 1.00 96.12 366 LEU A N 1
ATOM 2825 C CA . LEU A 1 366 ? 28.601 0.218 0.422 1.00 96.12 366 LEU A CA 1
ATOM 2826 C C . LEU A 1 366 ? 27.345 0.095 1.282 1.00 96.12 366 LEU A C 1
ATOM 2828 O O . LEU A 1 366 ? 27.424 0.226 2.501 1.00 96.12 366 LEU A O 1
ATOM 2832 N N . LEU A 1 367 ? 26.206 -0.214 0.669 1.00 95.56 367 LEU A N 1
ATOM 2833 C CA . LEU A 1 367 ? 24.938 -0.313 1.376 1.00 95.56 367 LEU A CA 1
ATOM 2834 C C . LEU A 1 367 ? 24.872 -1.549 2.287 1.00 95.56 367 LEU A C 1
ATOM 2836 O O . LEU A 1 367 ? 24.404 -1.453 3.419 1.00 95.56 367 LEU A O 1
ATOM 2840 N N . SER A 1 368 ? 25.434 -2.684 1.858 1.00 94.88 368 SER A N 1
ATOM 2841 C CA . SER A 1 368 ? 25.586 -3.859 2.730 1.00 94.88 368 SER A CA 1
ATOM 2842 C C . SER A 1 368 ? 26.542 -3.599 3.904 1.00 94.88 368 SER A C 1
ATOM 2844 O O . SER A 1 368 ? 26.267 -4.027 5.026 1.00 94.88 368 SER A O 1
ATOM 2846 N N . LYS A 1 369 ? 27.627 -2.833 3.707 1.00 95.19 369 LYS A N 1
A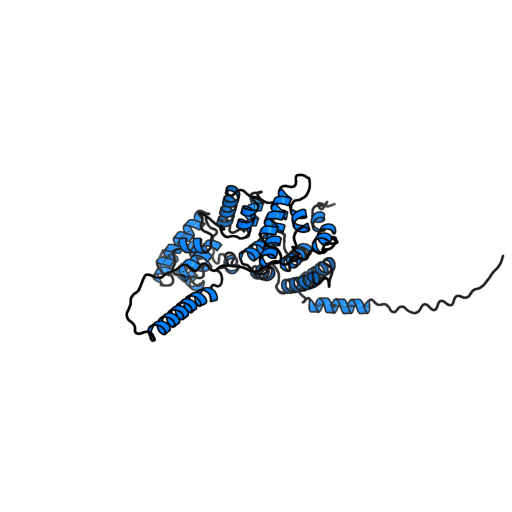TOM 2847 C CA . LYS A 1 369 ? 28.487 -2.372 4.816 1.00 95.19 369 LYS A CA 1
ATOM 2848 C C . LYS A 1 369 ? 27.741 -1.436 5.768 1.00 95.19 369 LYS A C 1
ATOM 2850 O O . LYS A 1 369 ? 27.935 -1.538 6.977 1.00 95.19 369 LYS A O 1
ATOM 2855 N N . LEU A 1 370 ? 26.900 -0.548 5.242 1.00 95.19 370 LEU A N 1
ATOM 2856 C CA . LEU A 1 370 ? 26.081 0.372 6.030 1.00 95.19 370 LEU A CA 1
ATOM 2857 C C . LEU A 1 370 ? 25.110 -0.410 6.927 1.00 95.19 370 LEU A C 1
ATOM 2859 O O . LEU A 1 370 ? 25.155 -0.235 8.142 1.00 95.19 370 LEU A O 1
ATOM 2863 N N . LYS A 1 371 ? 24.374 -1.378 6.360 1.00 94.88 371 LYS A N 1
ATOM 2864 C CA . LYS A 1 371 ? 23.494 -2.300 7.106 1.00 94.88 371 LYS A CA 1
ATOM 2865 C C . LYS A 1 371 ? 24.221 -3.010 8.254 1.00 94.88 371 LYS A C 1
ATOM 2867 O O . LYS A 1 371 ? 23.683 -3.131 9.345 1.00 94.88 371 LYS A O 1
ATOM 2872 N N . ASN A 1 372 ? 25.450 -3.469 8.018 1.00 94.88 372 ASN A N 1
ATOM 2873 C CA . ASN A 1 372 ? 26.200 -4.245 9.011 1.00 94.88 372 ASN A CA 1
ATOM 2874 C C . ASN A 1 372 ? 26.888 -3.391 10.085 1.00 94.88 372 ASN A C 1
ATOM 2876 O O . ASN A 1 372 ? 27.213 -3.904 11.152 1.00 94.88 372 ASN A O 1
ATOM 2880 N N . THR A 1 373 ? 27.190 -2.123 9.796 1.00 93.44 373 THR A N 1
ATOM 2881 C CA . THR A 1 373 ? 27.955 -1.257 10.710 1.00 93.44 373 THR A CA 1
ATOM 2882 C C . THR A 1 373 ? 27.090 -0.260 11.470 1.00 93.44 373 THR A C 1
ATOM 2884 O O . THR A 1 373 ? 27.549 0.237 12.496 1.00 93.44 373 THR A O 1
ATOM 2887 N N . GLY A 1 374 ? 25.895 0.069 10.966 1.00 89.81 374 GLY A N 1
ATOM 2888 C CA . GLY A 1 374 ? 25.036 1.128 11.512 1.00 89.81 374 GLY A CA 1
ATOM 2889 C C . GLY A 1 374 ? 25.648 2.533 11.418 1.00 89.81 374 GLY A C 1
ATOM 2890 O O . GLY A 1 374 ? 25.143 3.472 12.024 1.00 89.81 374 GLY A O 1
ATOM 2891 N N . LYS A 1 375 ? 26.765 2.696 10.695 1.00 91.81 375 LYS A N 1
ATOM 2892 C CA . LYS A 1 375 ? 27.442 3.989 10.530 1.00 91.81 375 LYS A CA 1
ATOM 2893 C C . LYS A 1 375 ? 26.809 4.807 9.419 1.00 91.81 375 LYS A C 1
ATOM 2895 O O . LYS A 1 375 ? 26.254 4.265 8.466 1.00 91.81 375 LYS A O 1
ATOM 2900 N N . THR A 1 376 ? 26.961 6.124 9.500 1.00 92.19 376 THR A N 1
ATOM 2901 C CA . THR A 1 376 ? 26.492 7.020 8.442 1.00 92.19 376 THR A CA 1
ATOM 2902 C C . THR A 1 376 ? 27.316 6.854 7.159 1.00 92.19 376 THR A C 1
ATOM 2904 O O . THR A 1 376 ? 28.502 6.508 7.186 1.00 92.19 376 THR A O 1
ATOM 2907 N N . LEU A 1 377 ? 26.704 7.131 6.001 1.00 91.06 377 LEU A N 1
ATOM 2908 C CA . LEU A 1 377 ? 27.380 7.022 4.699 1.00 91.06 377 LEU A CA 1
ATOM 2909 C C . LEU A 1 377 ? 28.648 7.898 4.624 1.00 91.06 377 LEU A C 1
ATOM 2911 O O . LEU A 1 377 ? 29.654 7.484 4.049 1.00 91.06 377 LEU A O 1
ATOM 2915 N N . ALA A 1 378 ? 28.622 9.084 5.240 1.00 91.12 378 ALA A N 1
ATOM 2916 C CA . ALA A 1 378 ? 29.750 10.016 5.263 1.00 91.12 378 ALA A CA 1
ATOM 2917 C C . ALA A 1 378 ? 30.976 9.444 6.000 1.00 91.12 378 ALA A C 1
ATOM 2919 O O . ALA A 1 378 ? 32.113 9.605 5.546 1.00 91.12 378 ALA A O 1
ATOM 2920 N N . GLU A 1 379 ? 30.757 8.731 7.104 1.00 90.81 379 GLU A N 1
ATOM 2921 C CA . GLU A 1 379 ? 31.825 8.059 7.851 1.00 90.81 379 GLU A CA 1
ATOM 2922 C C . GLU A 1 379 ? 32.433 6.902 7.056 1.00 90.81 379 GLU A C 1
ATOM 2924 O O . GLU A 1 379 ? 33.654 6.722 7.045 1.00 90.81 379 GLU A O 1
ATOM 2929 N N . LEU A 1 380 ? 31.596 6.131 6.355 1.00 90.44 380 LEU A N 1
ATOM 2930 C CA . LEU A 1 380 ? 32.060 5.013 5.535 1.00 90.44 380 LEU A CA 1
ATOM 2931 C C . LEU A 1 380 ? 32.937 5.490 4.376 1.00 90.44 380 LEU A C 1
ATOM 2933 O O . LEU A 1 380 ? 34.035 4.958 4.200 1.00 90.44 380 LEU A O 1
ATOM 2937 N N . LEU A 1 381 ? 32.509 6.527 3.652 1.00 90.44 381 LEU A N 1
ATOM 2938 C CA . LEU A 1 381 ? 33.284 7.107 2.549 1.00 90.44 381 LEU A CA 1
ATOM 2939 C C . LEU A 1 381 ? 34.622 7.686 3.029 1.00 90.44 381 LEU A C 1
ATOM 2941 O O . LEU A 1 381 ? 35.649 7.504 2.375 1.00 90.44 381 LEU A O 1
ATOM 2945 N N . SER A 1 382 ? 34.633 8.319 4.204 1.00 92.00 382 SER A N 1
ATOM 2946 C CA . SER A 1 382 ? 35.867 8.832 4.813 1.00 92.00 382 SER A CA 1
ATOM 2947 C C . SER A 1 382 ? 36.844 7.695 5.136 1.00 92.00 382 SER A C 1
ATOM 2949 O O . SER A 1 382 ? 38.028 7.774 4.812 1.00 92.00 382 SER A O 1
ATOM 2951 N N . SER A 1 383 ? 36.339 6.583 5.679 1.00 89.44 383 SER A N 1
ATOM 2952 C CA . SER A 1 383 ? 37.166 5.420 6.024 1.00 89.44 383 SER A CA 1
ATOM 2953 C C . SER A 1 383 ? 37.744 4.676 4.810 1.00 89.44 383 SER A C 1
ATOM 2955 O O . SER A 1 383 ? 38.809 4.061 4.908 1.00 89.44 383 SER A O 1
ATOM 2957 N N . GLU A 1 384 ? 37.064 4.707 3.659 1.00 85.56 384 GLU A N 1
ATOM 2958 C CA . GLU A 1 384 ? 37.575 4.104 2.423 1.00 85.56 384 GLU A CA 1
ATOM 2959 C C . GLU A 1 384 ? 38.678 4.949 1.785 1.00 85.56 384 GLU A C 1
ATOM 2961 O O . GLU A 1 384 ? 39.675 4.390 1.317 1.00 85.56 384 GLU A O 1
ATOM 2966 N N . ASN A 1 385 ? 38.560 6.278 1.848 1.00 85.56 385 ASN A N 1
ATOM 2967 C CA . ASN A 1 385 ? 39.607 7.184 1.376 1.00 85.56 385 ASN A CA 1
ATOM 2968 C C . ASN A 1 385 ? 40.917 6.980 2.157 1.00 85.56 385 ASN A C 1
ATOM 2970 O O . ASN A 1 385 ? 41.975 6.830 1.546 1.00 85.56 385 ASN A O 1
ATOM 2974 N N . GLU A 1 386 ? 40.851 6.839 3.485 1.00 83.81 386 GLU A N 1
ATOM 2975 C CA . GLU A 1 386 ? 42.037 6.570 4.315 1.00 83.81 386 GLU A CA 1
ATOM 2976 C C . GLU A 1 386 ? 42.705 5.222 3.997 1.00 83.81 386 GLU A C 1
ATOM 2978 O O . GLU A 1 386 ? 43.933 5.093 4.036 1.00 83.81 386 GLU A O 1
ATOM 2983 N N . LYS A 1 387 ? 41.914 4.191 3.667 1.00 80.44 387 LYS A N 1
ATOM 2984 C CA . LYS A 1 387 ? 42.451 2.879 3.270 1.00 80.44 387 LYS A CA 1
ATOM 2985 C C . LYS A 1 387 ? 43.114 2.926 1.894 1.00 80.44 387 LYS A C 1
ATOM 2987 O O . LYS A 1 387 ? 44.146 2.283 1.713 1.00 80.44 387 LYS A O 1
ATOM 2992 N N . SER A 1 388 ? 42.557 3.691 0.955 1.00 74.75 388 SER A N 1
ATOM 2993 C CA . SER A 1 388 ? 43.128 3.875 -0.385 1.00 74.75 388 SER A CA 1
ATOM 2994 C C . SER A 1 388 ? 44.471 4.612 -0.340 1.00 74.75 388 SER A C 1
ATOM 2996 O O . SER A 1 388 ? 45.424 4.213 -1.011 1.00 74.75 388 SER A O 1
ATOM 2998 N N . GLU A 1 389 ? 44.607 5.628 0.519 1.00 73.31 389 GLU A N 1
ATOM 2999 C CA . GLU A 1 389 ? 45.875 6.349 0.688 1.00 73.31 389 GLU A CA 1
ATOM 3000 C C . GLU A 1 389 ? 46.977 5.480 1.302 1.00 73.31 389 GLU A C 1
ATOM 3002 O O . GLU A 1 389 ? 48.123 5.528 0.853 1.00 73.31 389 GLU A O 1
ATOM 3007 N N . ARG A 1 390 ? 46.638 4.615 2.266 1.00 69.31 390 ARG A N 1
ATOM 3008 C CA . ARG A 1 390 ? 47.602 3.668 2.856 1.00 69.31 390 ARG A CA 1
ATOM 3009 C C . ARG A 1 390 ? 48.008 2.542 1.900 1.00 69.31 390 ARG A C 1
ATOM 3011 O O . ARG A 1 390 ? 49.072 1.955 2.077 1.00 69.31 390 ARG A O 1
ATOM 3018 N N . ALA A 1 391 ? 47.187 2.247 0.892 1.00 63.41 391 ALA A N 1
ATOM 3019 C CA . ALA A 1 391 ? 47.423 1.193 -0.092 1.00 63.41 391 ALA A CA 1
ATOM 3020 C C . ALA A 1 391 ? 48.238 1.645 -1.318 1.00 63.41 391 ALA A C 1
ATOM 3022 O O . ALA A 1 391 ? 48.378 0.867 -2.260 1.00 63.41 391 ALA A O 1
ATOM 3023 N N . LYS A 1 392 ? 48.815 2.856 -1.322 1.00 57.44 392 LYS A N 1
ATOM 3024 C CA . LYS A 1 392 ? 49.924 3.205 -2.225 1.00 57.44 392 LYS A CA 1
ATOM 3025 C C . LYS A 1 392 ? 51.251 2.828 -1.547 1.00 57.44 392 LYS A C 1
ATOM 3027 O O . LYS A 1 392 ? 51.846 3.686 -0.895 1.00 57.44 392 LYS A O 1
ATOM 3032 N N . PRO A 1 393 ? 51.749 1.577 -1.657 1.00 53.72 393 PRO A N 1
ATOM 3033 C CA . PRO A 1 393 ? 53.117 1.294 -1.262 1.00 53.72 393 PRO A CA 1
ATOM 3034 C C . PRO A 1 393 ? 54.023 2.148 -2.144 1.00 53.72 393 PRO A C 1
ATOM 3036 O O . PRO A 1 393 ? 53.867 2.174 -3.367 1.00 53.72 393 PRO A O 1
ATOM 3039 N N . GLY A 1 394 ? 54.942 2.880 -1.517 1.00 55.66 394 GLY A N 1
ATOM 3040 C CA . GLY A 1 394 ? 55.968 3.619 -2.233 1.00 55.66 394 GLY A CA 1
ATOM 3041 C C . GLY A 1 3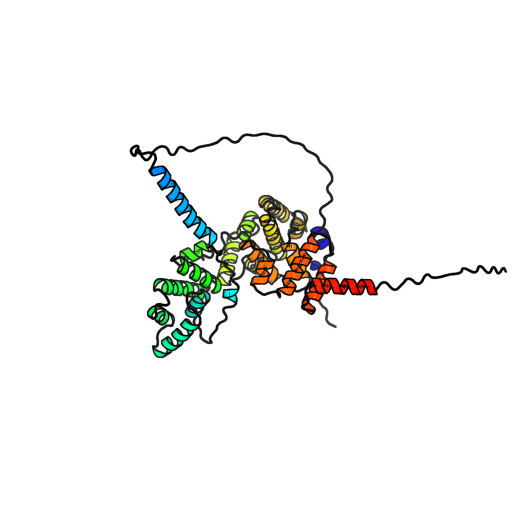94 ? 56.631 2.694 -3.246 1.00 55.66 394 GLY A C 1
ATOM 3042 O O . GLY A 1 394 ? 57.263 1.707 -2.873 1.00 55.66 394 GLY A O 1
ATOM 3043 N N . PHE A 1 395 ? 56.462 3.007 -4.531 1.00 55.69 395 PHE A N 1
ATOM 3044 C CA . PHE A 1 395 ? 57.321 2.487 -5.580 1.00 55.69 395 PHE A CA 1
ATOM 3045 C C . PHE A 1 395 ? 58.730 2.971 -5.235 1.00 55.69 395 PHE A C 1
ATOM 3047 O O . PHE A 1 395 ? 59.101 4.109 -5.521 1.00 55.69 395 PHE A O 1
ATOM 3054 N N . ALA A 1 396 ? 59.497 2.132 -4.541 1.00 56.06 396 ALA A N 1
ATOM 3055 C CA . ALA A 1 396 ? 60.928 2.326 -4.434 1.00 56.06 396 ALA A CA 1
ATOM 3056 C C . ALA A 1 396 ? 61.471 2.326 -5.874 1.00 56.06 396 ALA A C 1
ATOM 3058 O O . ALA A 1 396 ? 61.171 1.390 -6.624 1.00 56.06 396 ALA A O 1
ATOM 3059 N N . PRO A 1 397 ? 62.211 3.360 -6.309 1.00 55.78 397 PRO A N 1
ATOM 3060 C CA . PRO A 1 397 ? 62.789 3.368 -7.641 1.00 55.78 397 PRO A CA 1
ATOM 3061 C C . PRO A 1 397 ? 63.761 2.192 -7.742 1.00 55.78 397 PRO A C 1
ATOM 3063 O O . PRO A 1 397 ? 64.775 2.139 -7.044 1.00 55.78 397 PRO A O 1
ATOM 3066 N N . ALA A 1 398 ? 63.433 1.222 -8.593 1.00 55.00 398 ALA A N 1
ATOM 3067 C CA . ALA A 1 398 ? 64.322 0.126 -8.928 1.00 55.00 398 ALA A CA 1
ATOM 3068 C C . ALA A 1 398 ? 65.519 0.688 -9.709 1.00 55.00 398 ALA A C 1
ATOM 3070 O O . ALA A 1 398 ? 65.495 0.770 -10.936 1.00 55.00 398 ALA A O 1
ATOM 3071 N N . ASN A 1 399 ? 66.574 1.075 -8.988 1.00 55.91 399 ASN A N 1
ATOM 3072 C CA . ASN A 1 399 ? 67.917 1.238 -9.536 1.00 55.91 399 ASN A CA 1
ATOM 3073 C C . ASN A 1 399 ? 68.389 -0.125 -10.058 1.00 55.91 399 ASN A C 1
ATOM 3075 O O . ASN A 1 399 ? 69.042 -0.892 -9.355 1.00 55.91 399 ASN A O 1
ATOM 3079 N N . THR A 1 400 ? 68.035 -0.443 -11.299 1.00 52.88 400 THR A N 1
ATOM 3080 C CA . THR A 1 400 ? 68.619 -1.557 -12.044 1.00 52.88 400 THR A CA 1
ATOM 3081 C C . THR A 1 400 ? 69.747 -1.004 -12.903 1.00 52.88 400 THR A C 1
ATOM 3083 O O . THR A 1 400 ? 69.571 -0.602 -14.049 1.00 52.88 400 THR A O 1
ATOM 3086 N N . ALA A 1 401 ? 70.937 -0.955 -12.305 1.00 48.47 401 ALA A N 1
ATOM 3087 C CA . ALA A 1 401 ? 72.182 -0.839 -13.043 1.00 48.47 401 ALA A CA 1
ATOM 3088 C C . ALA A 1 401 ? 72.358 -2.113 -13.885 1.00 48.47 401 ALA A C 1
ATOM 3090 O O . ALA A 1 401 ? 72.683 -3.179 -13.365 1.00 48.47 401 ALA A O 1
ATOM 3091 N N . PHE A 1 402 ? 72.101 -2.005 -15.187 1.00 46.16 402 PHE A N 1
ATOM 3092 C CA . PHE A 1 402 ? 72.415 -3.033 -16.174 1.00 46.16 402 PHE A CA 1
ATOM 3093 C C . PHE A 1 402 ? 73.929 -3.007 -16.440 1.00 46.16 402 PHE A C 1
ATOM 3095 O O . PHE A 1 402 ? 74.422 -2.222 -17.248 1.00 46.16 402 PHE A O 1
ATOM 3102 N N . THR A 1 403 ? 74.695 -3.844 -15.741 1.00 50.25 403 THR A N 1
ATOM 3103 C CA . THR A 1 403 ? 76.083 -4.148 -16.104 1.00 50.25 403 THR A CA 1
ATOM 3104 C C . THR A 1 403 ? 76.096 -5.215 -17.197 1.00 50.25 403 THR A C 1
ATOM 3106 O O . THR A 1 403 ? 75.898 -6.402 -16.953 1.00 50.25 403 THR A O 1
ATOM 3109 N N . LEU A 1 404 ? 76.337 -4.769 -18.430 1.00 47.41 404 LEU A N 1
ATOM 3110 C CA . LEU A 1 404 ? 76.719 -5.606 -19.565 1.00 47.41 404 LEU A CA 1
ATOM 3111 C C . LEU A 1 404 ? 78.104 -6.217 -19.305 1.00 47.41 404 LEU A C 1
ATOM 3113 O O . LEU A 1 404 ? 79.119 -5.535 -19.432 1.00 47.41 404 LEU A O 1
ATOM 3117 N N . THR A 1 405 ? 78.163 -7.508 -18.990 1.00 51.88 405 THR A N 1
ATOM 3118 C CA . THR A 1 405 ? 79.378 -8.313 -19.161 1.00 51.88 405 THR A CA 1
ATOM 3119 C C . THR A 1 405 ? 79.178 -9.292 -20.308 1.00 51.88 405 THR A C 1
ATOM 3121 O O . THR A 1 405 ? 78.458 -10.282 -20.219 1.00 51.88 405 THR A O 1
ATOM 3124 N N . ALA A 1 406 ? 79.836 -8.976 -21.421 1.00 57.06 406 ALA A N 1
ATOM 3125 C CA . ALA A 1 406 ? 80.030 -9.874 -22.542 1.00 57.06 406 ALA A CA 1
ATOM 3126 C C . ALA A 1 406 ? 80.856 -11.096 -22.112 1.00 57.06 406 ALA A C 1
ATOM 3128 O O . ALA A 1 406 ? 81.896 -10.953 -21.465 1.00 57.06 406 ALA A O 1
ATOM 3129 N N . ARG A 1 407 ? 80.444 -12.294 -22.537 1.00 46.97 407 ARG A N 1
ATOM 3130 C CA . ARG A 1 407 ? 81.358 -13.430 -22.664 1.00 46.97 407 ARG A CA 1
ATOM 3131 C C . ARG A 1 407 ? 80.939 -14.330 -23.821 1.00 46.97 407 ARG A C 1
ATOM 3133 O O . ARG A 1 407 ? 79.910 -14.990 -23.792 1.00 46.97 407 ARG A O 1
ATOM 3140 N N . THR A 1 408 ? 81.779 -14.269 -24.841 1.00 58.00 408 THR A N 1
ATOM 3141 C CA . THR A 1 408 ? 81.940 -15.172 -25.978 1.00 58.00 408 THR A CA 1
ATOM 3142 C C . THR A 1 408 ? 82.318 -16.587 -25.537 1.00 58.00 408 THR A C 1
ATOM 3144 O O . THR A 1 408 ? 83.235 -16.720 -24.722 1.00 58.00 408 THR A O 1
ATOM 3147 N N . ALA A 1 409 ? 81.683 -17.601 -26.127 1.00 55.38 409 ALA A N 1
ATOM 3148 C CA . ALA A 1 409 ? 82.281 -18.714 -26.885 1.00 55.38 409 ALA A CA 1
ATOM 3149 C C . ALA A 1 409 ? 81.195 -19.758 -27.167 1.00 55.38 409 ALA A C 1
ATOM 3151 O O . ALA A 1 409 ? 80.579 -20.227 -26.183 1.00 55.38 409 ALA A O 1
#

pLDDT: mean 81.65, std 22.6, range [26.94, 98.06]

Sequence (409 aa):
MAVIPNVVLLFLDPVFWRLAISPHRYLCSARTKKMTSHLPNENICLDKLFSVSSDSDACESGIEILNEAVNAITADRRGSESKYRLYDPAIARVNRLFEGETLDSWLVRAAGLVEDQDVIEAYELASTANLFVLDVLNRSGKLSHSDVRAVFEAEALVSEGVLYRGFAAVALRLACRSYIDLNEALSILDIHPNKPFSRARLSNLLTKIELVDEEHLMLARLEALAKGITLGWSLIKNECVDEQMLKVLIEASFSIRERRIAESEVISTAIIALSSPEGAYPEARLVSELDLATLDRAFGNLLLASSIIGIEELLFCAEVAVEEGESLESVVGSFEIVEPSVLNGACQLARMLLNRKISARECTVLLSKLKNTGKTLAELLSSENEKSERAKPGFAPANTAFTLTARTA

Secondary structure (DSSP, 8-state):
-----GGGGGTT-HHHHHHTT---------------------PPP---S------TTSHHHHHHHHHHHHHHHHHHHHHS-----TT-HHHHH----STT--HHHHHHHHTTSS-HHHHHHHHHHHHHHT--HHHHHHHTTSS-HHHHHHHHHHHHHHHTTSS-HHHHHHHHHHHHHHT--HHHHHHHTT--TTSTTTT-HHHHHHHHHT-S-HHHHHHHHHHHHHHT--HHHHHHHTTSS-HHHHHHHHHHHHHHHTTSS-HHHHHHHHHHHHT--SS--HHHHHHHHS----HHHHHHHHHHHTTSS-HHHHHHHHHHHHHHT--HHHHHHHTT-S-HHHHHHHHHHHHHHHTTSS-HHHHHHHHHHHHHH---HHHHHHHHHHHHHHT------------------

Foldseek 3Di:
DDDDDPPCVVLVPVVLVCLLQDPDDDDDDDDDDDDDDDDDDDDDDPPDDDPDDDPDPVVVVVVVVVVVVVCVVVVVVVVPCPPLQLPQLQLVPLPPPDDPDDLLLNLCVSLVLDDPVLLVVLVVVCVVVVHDSVVSCCVVVSDPPQLSVLSVVLVVCLVVLQAPSSSSSSLSNCCVVVVHHSQVSCVVVQLHSVGRCVVQPLLVLCVLLVLADPVLLNVLRRVCRSHVADSLVSCVVSVSDPLLRLVLSLLVLVCVLVVVDPSVRLSVLLNVLVPDDDDDPSSSSSSNVDNSLDLLVLLLSLCVLLVLDDSRRLSRLSSSCSRVVHRSLVSCVSNVSDDPQLSVLSSVLSVCVSVVNDDSVVSSVLSNVCVVPVDHSVVSVVVVVVVVVVPPDPPPPPPPPDDDDDDDD

Radius of gyration: 30.4 Å; chains: 1; bounding box: 115×82×76 Å